Protein AF-A0A1S8SKQ1-F1 (afdb_monomer_lite)

Radius of gyration: 28.04 Å; chains: 1; bounding box: 97×47×94 Å

Structure (mmCIF, N/CA/C/O backbone):
data_AF-A0A1S8SKQ1-F1
#
_entry.id   AF-A0A1S8SKQ1-F1
#
loop_
_atom_site.group_PDB
_atom_site.id
_atom_site.type_symbol
_atom_site.label_atom_id
_atom_site.label_alt_id
_atom_site.label_comp_id
_atom_site.label_asym_id
_atom_site.label_entity_id
_atom_site.label_seq_id
_atom_site.pdbx_PDB_ins_code
_atom_site.Cartn_x
_atom_site.Cartn_y
_atom_site.Cartn_z
_atom_site.occupancy
_atom_site.B_iso_or_equiv
_atom_site.auth_seq_id
_atom_site.auth_comp_id
_atom_site.auth_asym_id
_atom_site.auth_atom_id
_atom_site.pdbx_PDB_model_num
ATOM 1 N N . MET A 1 1 ? 56.167 -13.690 -6.165 1.00 57.06 1 MET A N 1
ATOM 2 C CA . MET A 1 1 ? 54.931 -14.027 -5.428 1.00 57.06 1 MET A CA 1
ATOM 3 C C . MET A 1 1 ? 53.785 -13.992 -6.417 1.00 57.06 1 MET A C 1
ATOM 5 O O . MET A 1 1 ? 53.570 -12.944 -7.008 1.00 57.06 1 MET A O 1
ATOM 9 N N . VAL A 1 2 ? 53.113 -15.120 -6.650 1.00 63.94 2 VAL A N 1
ATOM 10 C CA . VAL A 1 2 ? 51.838 -15.117 -7.380 1.00 63.94 2 VAL A CA 1
ATOM 11 C C . VAL A 1 2 ? 50.790 -14.614 -6.394 1.00 63.94 2 VAL A C 1
ATOM 13 O O . VAL A 1 2 ? 50.666 -15.168 -5.302 1.00 63.94 2 VAL A O 1
ATOM 16 N N . ARG A 1 3 ? 50.135 -13.502 -6.725 1.00 68.94 3 ARG A N 1
ATOM 17 C CA . ARG A 1 3 ? 49.029 -12.951 -5.946 1.00 68.94 3 ARG A CA 1
ATOM 18 C C . ARG A 1 3 ? 47.754 -13.285 -6.702 1.00 68.94 3 ARG A C 1
ATOM 20 O O . ARG A 1 3 ? 47.487 -12.676 -7.733 1.00 68.94 3 ARG A O 1
ATOM 27 N N . ASP A 1 4 ? 47.018 -14.260 -6.193 1.00 84.38 4 ASP A N 1
ATOM 28 C CA . ASP A 1 4 ? 45.669 -14.552 -6.656 1.00 84.38 4 ASP A CA 1
ATOM 29 C C . ASP A 1 4 ? 44.678 -13.709 -5.848 1.00 84.38 4 ASP A C 1
ATOM 31 O O . ASP A 1 4 ? 44.746 -13.668 -4.617 1.00 84.38 4 ASP A O 1
ATOM 35 N N . ASP A 1 5 ? 43.755 -13.037 -6.536 1.00 86.19 5 ASP A N 1
ATOM 36 C CA . ASP A 1 5 ? 42.674 -12.287 -5.898 1.00 86.19 5 ASP A CA 1
ATOM 37 C C . ASP A 1 5 ? 41.404 -13.150 -5.815 1.00 86.19 5 ASP A C 1
ATOM 39 O O . ASP A 1 5 ? 40.962 -13.769 -6.791 1.00 86.19 5 ASP A O 1
ATOM 43 N N . ALA A 1 6 ? 40.781 -13.183 -4.636 1.00 84.81 6 ALA A N 1
ATOM 44 C CA . ALA A 1 6 ? 39.510 -13.867 -4.434 1.00 84.81 6 ALA A CA 1
ATOM 45 C C . ALA A 1 6 ? 38.349 -13.065 -5.050 1.00 84.81 6 ALA A C 1
ATOM 47 O O . ALA A 1 6 ? 38.221 -11.859 -4.842 1.00 84.81 6 ALA A O 1
ATOM 48 N N . LYS A 1 7 ? 37.444 -13.742 -5.767 1.00 84.19 7 LYS A N 1
ATOM 49 C CA . LYS A 1 7 ? 36.231 -13.112 -6.315 1.00 84.19 7 LYS A CA 1
ATOM 50 C C . LYS A 1 7 ? 35.182 -12.932 -5.218 1.00 84.19 7 LYS A C 1
ATOM 52 O O . LYS A 1 7 ? 34.582 -13.910 -4.783 1.00 84.19 7 LYS A O 1
ATOM 57 N N . MET A 1 8 ? 34.926 -11.686 -4.819 1.00 84.88 8 MET A N 1
ATOM 58 C CA . MET A 1 8 ? 33.945 -11.326 -3.779 1.00 84.88 8 MET A CA 1
ATOM 59 C C . MET A 1 8 ? 32.659 -10.674 -4.330 1.00 84.88 8 MET A C 1
ATOM 61 O O . MET A 1 8 ? 31.859 -10.130 -3.575 1.00 84.88 8 MET A O 1
ATOM 65 N N . GLU A 1 9 ? 32.436 -10.720 -5.646 1.00 84.31 9 GLU A N 1
ATOM 66 C CA . GLU A 1 9 ? 31.269 -10.107 -6.294 1.00 84.31 9 GLU A CA 1
ATOM 67 C C . GLU A 1 9 ? 29.963 -10.866 -5.970 1.00 84.31 9 GLU A C 1
ATOM 69 O O . GLU A 1 9 ? 29.897 -12.090 -6.161 1.00 84.31 9 GLU A O 1
ATOM 74 N N . PRO A 1 10 ? 28.883 -10.179 -5.546 1.00 83.81 10 PRO A N 1
ATOM 75 C CA . PRO A 1 10 ? 27.606 -10.829 -5.294 1.00 83.81 10 PRO A CA 1
ATOM 76 C C . PRO A 1 10 ? 26.986 -11.343 -6.598 1.00 83.81 10 PRO A C 1
ATOM 78 O O . PRO A 1 10 ? 26.979 -10.678 -7.636 1.00 83.81 10 PRO A O 1
ATOM 81 N N . LYS A 1 11 ? 26.395 -12.539 -6.547 1.00 88.06 11 LYS A N 1
ATOM 82 C CA . LYS A 1 11 ? 25.635 -13.083 -7.678 1.00 88.06 11 LYS A CA 1
ATOM 83 C C . LYS A 1 11 ? 24.284 -12.372 -7.794 1.00 88.06 11 LYS A C 1
ATOM 85 O O . LYS A 1 11 ? 23.596 -12.183 -6.795 1.00 88.06 11 LYS A O 1
ATOM 90 N N . LYS A 1 12 ? 23.837 -12.086 -9.022 1.00 91.25 12 LYS A N 1
ATOM 91 C CA . LYS A 1 12 ? 22.506 -11.504 -9.305 1.00 91.25 12 LYS A CA 1
ATOM 92 C C . LYS A 1 12 ? 21.348 -12.289 -8.679 1.00 91.25 12 LYS A C 1
ATOM 94 O O . LYS A 1 12 ? 20.372 -11.693 -8.240 1.00 91.25 12 LYS A O 1
ATOM 99 N N . ALA A 1 13 ? 21.477 -13.614 -8.587 1.00 90.00 13 ALA A N 1
ATOM 100 C CA . ALA A 1 13 ? 20.499 -14.465 -7.914 1.00 90.00 13 ALA A CA 1
ATOM 101 C C . ALA A 1 13 ? 20.340 -14.113 -6.422 1.00 90.00 13 ALA A C 1
ATOM 103 O O . ALA A 1 13 ? 19.218 -14.044 -5.928 1.00 90.00 13 ALA A O 1
ATOM 104 N N . LEU A 1 14 ? 21.446 -13.832 -5.719 1.00 89.69 14 LEU A N 1
ATOM 105 C CA . LEU A 1 14 ? 21.412 -13.405 -4.318 1.00 89.69 14 LEU A CA 1
ATOM 106 C C . LEU A 1 14 ? 20.705 -12.053 -4.177 1.00 89.69 14 LEU A C 1
ATOM 108 O O . LEU A 1 14 ? 19.878 -11.893 -3.286 1.00 89.69 14 LEU A O 1
ATOM 112 N N . PHE A 1 15 ? 20.978 -11.113 -5.087 1.00 88.56 15 PHE A N 1
ATOM 113 C CA . PHE A 1 15 ? 20.307 -9.812 -5.119 1.00 88.56 15 PHE A CA 1
ATOM 114 C C . PHE A 1 15 ? 18.788 -9.947 -5.299 1.00 88.56 15 PHE A C 1
ATOM 116 O O . PHE A 1 15 ? 18.025 -9.372 -4.526 1.00 88.56 15 PHE A O 1
ATOM 123 N N . ILE A 1 16 ? 18.344 -10.748 -6.275 1.00 90.88 16 ILE A N 1
ATOM 124 C CA . ILE A 1 16 ? 16.914 -11.000 -6.504 1.00 90.88 16 ILE A CA 1
ATOM 125 C C . ILE A 1 16 ? 16.273 -11.584 -5.243 1.00 90.88 16 ILE A C 1
ATOM 127 O O . ILE A 1 16 ? 15.224 -11.106 -4.817 1.00 90.88 16 ILE A O 1
ATOM 131 N N . ILE A 1 17 ? 16.905 -12.579 -4.614 1.00 90.94 17 ILE A N 1
ATOM 132 C CA . ILE A 1 17 ? 16.399 -13.174 -3.371 1.00 90.94 17 ILE A CA 1
ATOM 133 C C . ILE A 1 17 ? 16.293 -12.111 -2.272 1.00 90.94 17 ILE A C 1
ATOM 135 O O . ILE A 1 17 ? 15.238 -11.999 -1.655 1.00 90.94 17 ILE A O 1
ATOM 139 N N . ALA A 1 18 ? 17.336 -11.305 -2.065 1.00 89.56 18 ALA A N 1
ATOM 140 C CA . ALA A 1 18 ? 17.381 -10.302 -1.004 1.00 89.56 18 ALA A CA 1
ATOM 141 C C . ALA A 1 18 ? 16.234 -9.283 -1.091 1.00 89.56 18 ALA A C 1
ATOM 143 O O . ALA A 1 18 ? 15.676 -8.908 -0.066 1.00 89.56 18 ALA A O 1
ATOM 144 N N . ILE A 1 19 ? 15.847 -8.860 -2.299 1.00 88.06 19 ILE A N 1
ATOM 145 C CA . ILE A 1 19 ? 14.765 -7.879 -2.459 1.00 88.06 19 ILE A CA 1
ATOM 146 C C . ILE A 1 19 ? 13.378 -8.519 -2.560 1.00 88.06 19 ILE A C 1
ATOM 148 O O . ILE A 1 19 ? 12.397 -7.839 -2.291 1.00 88.06 19 ILE A O 1
ATOM 152 N N . THR A 1 20 ? 13.252 -9.791 -2.954 1.00 92.44 20 THR A N 1
ATOM 153 C CA . THR A 1 20 ? 11.939 -10.408 -3.239 1.00 92.44 20 THR A CA 1
ATOM 154 C C . THR A 1 20 ? 11.439 -11.381 -2.173 1.00 92.44 20 THR A C 1
ATOM 156 O O . THR A 1 20 ? 10.241 -11.672 -2.147 1.00 92.44 20 THR A O 1
ATOM 159 N N . LYS A 1 21 ? 12.316 -11.930 -1.325 1.00 90.38 21 LYS A N 1
ATOM 160 C CA . LYS A 1 21 ? 11.969 -13.055 -0.443 1.00 90.38 21 LYS A CA 1
ATOM 161 C C . LYS A 1 21 ? 10.867 -12.706 0.555 1.00 90.38 21 LYS A C 1
ATOM 163 O O . LYS A 1 21 ? 9.886 -13.440 0.627 1.00 90.38 21 LYS A O 1
ATOM 168 N N . ASP A 1 22 ? 11.015 -11.579 1.242 1.00 88.81 22 ASP A N 1
ATOM 169 C CA . ASP A 1 22 ? 10.184 -11.234 2.402 1.00 88.81 22 ASP A CA 1
ATOM 170 C C . ASP A 1 22 ? 8.973 -10.355 2.047 1.00 88.81 22 ASP A C 1
ATOM 172 O O . ASP A 1 22 ? 8.187 -10.007 2.922 1.00 88.81 22 ASP A O 1
ATOM 176 N N . ILE A 1 23 ? 8.796 -10.002 0.767 1.00 91.38 23 ILE A N 1
ATOM 177 C CA . ILE A 1 23 ? 7.623 -9.255 0.298 1.00 91.38 23 ILE A CA 1
ATOM 178 C C . ILE A 1 23 ? 6.525 -10.197 -0.215 1.00 91.38 23 ILE A C 1
ATOM 180 O O . ILE A 1 23 ? 6.793 -11.163 -0.945 1.00 91.38 23 ILE A O 1
ATOM 184 N N . THR A 1 24 ? 5.278 -9.878 0.130 1.00 93.94 24 THR A N 1
ATOM 185 C CA . THR A 1 24 ? 4.076 -10.556 -0.377 1.00 93.94 24 THR A CA 1
ATOM 186 C C . THR A 1 24 ? 3.763 -10.167 -1.827 1.00 93.94 24 THR A C 1
ATOM 188 O O . THR A 1 24 ? 4.318 -9.206 -2.377 1.00 93.94 24 THR A O 1
ATOM 191 N N . LEU A 1 25 ? 2.877 -10.920 -2.482 1.00 95.62 25 LEU A N 1
ATOM 192 C CA . LEU A 1 25 ? 2.430 -10.598 -3.840 1.00 95.62 25 LEU A CA 1
ATOM 193 C C . LEU A 1 25 ? 1.551 -9.342 -3.865 1.00 95.62 25 LEU A C 1
ATOM 195 O O . LEU A 1 25 ? 1.686 -8.517 -4.767 1.00 95.62 25 LEU A O 1
ATOM 199 N N . GLU A 1 26 ? 0.712 -9.145 -2.853 1.00 95.25 26 GLU A N 1
ATOM 200 C CA . GLU A 1 26 ? -0.122 -7.956 -2.707 1.00 95.25 26 GLU A CA 1
ATOM 201 C C . GLU A 1 26 ? 0.742 -6.706 -2.543 1.00 95.25 26 GLU A C 1
ATOM 203 O O . GLU A 1 26 ? 0.586 -5.754 -3.305 1.00 95.25 26 GLU A O 1
ATOM 208 N N . SER A 1 27 ? 1.720 -6.727 -1.627 1.00 92.88 27 SER A N 1
ATOM 209 C CA . SER A 1 27 ? 2.647 -5.604 -1.420 1.00 92.88 27 SER A CA 1
ATOM 210 C C . SER A 1 27 ? 3.470 -5.308 -2.675 1.00 92.88 27 SER A C 1
ATOM 212 O O . SER A 1 27 ? 3.712 -4.147 -2.998 1.00 92.88 27 SER A O 1
ATOM 214 N N . THR A 1 28 ? 3.840 -6.349 -3.423 1.00 94.25 28 THR A N 1
ATOM 215 C CA . THR A 1 28 ? 4.519 -6.235 -4.719 1.00 94.25 28 THR A CA 1
ATOM 216 C C . THR A 1 28 ? 3.666 -5.497 -5.760 1.00 94.25 28 THR A C 1
ATOM 218 O O . THR A 1 28 ? 4.163 -4.609 -6.451 1.00 94.25 28 THR A O 1
ATOM 221 N N . ILE A 1 29 ? 2.379 -5.828 -5.878 1.00 96.56 29 ILE A N 1
ATOM 222 C CA . ILE A 1 29 ? 1.471 -5.146 -6.811 1.00 96.56 29 ILE A CA 1
ATOM 223 C C . ILE A 1 29 ? 1.172 -3.721 -6.327 1.00 96.56 29 ILE A C 1
ATOM 225 O O . ILE A 1 29 ? 1.159 -2.787 -7.133 1.00 96.56 29 ILE A O 1
ATOM 229 N N . CYS A 1 30 ? 1.008 -3.525 -5.016 1.00 95.25 30 CYS A N 1
ATOM 230 C CA . CYS A 1 30 ? 0.883 -2.204 -4.407 1.00 95.25 30 CYS A CA 1
ATOM 231 C C . CYS A 1 30 ? 2.091 -1.313 -4.722 1.00 95.25 30 CYS A C 1
ATOM 233 O O . CYS A 1 30 ? 1.892 -0.144 -5.029 1.00 95.25 30 CYS A O 1
ATOM 235 N N . ASP A 1 31 ? 3.319 -1.839 -4.725 1.00 93.00 31 ASP A N 1
ATOM 236 C CA . ASP A 1 31 ? 4.506 -1.062 -5.106 1.00 93.00 31 ASP A CA 1
ATOM 237 C C . ASP A 1 31 ? 4.429 -0.534 -6.548 1.00 93.00 31 ASP A C 1
ATOM 239 O O . ASP A 1 31 ? 4.941 0.551 -6.826 1.00 93.00 31 ASP A O 1
ATOM 243 N N . LEU A 1 32 ? 3.800 -1.269 -7.474 1.00 95.25 32 LEU A N 1
ATOM 244 C CA . LEU A 1 32 ? 3.597 -0.809 -8.853 1.00 95.25 32 LEU A CA 1
ATOM 245 C C . LEU A 1 32 ? 2.511 0.269 -8.932 1.00 95.25 32 LEU A C 1
ATOM 247 O O . LEU A 1 32 ? 2.752 1.318 -9.525 1.00 95.25 32 LEU A O 1
ATOM 251 N N . ILE A 1 33 ? 1.366 0.048 -8.280 1.00 96.69 33 ILE A N 1
ATOM 252 C CA . ILE A 1 33 ? 0.260 1.020 -8.198 1.00 96.69 33 ILE A CA 1
ATOM 253 C C . ILE A 1 33 ? 0.729 2.337 -7.562 1.00 96.69 33 ILE A C 1
ATOM 255 O O . ILE A 1 33 ? 0.405 3.423 -8.041 1.00 96.69 33 ILE A O 1
ATOM 259 N N . GLU A 1 34 ? 1.529 2.251 -6.499 1.00 92.69 34 GLU A N 1
ATOM 260 C CA . GLU A 1 34 ? 2.077 3.406 -5.791 1.00 92.69 34 GLU A CA 1
ATOM 261 C C . GLU A 1 34 ? 2.968 4.262 -6.706 1.00 92.69 34 GLU A C 1
ATOM 263 O O . GLU A 1 34 ? 2.936 5.489 -6.603 1.00 92.69 34 GLU A O 1
ATOM 268 N N . ASN A 1 35 ? 3.710 3.657 -7.645 1.00 91.56 35 ASN A N 1
ATOM 269 C CA . ASN A 1 35 ? 4.491 4.425 -8.622 1.00 91.56 35 ASN A CA 1
ATOM 270 C C . ASN A 1 35 ? 3.581 5.270 -9.519 1.00 91.56 35 ASN A C 1
ATOM 272 O O . ASN A 1 35 ? 3.865 6.452 -9.714 1.00 91.56 35 ASN A O 1
ATOM 276 N N . SER A 1 36 ? 2.473 4.701 -10.002 1.00 94.62 36 SER A N 1
ATOM 277 C CA . SER A 1 36 ? 1.492 5.422 -10.819 1.00 94.62 36 SER A CA 1
ATOM 278 C C . SER A 1 36 ? 0.825 6.553 -10.027 1.00 94.62 36 SER A C 1
ATOM 280 O O . SER A 1 36 ? 0.710 7.671 -10.528 1.00 94.62 36 SER A O 1
ATOM 282 N N . ILE A 1 37 ? 0.454 6.315 -8.763 1.00 93.81 37 ILE A N 1
ATOM 283 C CA . ILE A 1 37 ? -0.123 7.347 -7.880 1.00 93.81 37 ILE A CA 1
ATOM 284 C C . ILE A 1 37 ? 0.882 8.478 -7.630 1.00 93.81 37 ILE A C 1
ATOM 286 O O . ILE A 1 37 ? 0.528 9.653 -7.712 1.00 93.81 37 ILE A O 1
ATOM 290 N N . ASN A 1 38 ? 2.139 8.150 -7.330 1.00 89.81 38 ASN A N 1
ATOM 291 C CA . ASN A 1 38 ? 3.172 9.151 -7.069 1.00 89.81 38 ASN A CA 1
ATOM 292 C C . ASN A 1 38 ? 3.500 9.971 -8.320 1.00 89.81 38 ASN A C 1
ATOM 294 O O . ASN A 1 38 ? 3.708 11.180 -8.219 1.00 89.81 38 ASN A O 1
ATOM 298 N N . ALA A 1 39 ? 3.506 9.343 -9.497 1.00 90.94 39 ALA A N 1
ATOM 299 C CA . ALA A 1 39 ? 3.656 10.045 -10.764 1.00 90.94 39 ALA A CA 1
ATOM 300 C C . ALA A 1 39 ? 2.475 11.002 -11.013 1.00 90.94 39 ALA A C 1
ATOM 302 O O . ALA A 1 39 ? 2.697 12.183 -11.273 1.00 90.94 39 ALA A O 1
ATOM 303 N N . ALA A 1 40 ? 1.232 10.555 -10.797 1.00 93.38 40 ALA A N 1
ATOM 304 C CA . ALA A 1 40 ? 0.051 11.418 -10.891 1.00 93.38 40 ALA A CA 1
ATOM 305 C C . ALA A 1 40 ? 0.118 12.609 -9.922 1.00 93.38 40 ALA A C 1
ATOM 307 O O . ALA A 1 40 ? -0.104 13.748 -10.330 1.00 93.38 40 ALA A O 1
ATOM 308 N N . LYS A 1 41 ? 0.493 12.382 -8.654 1.00 89.69 41 LYS A N 1
ATOM 309 C CA . LYS A 1 41 ? 0.647 13.448 -7.645 1.00 89.69 41 LYS A CA 1
ATOM 310 C C . LYS A 1 41 ? 1.627 14.540 -8.086 1.00 89.69 41 LYS A C 1
ATOM 312 O O . LYS A 1 41 ? 1.363 15.707 -7.823 1.00 89.69 41 LYS A O 1
ATOM 317 N N . LYS A 1 42 ? 2.716 14.183 -8.778 1.00 88.31 42 LYS A N 1
ATOM 318 C CA . LYS A 1 42 ? 3.697 15.151 -9.308 1.00 88.31 42 LYS A CA 1
ATOM 319 C C . LYS A 1 42 ? 3.142 16.006 -10.451 1.00 88.31 42 LYS A C 1
ATOM 321 O O . LYS A 1 42 ? 3.596 17.128 -10.643 1.00 88.31 42 LYS A O 1
ATOM 326 N N . LEU A 1 43 ? 2.174 15.486 -11.204 1.00 88.06 43 LEU A N 1
ATOM 327 C CA . LEU A 1 43 ? 1.537 16.188 -12.324 1.00 88.06 43 LEU A CA 1
ATOM 328 C C . LEU A 1 43 ? 0.338 17.041 -11.881 1.00 88.06 43 LEU A C 1
ATOM 330 O O . LEU A 1 43 ? -0.026 18.017 -12.541 1.00 88.06 43 LEU A O 1
ATOM 334 N N . CYS A 1 44 ? -0.298 16.681 -10.766 1.00 84.44 44 CYS A N 1
ATOM 335 C CA . CYS A 1 44 ? -1.497 17.343 -10.266 1.00 84.44 44 CYS A CA 1
ATOM 336 C C . CYS A 1 44 ? -1.177 18.646 -9.527 1.00 84.44 44 CYS A C 1
ATOM 338 O O . CYS A 1 44 ? -0.487 18.648 -8.513 1.00 84.44 44 CYS A O 1
ATOM 340 N N . LYS A 1 45 ? -1.782 19.760 -9.959 1.00 67.62 45 LYS A N 1
ATOM 341 C CA . LYS A 1 45 ? -1.627 21.070 -9.297 1.00 67.62 45 LYS A CA 1
ATOM 342 C C . LYS A 1 45 ? -2.546 21.283 -8.079 1.00 67.62 45 LYS A C 1
ATOM 344 O O . LYS A 1 45 ? -2.250 22.133 -7.250 1.00 67.62 45 LYS A O 1
ATOM 349 N N . PHE A 1 46 ? -3.653 20.536 -7.952 1.00 59.59 46 PHE A N 1
ATOM 350 C CA . PHE A 1 46 ? -4.770 20.884 -7.046 1.00 59.59 46 PHE A CA 1
ATOM 351 C C . PHE A 1 46 ? -5.197 19.789 -6.049 1.00 59.59 46 PHE A C 1
ATOM 353 O O . PHE A 1 46 ? -6.382 19.680 -5.745 1.00 59.59 46 PHE A O 1
ATOM 360 N N . LYS A 1 47 ? -4.277 18.950 -5.544 1.00 71.81 47 LYS A N 1
ATOM 361 C CA . LYS A 1 47 ? -4.550 17.827 -4.600 1.00 71.81 47 LYS A CA 1
ATOM 362 C C . LYS A 1 47 ? -5.639 16.812 -5.030 1.00 71.81 47 LYS A C 1
ATOM 364 O O . LYS A 1 47 ? -5.889 15.853 -4.311 1.00 71.81 47 LYS A O 1
ATOM 369 N N . THR A 1 48 ? -6.256 16.989 -6.195 1.00 87.94 48 THR A N 1
ATOM 370 C CA . THR A 1 48 ? -7.177 16.058 -6.852 1.00 87.94 48 THR A CA 1
ATOM 371 C C . THR A 1 48 ? -6.396 15.161 -7.801 1.00 87.94 48 THR A C 1
ATOM 373 O O . THR A 1 48 ? -5.496 15.639 -8.489 1.00 87.94 48 THR A O 1
ATOM 376 N N . LEU A 1 49 ? -6.756 13.881 -7.843 1.00 93.44 49 LEU A N 1
ATOM 377 C CA . LEU A 1 49 ? -6.196 12.868 -8.739 1.00 93.44 49 LEU A CA 1
ATOM 378 C C . LEU A 1 49 ? -7.189 12.452 -9.839 1.00 93.44 49 LEU A C 1
ATOM 380 O O . LEU A 1 49 ? -6.949 11.484 -10.558 1.00 93.44 49 LEU A O 1
ATOM 384 N N . LYS A 1 50 ? -8.298 13.190 -9.996 1.00 93.75 50 LYS A N 1
ATOM 385 C CA . LYS A 1 50 ? -9.288 12.953 -11.059 1.00 93.75 50 LYS A CA 1
ATOM 386 C C . LYS A 1 50 ? -8.640 12.976 -12.446 1.00 93.75 50 LYS A C 1
ATOM 388 O O . LYS A 1 50 ? -7.882 13.890 -12.762 1.00 93.75 50 LYS A O 1
ATOM 393 N N . GLY A 1 51 ? -9.004 12.001 -13.278 1.00 94.12 51 GLY A N 1
ATOM 394 C CA . GLY A 1 51 ? -8.485 11.832 -14.640 1.00 94.12 51 GLY A CA 1
ATOM 395 C C . GLY A 1 51 ? -7.232 10.955 -14.731 1.00 94.12 51 GLY A C 1
ATOM 396 O O . GLY A 1 51 ? -6.890 10.511 -15.827 1.00 94.12 51 GLY A O 1
ATOM 397 N N . TYR A 1 52 ? -6.588 10.649 -13.601 1.00 96.75 52 TYR A N 1
ATOM 398 C CA . TYR A 1 52 ? -5.490 9.688 -13.541 1.00 96.75 52 TYR A CA 1
ATOM 399 C C . TYR A 1 52 ? -5.992 8.311 -13.135 1.00 96.75 52 TYR A C 1
ATOM 401 O O . TYR A 1 52 ? -6.864 8.174 -12.270 1.00 96.75 52 TYR A O 1
ATOM 409 N N . ARG A 1 53 ? -5.422 7.284 -13.762 1.00 98.00 53 ARG A N 1
ATOM 410 C CA . ARG A 1 53 ? -5.818 5.902 -13.541 1.00 98.00 53 ARG A CA 1
ATOM 411 C C . ARG A 1 53 ? -4.666 4.928 -13.701 1.00 98.00 53 ARG A C 1
ATOM 413 O O . ARG A 1 53 ? -3.701 5.189 -14.417 1.00 98.00 53 ARG A O 1
ATOM 420 N N . VAL A 1 54 ? -4.835 3.767 -13.084 1.00 98.44 54 VAL A N 1
ATOM 421 C CA . VAL A 1 54 ? -4.030 2.576 -13.341 1.00 98.44 54 VAL A CA 1
ATOM 422 C C . VAL A 1 54 ? -4.941 1.379 -13.593 1.00 98.44 54 VAL A C 1
ATOM 424 O O . VAL A 1 54 ? -5.926 1.149 -12.889 1.00 98.44 54 VAL A O 1
ATOM 427 N N . GLU A 1 55 ? -4.611 0.614 -14.620 1.00 98.12 55 GLU A N 1
ATOM 428 C CA . GLU A 1 55 ? -5.351 -0.552 -15.073 1.00 98.12 55 GLU A CA 1
ATOM 429 C C . GLU A 1 55 ? -4.464 -1.786 -14.944 1.00 98.12 55 GLU A C 1
ATOM 431 O O . GLU A 1 55 ? -3.383 -1.853 -15.530 1.00 98.12 55 GLU A O 1
ATOM 436 N N . LEU A 1 56 ? -4.930 -2.765 -14.170 1.00 97.19 56 LEU A N 1
ATOM 437 C CA . LEU A 1 56 ? -4.288 -4.056 -13.995 1.00 97.19 56 LEU A CA 1
ATOM 438 C C . LEU A 1 56 ? -5.086 -5.146 -14.707 1.00 97.19 56 LEU A C 1
ATOM 440 O O . LEU A 1 56 ? -6.310 -5.237 -14.579 1.00 97.19 56 LEU A O 1
ATOM 444 N N . TYR A 1 57 ? -4.373 -6.024 -15.395 1.00 95.44 57 TYR A N 1
ATOM 445 C CA . TYR A 1 57 ? -4.873 -7.295 -15.889 1.00 95.44 57 TYR A CA 1
ATOM 446 C C . TYR A 1 57 ? -4.070 -8.424 -15.247 1.00 95.44 57 TYR A C 1
ATOM 448 O O . TYR A 1 57 ? -2.841 -8.392 -15.254 1.00 95.44 57 TYR A O 1
ATOM 456 N N . ILE A 1 58 ? -4.777 -9.404 -14.688 1.00 93.81 58 ILE A N 1
ATOM 457 C CA . ILE A 1 58 ? -4.218 -10.621 -14.101 1.00 93.81 58 ILE A CA 1
ATOM 458 C C . ILE A 1 58 ? -5.056 -11.791 -14.605 1.00 93.81 58 ILE A C 1
ATOM 460 O O . ILE A 1 58 ? -6.201 -11.977 -14.173 1.00 93.81 58 ILE A O 1
ATOM 464 N N . GLY A 1 59 ? -4.493 -12.588 -15.506 1.00 88.50 59 GLY A N 1
ATOM 465 C CA . GLY A 1 59 ? -5.202 -13.722 -16.076 1.00 88.50 59 GLY A CA 1
ATOM 466 C C . GLY A 1 59 ? -4.396 -14.446 -17.141 1.00 88.50 59 GLY A C 1
ATOM 467 O O . GLY A 1 59 ? -3.607 -13.844 -17.860 1.00 88.50 59 GLY A O 1
ATOM 468 N N . LYS A 1 60 ? -4.656 -15.746 -17.282 1.00 79.94 60 LYS A N 1
ATOM 469 C CA . LYS A 1 60 ? -4.224 -16.531 -18.437 1.00 79.94 60 LYS A CA 1
ATOM 470 C C . LYS A 1 60 ? -5.400 -16.704 -19.377 1.00 79.94 60 LYS A C 1
ATOM 472 O O . LYS A 1 60 ? -6.370 -17.381 -19.046 1.00 79.94 60 LYS A O 1
ATOM 477 N N . ASN A 1 61 ? -5.312 -16.095 -20.547 1.00 66.06 61 ASN A N 1
ATOM 478 C CA . ASN A 1 61 ? -6.267 -16.296 -21.622 1.00 66.06 61 ASN A CA 1
ATOM 479 C C . ASN A 1 61 ? -5.476 -16.642 -22.880 1.00 66.06 61 ASN A C 1
ATOM 481 O O . ASN A 1 61 ? -4.492 -15.976 -23.178 1.00 66.06 61 ASN A O 1
ATOM 485 N N . TYR A 1 62 ? -5.905 -17.660 -23.628 1.00 57.28 62 TYR A N 1
ATOM 486 C CA . TYR A 1 62 ? -5.237 -18.078 -24.868 1.00 57.28 62 TYR A CA 1
ATOM 487 C C . TYR A 1 62 ? -5.152 -16.954 -25.914 1.00 57.28 62 TYR A C 1
ATOM 489 O O . TYR A 1 62 ? -4.280 -16.991 -26.778 1.00 57.28 62 TYR A O 1
ATOM 497 N N . ASN A 1 63 ? -6.031 -15.951 -25.818 1.00 63.94 63 ASN A N 1
ATOM 498 C CA . ASN A 1 63 ? -6.044 -14.786 -26.702 1.00 63.94 63 ASN A CA 1
ATOM 499 C C . ASN A 1 63 ? -5.205 -13.603 -26.190 1.00 63.94 63 ASN A C 1
ATOM 501 O O . ASN A 1 63 ? -4.963 -12.668 -26.953 1.00 63.94 63 ASN A O 1
ATOM 505 N N . ASP A 1 64 ? -4.769 -13.620 -24.928 1.00 67.44 64 ASP A N 1
ATOM 506 C CA . ASP A 1 64 ? -3.970 -12.545 -24.347 1.00 67.44 64 ASP A CA 1
ATOM 507 C C . ASP A 1 64 ? -2.490 -12.937 -24.356 1.00 67.44 64 ASP A C 1
ATOM 509 O O . ASP A 1 64 ? -2.081 -13.986 -23.869 1.00 67.44 64 ASP A O 1
ATOM 513 N N . LYS A 1 65 ? -1.657 -12.065 -24.924 1.00 77.38 65 LYS A N 1
ATOM 514 C CA . LYS A 1 65 ? -0.210 -12.295 -25.068 1.00 77.38 65 LYS A CA 1
ATOM 515 C C . LYS A 1 65 ? 0.552 -12.248 -23.733 1.00 77.38 65 LYS A C 1
ATOM 517 O O . LYS A 1 65 ? 1.731 -12.596 -23.687 1.00 77.38 65 LYS A O 1
ATOM 522 N N . TYR A 1 66 ? -0.089 -11.758 -22.678 1.00 83.31 66 TYR A N 1
ATOM 523 C CA . TYR A 1 66 ? 0.540 -11.450 -21.401 1.00 83.31 66 TYR A CA 1
ATOM 524 C C . TYR A 1 66 ? -0.291 -12.018 -20.257 1.00 83.31 66 TYR A C 1
ATOM 526 O O . TYR A 1 66 ? -1.511 -11.878 -20.252 1.00 83.31 66 TYR A O 1
ATOM 534 N N . ASP A 1 67 ? 0.391 -12.600 -19.275 1.00 87.50 67 ASP A N 1
ATOM 535 C CA . ASP A 1 67 ? -0.228 -13.161 -18.071 1.00 87.50 67 ASP A CA 1
ATOM 536 C C . ASP A 1 67 ? -0.592 -12.064 -17.047 1.00 87.50 67 ASP A C 1
ATOM 538 O O . ASP A 1 67 ? -1.497 -12.209 -16.221 1.00 87.50 67 ASP A O 1
ATOM 542 N N . PHE A 1 68 ? 0.155 -10.957 -17.086 1.00 95.38 68 PHE A N 1
ATOM 543 C CA . PHE A 1 68 ? -0.028 -9.791 -16.231 1.00 95.38 68 PHE A CA 1
ATOM 544 C C . PHE A 1 68 ? 0.306 -8.516 -17.004 1.00 95.38 68 PHE A C 1
ATOM 546 O O . PHE A 1 68 ? 1.332 -8.443 -17.688 1.00 95.38 68 PHE A O 1
ATOM 553 N N . VAL A 1 69 ? -0.531 -7.490 -16.860 1.00 96.38 69 VAL A N 1
ATOM 554 C CA . VAL A 1 69 ? -0.275 -6.145 -17.389 1.00 96.38 69 VAL A CA 1
ATOM 555 C C . VAL A 1 69 ? -0.647 -5.117 -16.332 1.00 96.38 69 VAL A C 1
ATOM 557 O O . VAL A 1 69 ? -1.703 -5.224 -15.718 1.00 96.38 69 VAL A O 1
ATOM 560 N N . ILE A 1 70 ? 0.190 -4.100 -16.151 1.00 97.69 70 ILE A N 1
ATOM 561 C CA . ILE A 1 70 ? -0.184 -2.860 -15.466 1.00 97.69 70 ILE A CA 1
ATOM 562 C C . ILE A 1 70 ? 0.106 -1.684 -16.393 1.00 97.69 70 ILE A C 1
ATOM 564 O O . ILE A 1 70 ? 1.192 -1.590 -16.969 1.00 97.69 70 ILE A O 1
ATOM 568 N N . LYS A 1 71 ? -0.883 -0.811 -16.563 1.00 97.38 71 LYS A N 1
ATOM 569 C CA . LYS A 1 71 ? -0.803 0.376 -17.412 1.00 97.38 71 LYS A CA 1
ATOM 570 C C . LYS A 1 71 ? -1.363 1.583 -16.678 1.00 97.38 71 LYS A C 1
ATOM 572 O O . LYS A 1 71 ? -2.449 1.493 -16.120 1.00 97.38 71 LYS A O 1
ATOM 577 N N . ASP A 1 72 ? -0.672 2.711 -16.739 1.00 98.00 72 ASP A N 1
ATOM 578 C CA . ASP A 1 72 ? -1.178 3.993 -16.245 1.00 98.00 72 ASP A CA 1
ATOM 579 C C . ASP A 1 72 ? -1.172 5.082 -17.324 1.00 98.00 72 ASP A C 1
ATOM 581 O O . ASP A 1 72 ? -0.638 4.888 -18.419 1.00 98.00 72 ASP A O 1
ATOM 585 N N . ASN A 1 73 ? -1.798 6.218 -17.009 1.00 97.25 73 ASN A N 1
ATOM 586 C CA . ASN A 1 73 ? -1.733 7.459 -17.785 1.00 97.25 73 ASN A CA 1
ATOM 587 C C . ASN A 1 73 ? -1.037 8.588 -16.995 1.00 97.25 73 ASN A C 1
ATOM 589 O O . ASN A 1 73 ? -1.418 9.758 -17.068 1.00 97.25 73 ASN A O 1
ATOM 593 N N . CYS A 1 74 ? -0.025 8.240 -16.196 1.00 95.50 74 CYS A N 1
ATOM 594 C CA . CYS A 1 74 ? 0.576 9.138 -15.214 1.00 95.50 74 CYS A CA 1
ATOM 595 C C . CYS A 1 74 ? 1.874 9.809 -15.704 1.00 95.50 74 CYS A C 1
ATOM 597 O O . CYS A 1 74 ? 2.798 10.010 -14.920 1.00 95.50 74 CYS A O 1
ATOM 599 N N . GLY A 1 75 ? 1.967 10.166 -16.991 1.00 93.19 75 GLY A N 1
ATOM 600 C CA . GLY A 1 75 ? 3.044 11.007 -17.548 1.00 93.19 75 GLY A CA 1
ATOM 601 C C . GLY A 1 75 ? 4.282 10.272 -18.064 1.00 93.19 75 GLY A C 1
ATOM 602 O O . GLY A 1 75 ? 5.040 10.844 -18.848 1.00 93.19 75 GLY A O 1
ATOM 603 N N . GLY A 1 76 ? 4.462 9.011 -17.673 1.00 92.94 76 GLY A N 1
ATOM 604 C CA . GLY A 1 76 ? 5.582 8.179 -18.104 1.00 92.94 76 GLY A CA 1
ATOM 605 C C . GLY A 1 76 ? 6.906 8.496 -17.403 1.00 92.94 76 GLY A C 1
ATOM 606 O O . GLY A 1 76 ? 7.020 9.360 -16.538 1.00 92.94 76 GLY A O 1
ATOM 607 N N . ILE A 1 77 ? 7.934 7.748 -17.788 1.00 91.44 77 ILE A N 1
ATOM 608 C CA . ILE A 1 77 ? 9.333 7.895 -17.371 1.00 91.44 77 ILE A CA 1
ATOM 609 C C . ILE A 1 77 ? 10.115 8.485 -18.549 1.00 91.44 77 ILE A C 1
ATOM 611 O O . ILE A 1 77 ? 9.989 8.000 -19.677 1.00 91.44 77 ILE A O 1
ATOM 615 N N . THR A 1 78 ? 10.948 9.499 -18.312 1.00 90.81 78 THR A N 1
ATOM 616 C CA . THR A 1 78 ? 11.837 10.038 -19.353 1.00 90.81 78 THR A CA 1
ATOM 617 C C . THR A 1 78 ? 12.989 9.068 -19.624 1.00 90.81 78 THR A C 1
ATOM 619 O O . THR A 1 78 ? 13.394 8.296 -18.754 1.00 90.81 78 THR A O 1
ATOM 622 N N . ARG A 1 79 ? 13.575 9.086 -20.826 1.00 89.31 79 ARG A N 1
ATOM 623 C CA . ARG A 1 79 ? 14.746 8.239 -21.117 1.00 89.31 79 ARG A CA 1
ATOM 624 C C . ARG A 1 79 ? 15.950 8.573 -20.238 1.00 89.31 79 ARG A C 1
ATOM 626 O O . ARG A 1 79 ? 16.735 7.674 -19.949 1.00 89.31 79 ARG A O 1
ATOM 633 N N . GLU A 1 80 ? 16.083 9.824 -19.811 1.00 87.50 80 GLU A N 1
ATOM 634 C CA . GLU A 1 80 ? 17.149 10.237 -18.900 1.00 87.50 80 GLU A CA 1
ATOM 635 C C . GLU A 1 80 ? 16.942 9.665 -17.497 1.00 87.50 80 GLU A C 1
ATOM 637 O O . GLU A 1 80 ? 17.840 9.019 -16.956 1.00 87.50 80 GLU A O 1
ATOM 642 N N . ASP A 1 81 ? 15.725 9.768 -16.954 1.00 85.69 81 ASP A N 1
ATOM 643 C CA . ASP A 1 81 ? 15.395 9.121 -15.683 1.00 85.69 81 ASP A CA 1
ATOM 644 C C . ASP A 1 81 ? 15.531 7.598 -15.784 1.00 85.69 81 ASP A C 1
ATOM 646 O O . ASP A 1 81 ? 15.983 6.960 -14.840 1.00 85.69 81 ASP A O 1
ATOM 650 N N . ALA A 1 82 ? 15.205 6.987 -16.926 1.00 86.38 82 ALA A N 1
ATOM 651 C CA . ALA A 1 82 ? 15.391 5.552 -17.130 1.00 86.38 82 ALA A CA 1
ATOM 652 C C . ALA A 1 82 ? 16.866 5.123 -17.075 1.00 86.38 82 ALA A C 1
ATOM 654 O O . ALA A 1 82 ? 17.167 4.071 -16.512 1.00 86.38 82 ALA A O 1
ATOM 655 N N . LYS A 1 83 ? 17.782 5.926 -17.630 1.00 84.56 83 LYS A N 1
ATOM 656 C CA . LYS A 1 83 ? 19.226 5.651 -17.588 1.00 84.56 83 LYS A CA 1
ATOM 657 C C . LYS A 1 83 ? 19.809 5.830 -16.191 1.00 84.56 83 LYS A C 1
ATOM 659 O O . LYS A 1 83 ? 20.576 4.981 -15.751 1.00 84.56 83 LYS A O 1
ATOM 664 N N . ASN A 1 84 ? 19.431 6.914 -15.517 1.00 81.31 84 ASN A N 1
ATOM 665 C CA . ASN A 1 84 ? 20.171 7.399 -14.353 1.00 81.31 84 ASN A CA 1
ATOM 666 C C . ASN A 1 84 ? 19.436 7.203 -13.027 1.00 81.31 84 ASN A C 1
ATOM 668 O O . ASN A 1 84 ? 19.992 7.537 -11.992 1.00 81.31 84 ASN A O 1
ATOM 672 N N . ARG A 1 85 ? 18.170 6.761 -13.024 1.00 74.38 85 ARG A N 1
ATOM 673 C CA . ARG A 1 85 ? 17.358 6.689 -11.795 1.00 74.38 85 ARG A CA 1
ATOM 674 C C . ARG A 1 85 ? 16.448 5.467 -11.739 1.00 74.38 85 ARG A C 1
ATOM 676 O O . ARG A 1 85 ? 16.598 4.611 -10.874 1.00 74.38 85 ARG A O 1
ATOM 683 N N . ALA A 1 86 ? 15.501 5.345 -12.668 1.00 70.56 86 ALA A N 1
ATOM 684 C CA . ALA A 1 86 ? 14.367 4.426 -12.556 1.00 70.56 86 ALA A CA 1
ATOM 685 C C . ALA A 1 86 ? 14.776 2.944 -12.458 1.00 70.56 86 ALA A C 1
ATOM 687 O O . ALA A 1 86 ? 14.098 2.172 -11.773 1.00 70.56 86 ALA A O 1
ATOM 688 N N . PHE A 1 87 ? 15.888 2.555 -13.090 1.00 74.69 87 PHE A N 1
ATOM 689 C CA . PHE A 1 87 ? 16.418 1.185 -13.080 1.00 74.69 87 PHE A CA 1
ATOM 690 C C . PHE A 1 87 ? 17.716 1.021 -12.286 1.00 74.69 87 PHE A C 1
ATOM 692 O O . PHE A 1 87 ? 18.264 -0.082 -12.272 1.00 74.69 87 PHE A O 1
ATOM 699 N N . MET A 1 88 ? 18.185 2.067 -11.597 1.00 72.94 88 MET A N 1
ATOM 700 C CA . MET A 1 88 ? 19.273 1.899 -10.637 1.00 72.94 88 MET A CA 1
ATOM 701 C C . MET A 1 88 ? 18.809 0.993 -9.492 1.00 72.94 88 MET A C 1
ATOM 703 O O . MET A 1 88 ? 17.663 1.059 -9.030 1.00 72.94 88 MET A O 1
ATOM 707 N N . LEU A 1 89 ? 19.686 0.075 -9.093 1.00 66.56 89 LEU A N 1
ATOM 708 C CA . LEU A 1 89 ? 19.414 -0.921 -8.063 1.00 66.56 89 LEU A CA 1
ATOM 709 C C . LEU A 1 89 ? 19.878 -0.365 -6.714 1.00 66.56 89 LEU A C 1
ATOM 711 O O . LEU A 1 89 ? 20.969 -0.678 -6.252 1.00 66.56 89 LEU A O 1
ATOM 715 N N . GLY A 1 90 ? 19.028 0.476 -6.123 1.00 58.56 90 GLY A N 1
ATOM 716 C CA . GLY A 1 90 ? 19.366 1.331 -4.983 1.00 58.56 90 GLY A CA 1
ATOM 717 C C . GLY A 1 90 ? 19.584 2.775 -5.438 1.00 58.56 90 GLY A C 1
ATOM 718 O O . GLY A 1 90 ? 20.023 3.008 -6.563 1.00 58.56 90 GLY A O 1
ATOM 719 N N . ASN A 1 91 ? 19.218 3.734 -4.589 1.00 57.66 91 ASN A N 1
ATOM 720 C CA . ASN A 1 91 ? 19.606 5.131 -4.783 1.00 57.66 91 ASN A CA 1
ATOM 721 C C . ASN A 1 91 ? 20.950 5.364 -4.090 1.00 57.66 91 ASN A C 1
ATOM 723 O O . ASN A 1 91 ? 21.277 4.651 -3.138 1.00 57.66 91 ASN A O 1
ATOM 727 N N . ASP A 1 92 ? 21.688 6.385 -4.519 1.00 52.84 92 ASP A N 1
ATOM 728 C CA . ASP A 1 92 ? 22.771 6.923 -3.702 1.00 52.84 92 ASP A CA 1
ATOM 729 C C . ASP A 1 92 ? 22.159 7.363 -2.366 1.00 52.84 92 ASP A C 1
ATOM 731 O O . ASP A 1 92 ? 21.287 8.231 -2.330 1.00 52.84 92 ASP A O 1
ATOM 735 N N . PHE A 1 93 ? 22.572 6.729 -1.264 1.00 47.56 93 PHE A N 1
ATOM 736 C CA . PHE A 1 93 ? 22.042 6.977 0.087 1.00 47.56 93 PHE A CA 1
ATOM 737 C C . PHE A 1 93 ? 22.276 8.420 0.586 1.00 47.56 93 PHE A C 1
ATOM 739 O O . PHE A 1 93 ? 21.858 8.772 1.687 1.00 47.56 93 PHE A O 1
ATOM 746 N N . GLU A 1 94 ? 22.948 9.262 -0.202 1.00 46.56 94 GLU A N 1
ATOM 747 C CA . GLU A 1 94 ? 23.102 10.694 0.056 1.00 46.56 94 GLU A CA 1
ATOM 748 C C . GLU A 1 94 ? 21.901 11.516 -0.451 1.00 46.56 94 GLU A C 1
ATOM 750 O O . GLU A 1 94 ? 21.576 12.538 0.151 1.00 46.56 94 GLU A O 1
ATOM 755 N N . ASP A 1 95 ? 21.168 11.049 -1.473 1.00 47.38 95 ASP A N 1
ATOM 756 C CA . ASP A 1 95 ? 19.993 11.738 -2.035 1.00 47.38 95 ASP A CA 1
ATOM 757 C C . ASP A 1 95 ? 18.687 11.044 -1.600 1.00 47.38 95 ASP A C 1
ATOM 759 O O . ASP A 1 95 ? 17.907 10.495 -2.386 1.00 47.38 95 ASP A O 1
ATOM 763 N N . ASN A 1 96 ? 18.459 11.030 -0.282 1.00 48.16 96 ASN A N 1
ATOM 764 C CA . ASN A 1 96 ? 17.374 10.291 0.375 1.00 48.16 96 ASN A CA 1
ATOM 765 C C . ASN A 1 96 ? 15.944 10.792 0.057 1.00 48.16 96 ASN A C 1
ATOM 767 O O . ASN A 1 96 ? 14.966 10.206 0.527 1.00 48.16 96 ASN A O 1
ATOM 771 N N . LYS A 1 97 ? 15.803 11.854 -0.750 1.00 49.44 97 LYS A N 1
ATOM 772 C CA . LYS A 1 97 ? 14.513 12.432 -1.184 1.00 49.44 97 LYS A CA 1
ATOM 773 C C . LYS A 1 97 ? 13.758 11.563 -2.190 1.00 49.44 97 LYS A C 1
ATOM 775 O O . LYS A 1 97 ? 12.572 11.757 -2.456 1.00 49.44 97 LYS A O 1
ATOM 780 N N . LEU A 1 98 ? 14.451 10.612 -2.803 1.00 51.44 98 LEU A N 1
ATOM 781 C CA . LEU A 1 98 ? 13.858 9.611 -3.672 1.00 51.44 98 LEU A CA 1
ATOM 782 C C . LEU A 1 98 ? 13.697 8.352 -2.825 1.00 51.44 98 LEU A C 1
ATOM 784 O O . LEU A 1 98 ? 14.680 7.851 -2.286 1.00 51.44 98 LEU A O 1
ATOM 788 N N . GLY A 1 99 ? 12.465 7.848 -2.679 1.00 56.78 99 GLY A N 1
ATOM 789 C CA . GLY A 1 99 ? 12.191 6.661 -1.858 1.00 56.78 99 GLY A CA 1
ATOM 790 C C . GLY A 1 99 ? 13.074 5.461 -2.177 1.00 56.78 99 GLY A C 1
ATOM 791 O O . GLY A 1 99 ? 13.751 5.498 -3.190 1.00 56.78 99 GLY A O 1
ATOM 792 N N . PHE A 1 100 ? 13.031 4.380 -1.381 1.00 59.44 100 PHE A N 1
ATOM 793 C CA . PHE A 1 100 ? 13.994 3.249 -1.389 1.00 59.44 100 PHE A CA 1
ATOM 794 C C . PHE A 1 100 ? 14.524 2.748 -2.751 1.00 59.44 100 PHE A C 1
ATOM 796 O O . PHE A 1 100 ? 15.519 2.034 -2.795 1.00 59.44 100 PHE A O 1
ATOM 803 N N . GLY A 1 101 ? 13.842 3.026 -3.864 1.00 68.88 101 GLY A N 1
ATOM 804 C CA . GLY A 1 101 ? 14.390 2.804 -5.197 1.00 68.88 101 GLY A CA 1
ATOM 805 C C . GLY A 1 101 ? 14.297 1.346 -5.618 1.00 68.88 101 GLY A C 1
ATOM 806 O O . GLY A 1 101 ? 14.741 0.996 -6.702 1.00 68.88 101 GLY A O 1
ATOM 807 N N . ILE A 1 102 ? 13.660 0.499 -4.807 1.00 77.00 102 ILE A N 1
ATOM 808 C CA . ILE A 1 102 ? 13.555 -0.945 -5.035 1.00 77.00 102 ILE A CA 1
ATOM 809 C C . ILE A 1 102 ? 12.156 -1.403 -5.451 1.00 77.00 102 ILE A C 1
ATOM 811 O O . ILE A 1 102 ? 12.074 -2.405 -6.146 1.00 77.00 102 ILE A O 1
ATOM 815 N N . GLY A 1 103 ? 11.079 -0.674 -5.125 1.00 85.00 103 GLY A N 1
ATOM 816 C CA . GLY A 1 103 ? 9.691 -1.160 -5.260 1.00 85.00 103 GLY A CA 1
ATOM 817 C C . GLY A 1 103 ? 9.346 -1.733 -6.641 1.00 85.00 103 GLY A C 1
ATOM 818 O O . GLY A 1 103 ? 9.050 -2.918 -6.763 1.00 85.00 103 GLY A O 1
ATOM 819 N N . MET A 1 104 ? 9.501 -0.938 -7.709 1.00 89.31 104 MET A N 1
ATOM 820 C CA . MET A 1 104 ? 9.268 -1.415 -9.084 1.00 89.31 104 MET A CA 1
ATOM 821 C C . MET A 1 104 ? 10.166 -2.604 -9.464 1.00 89.31 104 MET A C 1
ATOM 823 O O . MET A 1 104 ? 9.700 -3.559 -10.071 1.00 89.31 104 MET A O 1
ATOM 827 N N . LYS A 1 105 ? 11.456 -2.567 -9.109 1.00 89.31 105 LYS A N 1
ATOM 828 C CA . LYS A 1 105 ? 12.423 -3.617 -9.478 1.00 89.31 105 LYS A CA 1
ATOM 829 C C . LYS A 1 105 ? 12.097 -4.925 -8.772 1.00 89.31 105 LYS A C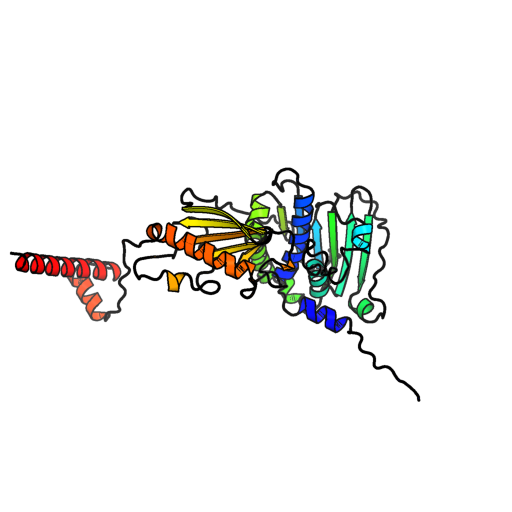 1
ATOM 831 O O . LYS A 1 105 ? 12.003 -5.967 -9.407 1.00 89.31 105 LYS A O 1
ATOM 836 N N . ARG A 1 106 ? 11.870 -4.847 -7.464 1.00 90.81 106 ARG A N 1
ATOM 837 C CA . ARG A 1 106 ? 11.397 -5.938 -6.618 1.00 90.81 106 ARG A CA 1
ATOM 838 C C . ARG A 1 106 ? 10.131 -6.559 -7.186 1.00 90.81 106 ARG A C 1
ATOM 840 O O . ARG A 1 106 ? 10.073 -7.777 -7.302 1.00 90.81 106 ARG A O 1
ATOM 847 N N . ALA A 1 107 ? 9.173 -5.735 -7.602 1.00 94.00 107 ALA A N 1
ATOM 848 C CA . ALA A 1 107 ? 7.949 -6.225 -8.204 1.00 94.00 107 ALA A CA 1
ATOM 849 C C . ALA A 1 107 ? 8.197 -6.977 -9.517 1.00 94.00 107 ALA A C 1
ATOM 851 O O . ALA A 1 107 ? 7.740 -8.108 -9.670 1.00 94.00 107 ALA A O 1
ATOM 852 N N . LEU A 1 108 ? 8.992 -6.400 -10.423 1.00 94.44 108 LEU A N 1
ATOM 853 C CA . LEU A 1 108 ? 9.368 -7.046 -11.682 1.00 94.44 108 LEU A CA 1
ATOM 854 C C . LEU A 1 108 ? 10.067 -8.393 -11.441 1.00 94.44 108 LEU A C 1
ATOM 856 O O . LEU A 1 108 ? 9.679 -9.391 -12.037 1.00 94.44 108 LEU A O 1
ATOM 860 N N . PHE A 1 109 ? 11.041 -8.454 -10.529 1.00 94.56 109 PHE A N 1
ATOM 861 C CA . PHE A 1 109 ? 11.775 -9.690 -10.238 1.00 94.56 109 PHE A CA 1
ATOM 862 C C . PHE A 1 109 ? 10.963 -10.733 -9.456 1.00 94.56 109 PHE A C 1
ATOM 864 O O . PHE A 1 109 ? 11.245 -11.926 -9.565 1.00 94.56 109 PHE A O 1
ATOM 871 N N . LYS A 1 110 ? 9.971 -10.319 -8.658 1.00 95.69 110 LYS A N 1
ATOM 872 C CA . LYS A 1 110 ? 9.067 -11.245 -7.958 1.00 95.69 110 LYS A CA 1
ATOM 873 C C . LYS A 1 110 ? 8.076 -11.874 -8.938 1.00 95.69 110 LYS A C 1
ATOM 875 O O . LYS A 1 110 ? 7.853 -13.082 -8.872 1.00 95.69 110 LYS A O 1
ATOM 880 N N . LEU A 1 111 ? 7.500 -11.060 -9.826 1.00 95.69 111 LEU A N 1
ATOM 881 C CA . LEU A 1 111 ? 6.391 -11.454 -10.695 1.00 95.69 111 LEU A CA 1
ATOM 882 C C . LEU A 1 111 ? 6.834 -12.111 -12.005 1.00 95.69 111 LEU A C 1
ATOM 884 O O . LEU A 1 111 ? 6.133 -12.998 -12.484 1.00 95.69 111 LEU A O 1
ATOM 888 N N . ALA A 1 112 ? 7.950 -11.686 -12.603 1.00 94.88 112 ALA A N 1
ATOM 889 C CA . ALA A 1 112 ? 8.278 -12.014 -13.989 1.00 94.88 112 ALA A CA 1
ATOM 890 C C . ALA A 1 112 ? 9.510 -12.916 -14.133 1.00 94.88 112 ALA A C 1
ATOM 892 O O . ALA A 1 112 ? 10.567 -12.645 -13.565 1.00 94.88 112 ALA A O 1
ATOM 893 N N . ASP A 1 113 ? 9.394 -13.918 -15.004 1.00 94.69 113 ASP A N 1
ATOM 894 C CA . ASP A 1 113 ? 10.545 -14.530 -15.676 1.00 94.69 113 ASP A CA 1
ATOM 895 C C . ASP A 1 113 ? 10.929 -13.725 -16.938 1.00 94.69 113 ASP A C 1
ATOM 897 O O . ASP A 1 113 ? 12.102 -13.676 -17.310 1.00 94.69 113 ASP A O 1
ATOM 901 N N . ASP A 1 114 ? 9.958 -13.065 -17.581 1.00 94.44 114 ASP A N 1
ATOM 902 C CA . ASP A 1 114 ? 10.152 -12.196 -18.748 1.00 94.44 114 ASP A CA 1
ATOM 903 C C . ASP A 1 114 ? 9.169 -11.026 -18.729 1.00 94.44 114 ASP A C 1
ATOM 905 O O . ASP A 1 114 ? 7.955 -11.221 -18.602 1.00 94.44 114 ASP A O 1
ATOM 909 N N . PHE A 1 115 ? 9.696 -9.809 -18.868 1.00 95.19 115 PHE A N 1
ATOM 910 C CA . PHE A 1 115 ? 8.883 -8.601 -18.898 1.00 95.19 115 PHE A CA 1
ATOM 911 C C . PHE A 1 115 ? 9.320 -7.612 -19.976 1.00 95.19 115 PHE A C 1
ATOM 913 O O . PHE A 1 115 ? 10.476 -7.543 -20.410 1.00 95.19 115 PHE A O 1
ATOM 920 N N . ILE A 1 116 ? 8.354 -6.786 -20.358 1.00 95.25 116 ILE A N 1
ATOM 921 C CA . ILE A 1 116 ? 8.496 -5.623 -21.214 1.00 95.25 116 ILE A CA 1
ATOM 922 C C . ILE A 1 116 ? 7.994 -4.414 -20.428 1.00 95.25 116 ILE A C 1
ATOM 924 O O . ILE A 1 116 ? 6.875 -4.428 -19.926 1.00 95.25 116 ILE A O 1
ATOM 928 N N . LEU A 1 117 ? 8.811 -3.369 -20.344 1.00 95.31 117 LEU A N 1
ATOM 929 C CA . LEU A 1 117 ? 8.403 -2.060 -19.853 1.00 95.31 117 LEU A CA 1
ATOM 930 C C . LEU A 1 117 ? 8.478 -1.066 -21.003 1.00 95.31 117 LEU A C 1
ATOM 932 O O . LEU A 1 117 ? 9.529 -0.889 -21.623 1.00 95.31 117 LEU A O 1
ATOM 936 N N . GLU A 1 118 ? 7.361 -0.415 -21.273 1.00 95.31 118 GLU A N 1
ATOM 937 C CA . GLU A 1 118 ? 7.224 0.650 -22.251 1.00 95.31 118 GLU A CA 1
ATOM 938 C C . GLU A 1 118 ? 6.833 1.928 -21.526 1.00 95.31 118 GLU A C 1
ATOM 940 O O . GLU A 1 118 ? 5.960 1.927 -20.662 1.00 95.31 118 GLU A O 1
ATOM 945 N N . SER A 1 119 ? 7.502 3.016 -21.875 1.00 95.00 119 SER A N 1
ATOM 946 C CA . SER A 1 119 ? 7.229 4.330 -21.316 1.00 95.00 119 SER A CA 1
ATOM 947 C C . SER A 1 119 ? 6.924 5.295 -22.444 1.00 95.00 119 SER A C 1
ATOM 949 O O . SER A 1 119 ? 7.649 5.317 -23.446 1.00 95.00 119 SER A O 1
ATOM 951 N N . TYR A 1 120 ? 5.868 6.076 -22.255 1.00 94.75 120 TYR A N 1
ATOM 952 C CA . TYR A 1 120 ? 5.394 7.097 -23.172 1.00 94.75 120 TYR A CA 1
ATOM 953 C C . TYR A 1 120 ? 5.352 8.415 -22.406 1.00 94.75 120 TYR A C 1
ATOM 955 O O . TYR A 1 120 ? 4.609 8.544 -21.438 1.00 94.75 120 TYR A O 1
ATOM 963 N N . THR A 1 121 ? 6.158 9.384 -22.815 1.00 92.75 121 THR A N 1
ATOM 964 C CA . THR A 1 121 ? 6.021 10.776 -22.378 1.00 92.75 121 THR A CA 1
ATOM 965 C C . THR A 1 121 ? 5.480 11.602 -23.543 1.00 92.75 121 THR A C 1
ATOM 967 O O . THR A 1 121 ? 5.238 11.078 -24.631 1.00 92.75 121 THR A O 1
ATOM 970 N N . ILE A 1 122 ? 5.283 12.903 -23.328 1.00 89.38 122 ILE A N 1
ATOM 971 C CA . ILE A 1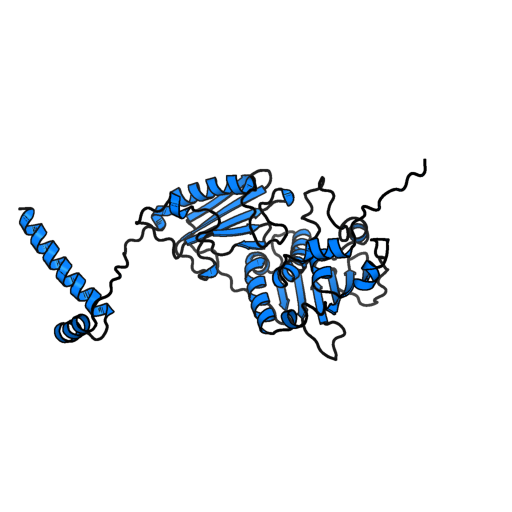 122 ? 4.905 13.825 -24.409 1.00 89.38 122 ILE A CA 1
ATOM 972 C C . ILE A 1 122 ? 5.990 13.851 -25.504 1.00 89.38 122 ILE A C 1
ATOM 974 O O . ILE A 1 122 ? 5.664 13.908 -26.688 1.00 89.38 122 ILE A O 1
ATOM 978 N N . ASP A 1 123 ? 7.262 13.739 -25.110 1.00 88.75 123 ASP A N 1
ATOM 979 C CA . ASP A 1 123 ? 8.409 14.007 -25.986 1.00 88.75 123 ASP A CA 1
ATOM 980 C C . ASP A 1 123 ? 9.214 12.757 -26.386 1.00 88.75 123 ASP A C 1
ATOM 982 O O . ASP A 1 123 ? 9.990 12.799 -27.342 1.00 88.75 123 ASP A O 1
ATOM 986 N N . ASP A 1 124 ? 9.074 11.631 -25.676 1.00 89.50 124 ASP A N 1
ATOM 987 C CA . ASP A 1 124 ? 9.848 10.413 -25.945 1.00 89.50 124 ASP A CA 1
ATOM 988 C C . ASP A 1 124 ? 9.036 9.137 -25.696 1.00 89.50 124 ASP A C 1
ATOM 990 O O . ASP A 1 124 ? 8.073 9.084 -24.932 1.00 89.50 124 ASP A O 1
ATOM 994 N N . LYS A 1 125 ? 9.479 8.063 -26.346 1.00 93.50 125 LYS A N 1
ATOM 995 C CA . LYS A 1 125 ? 9.007 6.705 -26.115 1.00 93.50 125 LYS A CA 1
ATOM 996 C C . LYS A 1 125 ? 10.164 5.719 -26.133 1.00 93.50 125 LYS A C 1
ATOM 998 O O . LYS A 1 125 ? 10.962 5.637 -27.080 1.00 93.50 125 LYS A O 1
ATOM 1003 N N . PHE A 1 126 ? 10.238 4.899 -25.096 1.00 94.12 126 PHE A N 1
ATOM 1004 C CA . PHE A 1 126 ? 11.257 3.863 -24.993 1.00 94.12 126 PHE A CA 1
ATOM 1005 C C . PHE A 1 126 ? 10.674 2.533 -24.539 1.00 94.12 126 PHE A C 1
ATOM 1007 O O . PHE A 1 126 ? 9.563 2.452 -24.019 1.00 94.12 126 PHE A O 1
ATOM 1014 N N . LYS A 1 127 ? 11.454 1.479 -24.771 1.00 94.44 127 LYS A N 1
ATOM 1015 C CA . LYS A 1 127 ? 11.150 0.125 -24.330 1.00 94.44 127 LYS A CA 1
ATOM 1016 C C . LYS A 1 127 ? 12.375 -0.525 -23.698 1.00 94.44 127 LYS A C 1
ATOM 1018 O O . LYS A 1 127 ? 13.480 -0.435 -24.237 1.00 94.44 127 LYS A O 1
ATOM 1023 N N . ILE A 1 128 ? 12.153 -1.239 -22.604 1.00 93.31 128 ILE A N 1
ATOM 1024 C CA . ILE A 1 128 ? 13.092 -2.181 -21.996 1.00 93.31 128 ILE A CA 1
ATOM 1025 C C . ILE A 1 128 ? 12.444 -3.559 -22.034 1.00 93.31 128 ILE A C 1
ATOM 1027 O O . ILE A 1 128 ? 11.260 -3.709 -21.750 1.00 93.31 128 ILE A O 1
ATOM 1031 N N . GLN A 1 129 ? 13.220 -4.567 -22.409 1.00 94.06 129 GLN A N 1
ATOM 1032 C CA . GLN A 1 129 ? 12.787 -5.958 -22.389 1.00 94.06 129 GLN A CA 1
ATOM 1033 C C . GLN A 1 129 ? 13.864 -6.792 -21.714 1.00 94.06 129 GLN A C 1
ATOM 1035 O O . GLN A 1 129 ? 15.046 -6.649 -22.036 1.00 94.06 129 GLN A O 1
ATOM 1040 N N . MET A 1 130 ? 13.453 -7.650 -20.787 1.00 93.44 130 MET A N 1
ATOM 1041 C CA . MET A 1 130 ? 14.370 -8.462 -20.002 1.00 93.44 130 MET A CA 1
ATOM 1042 C C . MET A 1 130 ? 13.795 -9.860 -19.789 1.00 93.44 130 MET A C 1
ATOM 1044 O O . MET A 1 130 ? 12.727 -10.010 -19.204 1.00 93.44 130 MET A O 1
ATOM 1048 N N . ASP A 1 131 ? 14.559 -10.868 -20.212 1.00 95.19 131 ASP A N 1
ATOM 1049 C CA . ASP A 1 131 ? 14.456 -12.221 -19.669 1.00 95.19 131 ASP A CA 1
ATOM 1050 C C . ASP A 1 131 ? 15.345 -12.283 -18.420 1.00 95.19 131 ASP A C 1
ATOM 1052 O O . ASP A 1 131 ? 16.559 -12.047 -18.482 1.00 95.19 131 ASP A O 1
ATOM 1056 N N . VAL A 1 132 ? 14.727 -12.544 -17.272 1.00 93.62 132 VAL A N 1
ATOM 1057 C CA . VAL A 1 132 ? 15.372 -12.478 -15.958 1.00 93.62 132 VAL A CA 1
ATOM 1058 C C . VAL A 1 132 ? 16.389 -13.610 -15.781 1.00 93.62 132 VAL A C 1
ATOM 1060 O O . VAL A 1 132 ? 17.420 -13.412 -15.132 1.00 93.62 132 VAL A O 1
ATOM 1063 N N . LYS A 1 133 ? 16.158 -14.786 -16.376 1.00 92.19 133 LYS A N 1
ATOM 1064 C CA . LYS A 1 133 ? 17.077 -15.936 -16.298 1.00 92.19 133 LYS A CA 1
ATOM 1065 C C . LYS A 1 133 ? 18.306 -15.712 -17.173 1.00 92.19 133 LYS A C 1
ATOM 1067 O O . LYS A 1 133 ? 19.427 -15.947 -16.724 1.00 92.19 133 LYS A O 1
ATOM 1072 N N . GLU A 1 134 ? 18.125 -15.191 -18.382 1.00 93.88 134 GLU A N 1
ATOM 1073 C CA . GLU A 1 134 ? 19.235 -14.846 -19.274 1.00 93.88 134 GLU A CA 1
ATOM 1074 C C . GLU A 1 134 ? 20.040 -13.651 -18.755 1.00 93.88 134 GLU A C 1
ATOM 1076 O O . GLU A 1 134 ? 21.270 -13.642 -18.830 1.00 93.88 134 GLU A O 1
ATOM 1081 N N . TRP A 1 135 ? 19.384 -12.650 -18.164 1.00 93.62 135 TRP A N 1
ATOM 1082 C CA . TRP A 1 135 ? 20.080 -11.525 -17.539 1.00 93.62 135 TRP A CA 1
ATOM 1083 C C . TRP A 1 135 ? 20.946 -11.960 -16.347 1.00 93.62 135 TRP A C 1
ATOM 1085 O O . TRP A 1 135 ? 22.058 -11.450 -16.194 1.00 93.62 135 TRP A O 1
ATOM 1095 N N . GLN A 1 136 ? 20.498 -12.932 -15.544 1.00 92.12 136 GLN A N 1
ATOM 1096 C CA . GLN A 1 136 ? 21.274 -13.480 -14.422 1.00 92.12 136 GLN A CA 1
ATOM 1097 C C . GLN A 1 136 ? 22.585 -14.154 -14.849 1.00 92.12 136 GLN A C 1
ATOM 1099 O O . GLN A 1 136 ? 23.555 -14.111 -14.093 1.00 92.12 136 GLN A O 1
ATOM 1104 N N . LYS A 1 137 ? 22.637 -14.745 -16.050 1.00 92.31 137 LYS A N 1
ATOM 1105 C CA . LYS A 1 137 ? 23.838 -15.415 -16.584 1.00 92.31 137 LYS A CA 1
ATOM 1106 C C . LYS A 1 137 ? 24.914 -14.435 -17.065 1.00 92.31 137 LYS A C 1
ATOM 1108 O O . LYS A 1 137 ? 26.081 -14.803 -17.159 1.00 92.31 137 LYS A O 1
ATOM 1113 N N . LYS A 1 138 ? 24.539 -13.193 -17.385 1.00 91.44 138 LYS A N 1
ATOM 1114 C CA . LYS A 1 138 ? 25.462 -12.161 -17.889 1.00 91.44 138 LYS A CA 1
ATOM 1115 C C . LYS A 1 138 ? 26.274 -11.544 -16.752 1.00 91.44 138 LYS A C 1
ATOM 1117 O O . LYS A 1 138 ? 25.727 -11.289 -15.681 1.00 91.44 138 LYS A O 1
ATOM 1122 N N . SER A 1 139 ? 27.532 -11.193 -17.016 1.00 86.75 139 SER A N 1
ATOM 1123 C CA . SER A 1 139 ? 28.365 -10.416 -16.082 1.00 86.75 139 SER A CA 1
ATOM 1124 C C . SER A 1 139 ? 27.859 -8.977 -15.917 1.00 86.75 139 SER A C 1
ATOM 1126 O O . SER A 1 139 ? 27.735 -8.486 -14.801 1.00 86.75 139 SER A O 1
ATOM 1128 N N . SER A 1 140 ? 27.495 -8.315 -17.021 1.00 88.81 140 SER A N 1
ATOM 1129 C CA . SER A 1 140 ? 26.983 -6.939 -16.995 1.00 88.81 140 SER A CA 1
ATOM 1130 C C . SER A 1 140 ? 25.588 -6.857 -16.378 1.00 88.81 140 SER A C 1
ATOM 1132 O O . SER A 1 140 ? 24.694 -7.618 -16.751 1.00 88.81 140 SER A O 1
ATOM 1134 N N . TRP A 1 141 ? 25.383 -5.906 -15.467 1.00 87.56 141 TRP A N 1
ATOM 1135 C CA . TRP A 1 141 ? 24.090 -5.615 -14.839 1.00 87.56 141 TRP A CA 1
ATOM 1136 C C . TRP A 1 141 ? 23.161 -4.771 -15.719 1.00 87.56 141 TRP A C 1
ATOM 1138 O O . TRP A 1 141 ? 21.951 -4.761 -15.497 1.00 87.56 141 TRP A O 1
ATOM 1148 N N . ASN A 1 142 ? 23.693 -4.134 -16.760 1.00 88.38 142 ASN A N 1
ATOM 1149 C CA . ASN A 1 142 ? 22.943 -3.194 -17.583 1.00 88.38 142 ASN A CA 1
ATOM 1150 C C . ASN A 1 142 ? 21.960 -3.906 -18.522 1.00 88.38 142 ASN A C 1
ATOM 1152 O O . ASN A 1 142 ? 22.204 -5.016 -19.004 1.00 88.38 142 ASN A O 1
ATOM 1156 N N . THR A 1 143 ? 20.852 -3.228 -18.820 1.00 86.50 143 THR A N 1
ATOM 1157 C CA . THR A 1 143 ? 19.862 -3.659 -19.812 1.00 86.50 143 THR A CA 1
ATOM 1158 C C . THR A 1 143 ? 19.700 -2.581 -20.887 1.00 86.50 143 THR A C 1
ATOM 1160 O O . THR A 1 143 ? 19.699 -1.393 -20.559 1.00 86.50 143 THR A O 1
ATOM 1163 N N . PRO A 1 144 ? 19.609 -2.941 -22.180 1.00 90.00 144 PRO A N 1
ATOM 1164 C CA . PRO A 1 144 ? 19.526 -1.951 -23.244 1.00 90.00 144 PRO A CA 1
ATOM 1165 C C . PRO A 1 144 ? 18.169 -1.237 -23.255 1.00 90.00 144 PRO A C 1
ATOM 1167 O O . PRO A 1 144 ? 17.118 -1.876 -23.334 1.00 90.00 144 PRO A O 1
ATOM 1170 N N . ILE A 1 145 ? 18.203 0.097 -23.288 1.00 91.62 145 ILE A N 1
ATOM 1171 C CA . ILE A 1 145 ? 17.029 0.941 -23.532 1.00 91.62 145 ILE A CA 1
ATOM 1172 C C . ILE A 1 145 ? 16.864 1.116 -25.041 1.00 91.62 145 ILE A C 1
ATOM 1174 O O . ILE A 1 145 ? 17.690 1.741 -25.708 1.00 91.62 145 ILE A O 1
ATOM 1178 N N . ARG A 1 146 ? 15.783 0.572 -25.596 1.00 92.56 146 ARG A N 1
ATOM 1179 C CA . ARG A 1 146 ? 15.494 0.625 -27.033 1.00 92.56 146 ARG A CA 1
ATOM 1180 C C . ARG A 1 146 ? 14.524 1.760 -27.342 1.00 92.56 146 ARG A C 1
ATOM 1182 O O . ARG A 1 146 ? 13.697 2.137 -26.513 1.00 92.56 146 ARG A O 1
ATOM 1189 N N . LYS A 1 147 ? 14.611 2.323 -28.549 1.00 88.38 147 LYS A N 1
ATOM 1190 C CA . LYS A 1 147 ? 13.558 3.209 -29.067 1.00 88.38 147 LYS A CA 1
ATOM 1191 C C . LYS A 1 147 ? 12.280 2.394 -29.236 1.00 88.38 147 LYS A C 1
ATOM 1193 O O . LYS A 1 147 ? 12.340 1.281 -29.756 1.00 88.38 147 LYS A O 1
ATOM 1198 N N . ASN A 1 148 ? 11.150 2.936 -28.794 1.00 84.75 148 ASN A N 1
ATOM 1199 C CA . ASN A 1 148 ? 9.873 2.299 -29.068 1.00 84.75 148 ASN A CA 1
ATOM 1200 C C . ASN A 1 148 ? 9.390 2.736 -30.457 1.00 84.75 148 ASN A C 1
ATOM 1202 O O . ASN A 1 148 ? 9.227 3.927 -30.719 1.00 84.75 148 ASN A O 1
ATOM 1206 N N . THR A 1 149 ? 9.220 1.784 -31.371 1.00 81.69 149 THR A N 1
ATOM 1207 C CA . THR A 1 149 ? 8.753 2.036 -32.742 1.00 81.69 149 THR A CA 1
ATOM 1208 C C . THR A 1 149 ? 7.246 1.855 -32.896 1.00 81.69 149 THR A C 1
ATOM 1210 O O . THR A 1 149 ? 6.752 1.994 -34.015 1.00 81.69 149 THR A O 1
ATOM 1213 N N . ASN A 1 150 ? 6.514 1.582 -31.805 1.00 77.44 150 ASN A N 1
ATOM 1214 C CA . ASN A 1 150 ? 5.059 1.494 -31.844 1.00 77.44 150 ASN A CA 1
ATOM 1215 C C . ASN A 1 150 ? 4.479 2.776 -32.465 1.00 77.44 150 ASN A C 1
ATOM 1217 O O . ASN A 1 150 ? 4.892 3.886 -32.111 1.00 77.44 150 ASN A O 1
ATOM 1221 N N . LYS A 1 151 ? 3.594 2.616 -33.452 1.00 73.31 151 LYS A N 1
ATOM 1222 C CA . LYS A 1 151 ? 2.963 3.727 -34.178 1.00 73.31 151 LYS A CA 1
ATOM 1223 C C . LYS A 1 151 ? 1.738 4.275 -33.450 1.00 73.31 151 LYS A C 1
ATOM 1225 O O . LYS A 1 151 ? 1.283 5.354 -33.806 1.00 73.31 151 LYS A O 1
ATOM 1230 N N . GLU A 1 152 ? 1.224 3.550 -32.462 1.00 77.25 152 GLU A N 1
ATOM 1231 C CA . GLU A 1 152 ? 0.087 3.992 -31.666 1.00 77.25 152 GLU A CA 1
ATOM 1232 C C . GLU A 1 152 ? 0.434 5.237 -30.848 1.00 77.25 152 GLU A C 1
ATOM 1234 O O . GLU A 1 152 ? 1.482 5.315 -30.199 1.00 77.25 152 GLU A O 1
ATOM 1239 N N . THR A 1 153 ? -0.476 6.206 -30.879 1.00 74.31 153 THR A N 1
ATOM 1240 C CA . THR A 1 153 ? -0.458 7.351 -29.973 1.00 74.31 153 THR A CA 1
ATOM 1241 C C . THR A 1 153 ? -1.186 6.936 -28.706 1.00 74.31 153 THR A C 1
ATOM 1243 O O . THR A 1 153 ? -2.398 6.728 -28.720 1.00 74.31 153 THR A O 1
ATOM 1246 N N . LEU A 1 154 ? -0.438 6.782 -27.619 1.00 84.00 154 LEU A N 1
ATOM 1247 C CA . LEU A 1 154 ? -0.976 6.461 -26.303 1.00 84.00 154 LEU A CA 1
ATOM 1248 C C . LEU A 1 154 ? -0.888 7.688 -25.397 1.00 84.00 154 LEU A C 1
ATOM 1250 O O . LEU A 1 154 ? -0.050 8.565 -25.607 1.00 84.00 154 LEU A O 1
ATOM 1254 N N . GLU A 1 155 ? -1.757 7.742 -24.389 1.00 91.50 155 GLU A N 1
ATOM 1255 C CA . GLU A 1 155 ? -1.625 8.721 -23.311 1.00 91.50 155 GLU A CA 1
ATOM 1256 C C . GLU A 1 155 ? -0.246 8.586 -22.636 1.00 91.50 155 GLU A C 1
ATOM 1258 O O . GLU A 1 155 ? 0.256 7.462 -22.506 1.00 91.50 155 GLU A O 1
ATOM 1263 N N . PRO A 1 156 ? 0.363 9.697 -22.181 1.00 95.25 156 PRO A N 1
ATOM 1264 C CA . PRO A 1 156 ? 1.600 9.648 -21.413 1.00 95.25 156 PRO A CA 1
ATOM 1265 C C . PRO A 1 156 ? 1.452 8.774 -20.165 1.00 95.25 156 PRO A C 1
ATOM 1267 O O . PRO A 1 156 ? 0.577 9.018 -19.339 1.00 95.25 156 PRO A O 1
ATOM 1270 N N . GLY A 1 157 ? 2.311 7.772 -20.007 1.00 96.12 157 GLY A N 1
ATOM 1271 C CA . GLY A 1 157 ? 2.199 6.764 -18.960 1.00 96.12 157 GLY A CA 1
ATOM 1272 C C . GLY A 1 157 ? 3.195 5.621 -19.120 1.00 96.12 157 GLY A C 1
ATOM 1273 O O . GLY A 1 157 ? 4.048 5.618 -20.016 1.00 96.12 157 GLY A O 1
ATOM 1274 N N . VAL A 1 158 ? 3.094 4.641 -18.228 1.00 96.19 158 VAL A N 1
ATOM 1275 C CA . VAL A 1 158 ? 3.925 3.430 -18.241 1.00 96.19 158 VAL A CA 1
ATOM 1276 C C . VAL A 1 158 ? 3.062 2.201 -18.492 1.00 96.19 158 VAL A C 1
ATOM 1278 O O . VAL A 1 158 ? 1.966 2.076 -17.956 1.00 96.19 158 VAL A O 1
ATOM 1281 N N . ILE A 1 159 ? 3.580 1.269 -19.292 1.00 96.50 159 ILE A N 1
ATOM 1282 C CA . ILE A 1 159 ? 3.016 -0.064 -19.497 1.00 96.50 159 ILE A CA 1
ATOM 1283 C C . ILE A 1 159 ? 4.072 -1.091 -19.109 1.00 96.50 159 ILE A C 1
ATOM 1285 O O . ILE A 1 159 ? 5.147 -1.144 -19.705 1.00 96.50 159 ILE A O 1
ATOM 1289 N N . ILE A 1 160 ? 3.753 -1.948 -18.146 1.00 96.69 160 ILE A N 1
ATOM 1290 C CA . ILE A 1 160 ? 4.542 -3.133 -17.815 1.00 96.69 160 ILE A CA 1
ATOM 1291 C C . ILE A 1 160 ? 3.725 -4.350 -18.219 1.00 96.69 160 ILE A C 1
ATOM 1293 O O . ILE A 1 160 ? 2.628 -4.567 -17.713 1.00 96.69 160 ILE A O 1
ATOM 1297 N N . SER A 1 161 ? 4.277 -5.148 -19.125 1.00 95.94 161 SER A N 1
ATOM 1298 C CA . SER A 1 161 ? 3.685 -6.393 -19.609 1.00 95.94 161 SER A CA 1
ATOM 1299 C C . SER A 1 161 ? 4.589 -7.561 -19.238 1.00 95.94 161 SER A C 1
ATOM 1301 O O . SER A 1 161 ? 5.764 -7.577 -19.606 1.00 95.94 161 SER A O 1
ATOM 1303 N N . ILE A 1 162 ? 4.052 -8.545 -18.525 1.00 95.38 162 ILE A N 1
ATOM 1304 C CA . ILE A 1 162 ? 4.765 -9.768 -18.154 1.00 95.38 162 ILE A CA 1
ATOM 1305 C C . ILE A 1 162 ? 4.309 -10.874 -19.099 1.00 95.38 162 ILE A C 1
ATOM 1307 O O . ILE A 1 162 ? 3.146 -11.279 -19.090 1.00 95.38 162 ILE A O 1
ATOM 1311 N N . SER A 1 163 ? 5.230 -11.328 -19.950 1.00 88.88 163 SER A N 1
ATOM 1312 C CA . SER A 1 163 ? 4.945 -12.361 -20.953 1.00 88.88 163 SER A CA 1
ATOM 1313 C C . SER A 1 163 ? 5.068 -13.773 -20.385 1.00 88.88 163 SER A C 1
ATOM 1315 O O . SER A 1 163 ? 4.436 -14.693 -20.893 1.00 88.88 163 SER A O 1
ATOM 1317 N N . ARG A 1 164 ? 5.887 -13.940 -19.339 1.00 91.69 164 ARG A N 1
ATOM 1318 C CA . ARG A 1 164 ? 6.012 -15.178 -18.569 1.00 91.69 164 ARG A CA 1
ATOM 1319 C C . ARG A 1 164 ? 6.064 -14.840 -17.090 1.00 91.69 164 ARG A C 1
ATOM 1321 O O . ARG A 1 164 ? 7.037 -14.224 -16.636 1.00 91.69 164 ARG A O 1
ATOM 1328 N N . LEU A 1 165 ? 5.039 -15.248 -16.346 1.00 93.62 165 LEU A N 1
ATOM 1329 C CA . LEU A 1 165 ? 5.072 -15.184 -14.887 1.00 93.62 165 LEU A CA 1
ATOM 1330 C C . LEU A 1 165 ? 6.174 -16.077 -14.316 1.00 93.62 165 LEU A C 1
ATOM 1332 O O . LEU A 1 165 ? 6.548 -17.107 -14.879 1.00 93.62 165 LEU A O 1
ATOM 1336 N N . ASN A 1 166 ? 6.659 -15.700 -13.140 1.00 93.94 166 ASN A N 1
ATOM 1337 C CA . ASN A 1 166 ? 7.435 -16.596 -12.309 1.00 93.94 166 ASN A CA 1
ATOM 1338 C C . ASN A 1 166 ? 6.545 -17.777 -11.891 1.00 93.94 166 ASN A C 1
ATOM 1340 O O . ASN A 1 166 ? 5.617 -17.633 -11.094 1.00 93.94 166 ASN A O 1
ATOM 1344 N N . SER A 1 167 ? 6.873 -18.962 -12.408 1.00 91.56 167 SER A N 1
ATOM 1345 C CA . SER A 1 167 ? 6.136 -20.212 -12.155 1.00 91.56 167 SER A CA 1
ATOM 1346 C C . SER A 1 167 ? 5.855 -20.512 -10.675 1.00 91.56 167 SER A C 1
ATOM 1348 O O . SER A 1 167 ? 4.877 -21.184 -10.362 1.00 91.56 167 SER A O 1
ATOM 1350 N N . LYS A 1 168 ? 6.674 -20.000 -9.742 1.00 92.44 168 LYS A N 1
ATOM 1351 C CA . LYS A 1 168 ? 6.493 -20.225 -8.299 1.00 92.44 168 LYS A CA 1
ATOM 1352 C C . LYS A 1 168 ? 5.292 -19.490 -7.706 1.00 92.44 168 LYS A C 1
ATOM 1354 O O . LYS A 1 168 ? 4.788 -19.930 -6.680 1.00 92.44 168 LYS A O 1
ATOM 1359 N N . ILE A 1 169 ? 4.877 -18.375 -8.306 1.00 93.06 169 ILE A N 1
ATOM 1360 C CA . ILE A 1 169 ? 3.802 -17.510 -7.785 1.00 93.06 169 ILE A CA 1
ATOM 1361 C C . ILE A 1 169 ? 2.556 -17.527 -8.668 1.00 93.06 169 ILE A C 1
ATOM 1363 O O . ILE A 1 169 ? 1.517 -17.000 -8.286 1.00 93.06 169 ILE A O 1
ATOM 1367 N N . GLU A 1 170 ? 2.651 -18.147 -9.844 1.00 92.50 170 GLU A N 1
ATOM 1368 C CA . GLU A 1 170 ? 1.610 -18.148 -10.868 1.00 92.50 170 GLU A CA 1
ATOM 1369 C C . GLU A 1 170 ? 0.260 -18.660 -10.342 1.00 92.50 170 GLU A C 1
ATOM 1371 O O . GLU A 1 170 ? -0.749 -17.969 -10.461 1.00 92.50 170 GLU A O 1
ATOM 1376 N N . ASN A 1 171 ? 0.242 -19.838 -9.710 1.00 92.81 171 ASN A N 1
ATOM 1377 C CA . ASN A 1 171 ? -0.994 -20.444 -9.201 1.00 92.81 171 ASN A CA 1
ATOM 1378 C C . ASN A 1 171 ? -1.690 -19.570 -8.149 1.00 92.81 171 ASN A C 1
ATOM 1380 O O . ASN A 1 171 ? -2.917 -19.488 -8.120 1.00 92.81 171 ASN A O 1
ATOM 1384 N N . GLU A 1 172 ? -0.909 -18.924 -7.283 1.00 95.06 172 GLU A N 1
ATOM 1385 C CA . GLU A 1 172 ? -1.425 -18.023 -6.256 1.00 95.06 172 GLU A CA 1
ATOM 1386 C C . GLU A 1 172 ? -2.010 -16.763 -6.899 1.00 95.06 172 GLU A C 1
ATOM 1388 O O . GLU A 1 172 ? -3.187 -16.464 -6.689 1.00 95.06 172 GLU A O 1
ATOM 1393 N N . LEU A 1 173 ? -1.225 -16.096 -7.754 1.00 94.25 173 LEU A N 1
ATOM 1394 C CA . LEU A 1 173 ? -1.583 -14.855 -8.443 1.00 94.25 173 LEU A CA 1
ATOM 1395 C C . LEU A 1 173 ? -2.854 -15.002 -9.298 1.00 94.25 173 LEU A C 1
ATOM 1397 O O . LEU A 1 173 ? -3.708 -14.113 -9.322 1.00 94.25 173 LEU A O 1
ATOM 1401 N N . LEU A 1 174 ? -2.996 -16.130 -10.000 1.00 92.38 174 LEU A N 1
ATOM 1402 C CA . LEU A 1 174 ? -4.148 -16.411 -10.861 1.00 92.38 174 LEU A CA 1
ATOM 1403 C C . LEU A 1 174 ? -5.393 -16.860 -10.081 1.00 92.38 174 LEU A C 1
ATOM 1405 O O . LEU A 1 174 ? -6.483 -16.922 -10.652 1.00 92.38 174 LEU A O 1
ATOM 1409 N N . SER A 1 175 ? -5.273 -17.159 -8.786 1.00 95.06 175 SER A N 1
ATOM 1410 C CA . SER A 1 175 ? -6.409 -17.625 -7.996 1.00 95.06 175 SER A CA 1
ATOM 1411 C C . SER A 1 175 ? -7.443 -16.516 -7.765 1.00 95.06 175 SER A C 1
ATOM 1413 O O . SER A 1 175 ? -7.126 -15.366 -7.452 1.00 95.06 175 SER A O 1
ATOM 1415 N N . SER A 1 176 ? -8.732 -16.864 -7.830 1.00 94.44 176 SER A N 1
ATOM 1416 C CA . SER A 1 176 ? -9.811 -15.909 -7.532 1.00 94.44 176 SER A CA 1
ATOM 1417 C C . SER A 1 176 ? -9.821 -15.461 -6.068 1.00 94.44 176 SER A C 1
ATOM 1419 O O . SER A 1 176 ? -10.372 -14.410 -5.746 1.00 94.44 176 SER A O 1
ATOM 1421 N N . LYS A 1 177 ? -9.240 -16.254 -5.157 1.00 96.38 177 LYS A N 1
ATOM 1422 C CA . LYS A 1 177 ? -9.042 -15.844 -3.763 1.00 96.38 177 LYS A CA 1
ATOM 1423 C C . LYS A 1 177 ? -8.058 -14.681 -3.699 1.00 96.38 177 LYS A C 1
ATOM 1425 O O . LYS A 1 177 ? -8.453 -13.624 -3.222 1.00 96.38 177 LYS A O 1
ATOM 1430 N N . PHE A 1 178 ? -6.863 -14.853 -4.261 1.00 96.75 178 PHE A N 1
ATOM 1431 C CA . PHE A 1 178 ? -5.849 -13.805 -4.293 1.00 96.75 178 PHE A CA 1
ATOM 1432 C C . PHE A 1 178 ? -6.379 -12.518 -4.925 1.00 96.75 178 PHE A C 1
ATOM 1434 O O . PHE A 1 178 ? -6.253 -11.453 -4.340 1.00 96.75 178 PHE A O 1
ATOM 1441 N N . GLN A 1 179 ? -7.052 -12.595 -6.078 1.00 95.50 179 GLN A N 1
ATOM 1442 C CA . GLN A 1 179 ? -7.571 -11.390 -6.736 1.00 95.50 179 GLN A CA 1
ATOM 1443 C C . GLN A 1 179 ? -8.616 -10.642 -5.889 1.00 95.50 179 GLN A C 1
ATOM 1445 O O . GLN A 1 179 ? -8.663 -9.414 -5.923 1.00 95.50 179 GLN A O 1
ATOM 1450 N N . ARG A 1 180 ? -9.445 -11.353 -5.111 1.00 95.12 180 ARG A N 1
ATOM 1451 C CA . ARG A 1 180 ? -10.378 -10.718 -4.161 1.00 95.12 180 ARG A CA 1
ATOM 1452 C C . ARG A 1 180 ? -9.641 -10.079 -2.989 1.00 95.12 180 ARG A C 1
ATOM 1454 O O . ARG A 1 180 ? -9.971 -8.955 -2.621 1.00 95.12 180 ARG A O 1
ATOM 1461 N N . ASP A 1 181 ? -8.655 -10.779 -2.439 1.00 95.25 181 ASP A N 1
ATOM 1462 C CA . ASP A 1 181 ? -7.850 -10.293 -1.319 1.00 95.25 181 ASP A CA 1
ATOM 1463 C C . ASP A 1 181 ? -7.055 -9.041 -1.747 1.00 95.25 181 ASP A C 1
ATOM 1465 O O . ASP A 1 181 ? -7.120 -8.013 -1.075 1.00 95.25 181 ASP A O 1
ATOM 1469 N N . LEU A 1 182 ? -6.467 -9.053 -2.950 1.00 96.44 182 LEU A N 1
ATOM 1470 C CA . LEU A 1 182 ? -5.799 -7.909 -3.572 1.00 96.44 182 LEU A CA 1
ATOM 1471 C C . LEU A 1 182 ? -6.725 -6.695 -3.721 1.00 96.44 182 LEU A C 1
ATOM 1473 O O . LEU A 1 182 ? -6.304 -5.580 -3.424 1.00 96.44 182 LEU A O 1
ATOM 1477 N N . ILE A 1 183 ? -7.977 -6.878 -4.164 1.00 95.62 183 ILE A N 1
ATOM 1478 C CA . ILE A 1 183 ? -8.943 -5.768 -4.264 1.00 95.62 183 ILE A CA 1
ATOM 1479 C C . ILE A 1 183 ? -9.131 -5.104 -2.897 1.00 95.62 183 ILE A C 1
ATOM 1481 O O . ILE A 1 183 ? -9.113 -3.876 -2.813 1.00 95.62 183 ILE A O 1
ATOM 1485 N N . ASN A 1 184 ? -9.292 -5.893 -1.834 1.00 92.06 184 ASN A N 1
ATOM 1486 C CA . ASN A 1 184 ? -9.460 -5.360 -0.483 1.00 92.06 184 ASN A CA 1
ATOM 1487 C C . ASN A 1 184 ? -8.193 -4.635 -0.015 1.00 92.06 184 ASN A C 1
ATOM 1489 O O . ASN A 1 184 ? -8.281 -3.498 0.446 1.00 92.06 184 ASN A O 1
ATOM 1493 N N . THR A 1 185 ? -7.014 -5.229 -0.221 1.00 93.00 185 THR A N 1
ATOM 1494 C CA . THR A 1 185 ? -5.730 -4.594 0.104 1.00 93.00 185 THR A CA 1
ATOM 1495 C C . THR A 1 185 ? -5.542 -3.269 -0.632 1.00 93.00 185 THR A C 1
ATOM 1497 O O . THR A 1 185 ? -5.134 -2.286 -0.025 1.00 93.00 185 THR A O 1
ATOM 1500 N N . VAL A 1 186 ? -5.872 -3.200 -1.924 1.00 95.00 186 VAL A N 1
ATOM 1501 C CA . VAL A 1 186 ? -5.752 -1.975 -2.729 1.00 95.00 186 VAL A CA 1
ATOM 1502 C C . VAL A 1 186 ? -6.708 -0.887 -2.241 1.00 95.00 186 VAL A C 1
ATOM 1504 O O . VAL A 1 186 ? -6.286 0.261 -2.110 1.00 95.00 186 VAL A O 1
ATOM 1507 N N . LYS A 1 187 ? -7.966 -1.235 -1.929 1.00 92.38 187 LYS A N 1
ATOM 1508 C CA . LYS A 1 187 ? -8.945 -0.287 -1.366 1.00 92.38 187 LYS A CA 1
ATOM 1509 C C . LYS A 1 187 ? -8.436 0.357 -0.087 1.00 92.38 187 LYS A C 1
ATOM 1511 O O . LYS A 1 187 ? -8.521 1.568 0.072 1.00 92.38 187 LYS A O 1
ATOM 1516 N N . ILE A 1 188 ? -7.907 -0.476 0.797 1.00 89.44 188 ILE A N 1
ATOM 1517 C CA . ILE A 1 188 ? -7.460 -0.087 2.125 1.00 89.44 188 ILE A CA 1
ATOM 1518 C C . ILE A 1 188 ? -6.145 0.711 2.045 1.00 89.44 188 ILE A C 1
ATOM 1520 O O . ILE A 1 188 ? -6.048 1.814 2.583 1.00 89.44 188 ILE A O 1
ATOM 1524 N N . ASN A 1 189 ? -5.142 0.204 1.322 1.00 92.38 189 ASN A N 1
ATOM 1525 C CA . ASN A 1 189 ? -3.823 0.836 1.227 1.00 92.38 189 ASN A CA 1
ATOM 1526 C C . ASN A 1 189 ? -3.864 2.181 0.494 1.00 92.38 189 ASN A C 1
ATOM 1528 O O . ASN A 1 189 ? -3.058 3.057 0.802 1.00 92.38 189 ASN A O 1
ATOM 1532 N N . PHE A 1 190 ? -4.774 2.354 -0.468 1.00 93.62 190 PHE A N 1
ATOM 1533 C CA . PHE A 1 190 ? -4.849 3.550 -1.311 1.00 93.62 190 PHE A CA 1
ATOM 1534 C C . PHE A 1 190 ? -6.158 4.330 -1.149 1.00 93.62 190 PHE A C 1
ATOM 1536 O O . PHE A 1 190 ? -6.517 5.107 -2.033 1.00 93.62 190 PHE A O 1
ATOM 1543 N N . GLU A 1 191 ? -6.833 4.178 -0.007 1.00 90.19 191 GLU A N 1
ATOM 1544 C CA . GLU A 1 191 ? -8.101 4.843 0.326 1.00 90.19 191 GLU A CA 1
ATOM 1545 C C . GLU A 1 191 ? -8.084 6.343 -0.003 1.00 90.19 191 GLU A C 1
ATOM 1547 O O . GLU A 1 191 ? -8.946 6.842 -0.719 1.00 90.19 191 GLU A O 1
ATOM 1552 N N . PHE A 1 192 ? -7.047 7.058 0.440 1.00 89.44 192 PHE A N 1
ATOM 1553 C CA . PHE A 1 192 ? -6.927 8.505 0.240 1.00 89.44 192 PHE A CA 1
ATOM 1554 C C . PHE A 1 192 ? -6.669 8.898 -1.219 1.00 89.44 192 PHE A C 1
ATOM 1556 O O . PHE A 1 192 ? -7.066 9.980 -1.648 1.00 89.44 192 PHE A O 1
ATOM 1563 N N . ALA A 1 193 ? -6.007 8.040 -2.001 1.00 92.50 193 ALA A N 1
ATOM 1564 C CA . ALA A 1 193 ? -5.823 8.284 -3.430 1.00 92.50 193 ALA A CA 1
ATOM 1565 C C . ALA A 1 193 ? -7.142 8.078 -4.191 1.00 92.50 193 ALA A C 1
ATOM 1567 O O . ALA A 1 193 ? -7.486 8.893 -5.049 1.00 92.50 193 ALA A O 1
ATOM 1568 N N . LEU A 1 194 ? -7.895 7.033 -3.831 1.00 93.50 194 LEU A N 1
ATOM 1569 C CA . LEU A 1 194 ? -9.236 6.769 -4.355 1.00 93.50 194 LEU A CA 1
ATOM 1570 C C . LEU A 1 194 ? -10.199 7.910 -3.990 1.00 93.50 194 LEU A C 1
ATOM 1572 O O . LEU A 1 194 ? -10.925 8.402 -4.852 1.00 93.50 194 LEU A O 1
ATOM 1576 N N . GLU A 1 195 ? -10.149 8.402 -2.748 1.00 90.06 195 GLU A N 1
ATOM 1577 C CA . GLU A 1 195 ? -10.920 9.565 -2.289 1.00 90.06 195 GLU A CA 1
ATOM 1578 C C . GLU A 1 195 ? -10.570 10.838 -3.071 1.00 90.06 195 GLU A C 1
ATOM 1580 O O . GLU A 1 195 ? -11.459 11.595 -3.464 1.00 90.06 195 GLU A O 1
ATOM 1585 N N . ALA A 1 196 ? -9.285 11.047 -3.371 1.00 91.12 196 ALA A N 1
ATOM 1586 C CA . ALA A 1 196 ? -8.827 12.148 -4.216 1.00 91.12 196 ALA A CA 1
ATOM 1587 C C . ALA A 1 196 ? -9.238 11.996 -5.697 1.00 91.12 196 ALA A C 1
ATOM 1589 O O . ALA A 1 196 ? -9.030 12.922 -6.485 1.00 91.12 196 ALA A O 1
ATOM 1590 N N . GLY A 1 197 ? -9.835 10.865 -6.087 1.00 93.31 197 GLY A N 1
ATOM 1591 C CA . GLY A 1 197 ? -10.378 10.612 -7.420 1.00 93.31 197 GLY A CA 1
ATOM 1592 C C . GLY A 1 197 ? -9.461 9.835 -8.363 1.00 93.31 197 GLY A C 1
ATOM 1593 O O . GLY A 1 197 ? -9.759 9.795 -9.555 1.00 93.31 197 GLY A O 1
ATOM 1594 N N . PHE A 1 198 ? -8.372 9.242 -7.864 1.00 95.81 198 PHE A N 1
ATOM 1595 C CA . PHE A 1 198 ? -7.546 8.323 -8.650 1.00 95.81 198 PHE A CA 1
ATOM 1596 C C . PHE A 1 198 ? -8.329 7.041 -8.930 1.00 95.81 198 PHE A C 1
ATOM 1598 O O . PHE A 1 198 ? -8.959 6.490 -8.026 1.00 95.81 198 PHE A O 1
ATOM 1605 N N . GLU A 1 199 ? -8.283 6.538 -10.158 1.00 97.81 199 GLU A N 1
ATOM 1606 C CA . GLU A 1 199 ? -9.021 5.330 -10.519 1.00 97.81 199 GLU A CA 1
ATOM 1607 C C . GLU A 1 199 ? -8.105 4.107 -10.599 1.00 97.81 199 GLU A C 1
ATOM 1609 O O . GLU A 1 199 ? -7.050 4.136 -11.228 1.00 97.81 199 GLU A O 1
ATOM 1614 N N . ILE A 1 200 ? -8.524 3.002 -9.985 1.00 98.38 200 ILE A N 1
ATOM 1615 C CA . ILE A 1 200 ? -7.804 1.728 -10.051 1.00 98.38 200 ILE A CA 1
ATOM 1616 C C . ILE A 1 200 ? -8.743 0.676 -10.630 1.00 98.38 200 ILE A C 1
ATOM 1618 O O . ILE A 1 200 ? -9.859 0.496 -10.137 1.00 98.38 200 ILE A O 1
ATOM 1622 N N . TYR A 1 201 ? -8.287 -0.031 -11.660 1.00 98.12 201 TYR A N 1
ATOM 1623 C CA . TYR A 1 201 ? -9.038 -1.101 -12.310 1.00 98.12 201 TYR A CA 1
ATOM 1624 C C . TYR A 1 201 ? -8.296 -2.428 -12.173 1.00 98.12 201 TYR A C 1
ATOM 1626 O O . TYR A 1 201 ? -7.092 -2.487 -12.402 1.00 98.12 201 TYR A O 1
ATOM 1634 N N . LEU A 1 202 ? -9.019 -3.505 -11.866 1.00 96.75 202 LEU A N 1
ATOM 1635 C CA . LEU A 1 202 ? -8.513 -4.876 -11.944 1.00 96.75 202 LEU A CA 1
ATOM 1636 C C . LEU A 1 202 ? -9.408 -5.690 -12.875 1.00 96.75 202 LEU A C 1
ATOM 1638 O O . LEU A 1 202 ? -10.619 -5.766 -12.667 1.00 96.75 202 LEU A O 1
ATOM 1642 N N . ASN A 1 203 ? -8.824 -6.303 -13.906 1.00 94.50 203 ASN A N 1
ATOM 1643 C CA . ASN A 1 203 ? -9.545 -7.093 -14.907 1.00 94.50 203 ASN A CA 1
ATOM 1644 C C . ASN A 1 203 ? -10.754 -6.330 -15.479 1.00 94.50 203 ASN A C 1
ATOM 1646 O O . ASN A 1 203 ? -11.866 -6.853 -15.561 1.00 94.50 203 ASN A O 1
ATOM 1650 N N . ARG A 1 204 ? -10.515 -5.060 -15.848 1.00 93.00 204 ARG A N 1
ATOM 1651 C CA . ARG A 1 204 ? -11.498 -4.091 -16.379 1.00 93.00 204 ARG A CA 1
ATOM 1652 C C . ARG A 1 204 ? -12.598 -3.663 -15.400 1.00 93.00 204 ARG A C 1
ATOM 1654 O O . ARG A 1 204 ? -13.459 -2.871 -15.771 1.00 93.00 204 ARG A O 1
ATOM 1661 N N . LYS A 1 205 ? -12.586 -4.143 -14.155 1.00 95.56 205 LYS A N 1
ATOM 1662 C CA . LYS A 1 205 ? -13.532 -3.718 -13.118 1.00 95.56 205 LYS A CA 1
ATOM 1663 C C . LYS A 1 205 ? -12.916 -2.605 -12.287 1.00 95.56 205 LYS A C 1
ATOM 1665 O O . LYS A 1 205 ? -11.834 -2.784 -11.728 1.00 95.56 205 LYS A O 1
ATOM 1670 N N . LYS A 1 206 ? -13.616 -1.474 -12.196 1.00 97.06 206 LYS A N 1
ATOM 1671 C CA . LYS A 1 206 ? -13.238 -0.377 -11.306 1.00 97.06 206 LYS A CA 1
ATOM 1672 C C . LYS A 1 206 ? -13.322 -0.850 -9.857 1.00 97.06 206 LYS A C 1
ATOM 1674 O O . LYS A 1 206 ? -14.289 -1.502 -9.458 1.00 97.06 206 LYS A O 1
ATOM 1679 N N . ILE A 1 207 ? -12.296 -0.545 -9.076 1.00 95.38 207 ILE A N 1
ATOM 1680 C CA . ILE A 1 207 ? -12.298 -0.790 -7.640 1.00 95.38 207 ILE A CA 1
ATOM 1681 C C . ILE A 1 207 ? -13.116 0.324 -6.987 1.00 95.38 207 ILE A C 1
ATOM 1683 O O . ILE A 1 207 ? -12.659 1.455 -6.853 1.00 95.38 207 ILE A O 1
ATOM 1687 N N . GLU A 1 208 ? -14.346 -0.011 -6.603 1.00 89.56 208 GLU A N 1
ATOM 1688 C CA . GLU A 1 208 ? -15.258 0.937 -5.961 1.00 89.56 208 GLU A CA 1
ATOM 1689 C C . GLU A 1 208 ? -14.790 1.307 -4.550 1.00 89.56 208 GLU A C 1
ATOM 1691 O O . GLU A 1 208 ? -14.508 0.431 -3.720 1.00 89.56 208 GLU A O 1
ATOM 1696 N N . TYR A 1 209 ? -14.766 2.612 -4.287 1.00 80.56 209 TYR A N 1
ATOM 1697 C CA . TYR A 1 209 ? -14.477 3.212 -2.991 1.00 80.56 209 TYR A CA 1
ATOM 1698 C C . TYR A 1 209 ? -15.749 3.850 -2.433 1.00 80.56 209 TYR A C 1
ATOM 1700 O O . TYR A 1 209 ? -16.347 4.724 -3.058 1.00 80.56 209 TYR A O 1
ATOM 1708 N N . SER A 1 210 ? -16.160 3.423 -1.242 1.00 71.69 210 SER A N 1
ATOM 1709 C CA . SER A 1 210 ? -17.204 4.101 -0.479 1.00 71.69 210 SER A CA 1
ATOM 1710 C C . SER A 1 210 ? -16.536 5.064 0.491 1.00 71.69 210 SER A C 1
ATOM 1712 O O . SER A 1 210 ? -15.854 4.609 1.412 1.00 71.69 210 SER A O 1
ATOM 1714 N N . SER A 1 211 ? -16.736 6.372 0.316 1.00 64.12 211 SER A N 1
ATOM 1715 C CA . SER A 1 211 ? -16.189 7.330 1.269 1.00 64.12 211 SER A CA 1
ATOM 1716 C C . SER A 1 211 ? -16.835 7.142 2.638 1.00 64.12 211 SER A C 1
ATOM 1718 O O . SER A 1 211 ? -18.041 7.310 2.829 1.00 64.12 211 SER A O 1
ATOM 1720 N N . SER A 1 212 ? -16.019 6.805 3.627 1.00 58.75 212 SER A N 1
ATOM 1721 C CA . SER A 1 212 ? -16.360 7.074 5.015 1.00 58.75 212 SER A CA 1
ATOM 1722 C C . SER A 1 212 ? -15.846 8.470 5.323 1.00 58.75 212 SER A C 1
ATOM 1724 O O . SER A 1 212 ? -14.705 8.638 5.751 1.00 58.75 212 SER A O 1
ATOM 1726 N N . LEU A 1 213 ? -16.666 9.484 5.031 1.00 53.91 213 LEU A N 1
ATOM 1727 C CA . LEU A 1 213 ? -16.380 10.865 5.420 1.00 53.91 213 LEU A CA 1
ATOM 1728 C C . LEU A 1 213 ? -15.934 10.893 6.890 1.00 53.91 213 LEU A C 1
ATOM 1730 O O . LEU A 1 213 ? -16.585 10.269 7.735 1.00 53.91 213 LEU A O 1
ATOM 1734 N N . PHE A 1 214 ? -14.854 11.627 7.187 1.00 56.47 214 PHE A N 1
ATOM 1735 C CA . PHE A 1 214 ? -14.498 11.979 8.564 1.00 56.47 214 PHE A CA 1
ATOM 1736 C C . PHE A 1 214 ? -15.759 12.521 9.251 1.00 56.47 214 PHE A C 1
ATOM 1738 O O . PHE A 1 214 ? -16.394 13.465 8.770 1.00 56.47 214 PHE A O 1
ATOM 1745 N N . ALA A 1 215 ? -16.189 11.851 10.318 1.00 55.25 215 ALA A N 1
ATOM 1746 C CA . ALA A 1 215 ? -17.466 12.142 10.955 1.00 55.25 215 ALA A CA 1
ATOM 1747 C C . ALA A 1 215 ? -17.405 13.461 11.746 1.00 55.25 215 ALA A C 1
ATOM 1749 O O . ALA A 1 215 ? -16.336 13.919 12.140 1.00 55.25 215 ALA A O 1
ATOM 1750 N N . LYS A 1 216 ? -18.578 14.010 12.096 1.00 60.06 216 LYS A N 1
ATOM 1751 C CA . LYS A 1 216 ? -18.761 15.129 13.051 1.00 60.06 216 LYS A CA 1
ATOM 1752 C C . LYS A 1 216 ? -18.122 14.904 14.443 1.00 60.06 216 LYS A C 1
ATOM 1754 O O . LYS A 1 216 ? -18.177 15.799 15.274 1.00 60.06 216 LYS A O 1
ATOM 1759 N N . ASN A 1 217 ? -17.530 13.735 14.693 1.00 76.44 217 ASN A N 1
ATOM 1760 C CA . ASN A 1 217 ? -16.989 13.290 15.978 1.00 76.44 217 ASN A CA 1
ATOM 1761 C C . ASN A 1 217 ? -15.448 13.347 16.027 1.00 76.44 217 ASN A C 1
ATOM 1763 O O . ASN A 1 217 ? -14.810 12.504 16.664 1.00 76.44 217 ASN A O 1
ATOM 1767 N N . LEU A 1 218 ? -14.848 14.292 15.301 1.00 87.19 218 LEU A N 1
ATOM 1768 C CA . LEU A 1 218 ? -13.410 14.545 15.321 1.00 87.19 218 LEU A CA 1
ATOM 1769 C C . LEU A 1 218 ? -13.038 15.217 16.651 1.00 87.19 218 LEU A C 1
ATOM 1771 O O . LEU A 1 218 ? -13.516 16.310 16.945 1.00 87.19 218 LEU A O 1
ATOM 1775 N N . LEU A 1 219 ? -12.214 14.548 17.452 1.00 87.00 219 LEU A N 1
ATOM 1776 C CA . LEU A 1 219 ? -11.770 15.016 18.768 1.00 87.00 219 LEU A CA 1
ATOM 1777 C C . LEU A 1 219 ? -10.394 15.684 18.728 1.00 87.00 219 LEU A C 1
ATOM 1779 O O . LEU A 1 219 ? -10.105 16.549 19.548 1.00 87.00 219 LEU A O 1
ATOM 1783 N N . GLU A 1 220 ? -9.542 15.274 17.791 1.00 88.25 220 GLU A N 1
ATOM 1784 C CA . GLU A 1 220 ? -8.197 15.818 17.608 1.00 88.25 220 GLU A CA 1
ATOM 1785 C C . GLU A 1 220 ? -7.905 15.939 16.111 1.00 88.25 220 GLU A C 1
ATOM 1787 O O . GLU A 1 220 ? -8.214 15.024 15.345 1.00 88.25 220 GLU A O 1
ATOM 1792 N N . ASP A 1 221 ? -7.304 17.059 15.711 1.00 93.06 221 ASP A N 1
ATOM 1793 C CA . ASP A 1 221 ? -6.746 17.298 14.377 1.00 93.06 221 ASP A CA 1
ATOM 1794 C C . ASP A 1 221 ? -5.572 18.274 14.530 1.00 93.06 221 ASP A C 1
ATOM 1796 O O . ASP A 1 221 ? -5.759 19.488 14.639 1.00 93.06 221 ASP A O 1
ATOM 1800 N N . A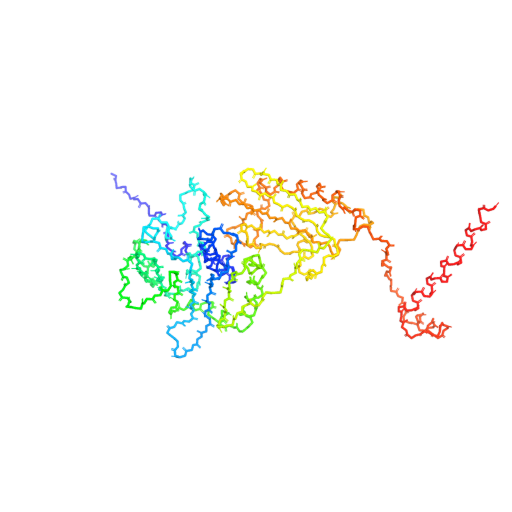RG A 1 222 ? -4.354 17.733 14.622 1.00 93.94 222 ARG A N 1
ATOM 1801 C CA . ARG A 1 222 ? -3.132 18.527 14.807 1.00 93.94 222 ARG A CA 1
ATOM 1802 C C . ARG A 1 222 ? -2.033 18.090 13.869 1.00 93.94 222 ARG A C 1
ATOM 1804 O O . ARG A 1 222 ? -1.870 16.903 13.597 1.00 93.94 222 ARG A O 1
ATOM 1811 N N . VAL A 1 223 ? -1.254 19.074 13.441 1.00 95.56 223 VAL A N 1
ATOM 1812 C CA . VAL A 1 223 ? -0.051 18.901 12.633 1.00 95.56 223 VAL A CA 1
ATOM 1813 C C . VAL A 1 223 ? 1.168 19.239 13.489 1.00 95.56 223 VAL A C 1
ATOM 1815 O O . VAL A 1 223 ? 1.124 20.159 14.307 1.00 95.56 223 VAL A O 1
ATOM 1818 N N . TYR A 1 224 ? 2.230 18.469 13.309 1.00 93.44 224 TYR A N 1
ATOM 1819 C CA . TYR A 1 224 ? 3.525 18.611 13.953 1.00 93.44 224 TYR A CA 1
ATOM 1820 C C . TYR A 1 224 ? 4.611 18.455 12.897 1.00 93.44 224 TYR A C 1
ATOM 1822 O O . TYR A 1 224 ? 4.486 17.602 12.023 1.00 93.44 224 TYR A O 1
ATOM 1830 N N . ASP A 1 225 ? 5.708 19.183 13.046 1.00 93.25 225 ASP A N 1
ATOM 1831 C CA . ASP A 1 225 ? 6.902 18.984 12.230 1.00 93.25 225 ASP A CA 1
ATOM 1832 C C . ASP A 1 225 ? 7.950 18.216 13.040 1.00 93.25 225 ASP A C 1
ATOM 1834 O O . ASP A 1 225 ? 8.343 18.628 14.137 1.00 93.25 225 ASP A O 1
ATOM 1838 N N . ILE A 1 226 ? 8.392 17.067 12.526 1.00 89.12 226 ILE A N 1
ATOM 1839 C CA . ILE A 1 226 ? 9.401 16.222 13.172 1.00 89.12 226 ILE A CA 1
ATOM 1840 C C . ILE A 1 226 ? 10.463 15.844 12.150 1.00 89.12 226 ILE A C 1
ATOM 1842 O O . ILE A 1 226 ? 10.207 15.023 11.274 1.00 89.12 226 ILE A O 1
ATOM 1846 N N . SER A 1 227 ? 11.676 16.378 12.316 1.00 85.69 227 SER A N 1
ATOM 1847 C CA . SER A 1 227 ? 12.800 16.076 11.418 1.00 85.69 227 SER A CA 1
ATOM 1848 C C . SER A 1 227 ? 12.408 16.281 9.945 1.00 85.69 227 SER A C 1
ATOM 1850 O O . SER A 1 227 ? 12.483 15.352 9.165 1.00 85.69 227 SER A O 1
ATOM 1852 N N . GLU A 1 228 ? 11.867 17.453 9.590 1.00 86.88 228 GLU A N 1
ATOM 1853 C CA . GLU A 1 228 ? 11.415 17.770 8.215 1.00 86.88 228 GLU A CA 1
ATOM 1854 C C . GLU A 1 228 ? 10.250 16.910 7.676 1.00 86.88 228 GLU A C 1
ATOM 1856 O O . GLU A 1 228 ? 9.858 17.052 6.520 1.00 86.88 228 GLU A O 1
ATOM 1861 N N . ASN A 1 229 ? 9.646 16.061 8.513 1.00 89.62 229 ASN A N 1
ATOM 1862 C CA . ASN A 1 229 ? 8.436 15.313 8.183 1.00 89.62 229 ASN A CA 1
ATOM 1863 C C . ASN A 1 229 ? 7.206 15.998 8.792 1.00 89.62 229 ASN A C 1
ATOM 1865 O O . ASN A 1 229 ? 7.190 16.309 9.987 1.00 89.62 229 ASN A O 1
ATOM 1869 N N . GLU A 1 230 ? 6.153 16.154 7.992 1.00 93.75 230 GLU A N 1
ATOM 1870 C CA . GLU A 1 230 ? 4.839 16.607 8.446 1.00 93.75 230 GLU A CA 1
ATOM 1871 C C . GLU A 1 230 ? 4.092 15.416 9.057 1.00 93.75 230 GLU A C 1
ATOM 1873 O O . GLU A 1 230 ? 3.744 14.445 8.377 1.00 93.75 230 GLU A O 1
ATOM 1878 N N . ILE A 1 231 ? 3.821 15.492 10.357 1.00 95.06 231 ILE A N 1
ATOM 1879 C CA . ILE A 1 231 ? 3.054 14.495 11.093 1.00 95.06 231 ILE A CA 1
ATOM 1880 C C . ILE A 1 231 ? 1.691 15.070 11.425 1.00 95.06 231 ILE A C 1
ATOM 1882 O O . ILE A 1 231 ? 1.582 16.035 12.176 1.00 95.06 231 ILE A O 1
ATOM 1886 N N . LYS A 1 232 ? 0.629 14.432 10.946 1.00 95.25 232 LYS A N 1
ATOM 1887 C CA . LYS A 1 232 ? -0.738 14.818 11.279 1.00 95.25 232 LYS A CA 1
ATOM 1888 C C . LYS A 1 232 ? -1.428 13.732 12.093 1.00 95.25 232 LYS A C 1
ATOM 1890 O O . LYS A 1 232 ? -1.583 12.605 11.632 1.00 95.25 232 LYS A O 1
ATOM 1895 N N . LEU A 1 233 ? -1.871 14.080 13.298 1.00 93.88 233 LEU A N 1
ATOM 1896 C CA . LEU A 1 233 ? -2.661 13.209 14.163 1.00 93.88 233 LEU A CA 1
ATOM 1897 C C . LEU A 1 233 ? -4.136 13.579 14.066 1.00 93.88 233 LEU A C 1
ATOM 1899 O O . LEU A 1 233 ? -4.493 14.752 14.183 1.00 93.88 233 LEU A O 1
ATOM 1903 N N . LYS A 1 234 ? -4.987 12.566 13.893 1.00 93.31 234 LYS A N 1
ATOM 1904 C CA . LYS A 1 234 ? -6.439 12.701 14.010 1.00 93.31 234 LYS A CA 1
ATOM 1905 C C . LYS A 1 234 ? -7.010 11.646 14.942 1.00 93.31 234 LYS A C 1
ATOM 1907 O O . LYS A 1 234 ? -6.590 10.495 14.872 1.00 93.31 234 LYS A O 1
ATOM 1912 N N . ILE A 1 235 ? -7.986 12.016 15.764 1.00 91.06 235 ILE A N 1
ATOM 1913 C CA . ILE A 1 235 ? -8.732 11.080 16.617 1.00 91.06 235 ILE A CA 1
ATOM 1914 C C . ILE A 1 235 ? -10.224 11.277 16.387 1.00 91.06 235 ILE A C 1
ATOM 1916 O O . ILE A 1 235 ? -10.731 12.390 16.496 1.00 91.06 235 ILE A O 1
ATOM 1920 N N . GLU A 1 236 ? -10.927 10.187 16.113 1.00 88.88 236 GLU A N 1
ATOM 1921 C CA . GLU A 1 236 ? -12.378 10.122 16.019 1.00 88.88 236 GLU A CA 1
ATOM 1922 C C . GLU A 1 236 ? -12.951 9.259 17.148 1.00 88.88 236 GLU A C 1
ATOM 1924 O O . GLU A 1 236 ? -12.443 8.176 17.464 1.00 88.88 236 GLU A O 1
ATOM 1929 N N . HIS A 1 237 ? -14.073 9.709 17.705 1.00 84.81 237 HIS A N 1
ATOM 1930 C CA . HIS A 1 237 ? -14.896 8.917 18.615 1.00 84.81 237 HIS A CA 1
ATOM 1931 C C . HIS A 1 237 ? -16.170 8.427 17.918 1.00 84.81 237 HIS A C 1
ATOM 1933 O O . HIS A 1 237 ? -16.767 9.139 17.110 1.00 84.81 237 HIS A O 1
ATOM 1939 N N . ASN A 1 238 ? -16.610 7.200 18.225 1.00 76.88 238 ASN A N 1
ATOM 1940 C CA . ASN A 1 238 ? -17.797 6.590 17.619 1.00 76.88 238 ASN A CA 1
ATOM 1941 C C . ASN A 1 238 ? -17.768 6.673 16.087 1.00 76.88 238 ASN A C 1
ATOM 1943 O O . ASN A 1 238 ? -18.744 7.076 15.445 1.00 76.88 238 ASN A O 1
ATOM 1947 N N . SER A 1 239 ? -16.615 6.332 15.504 1.00 76.69 239 SER A N 1
ATOM 1948 C CA . SER A 1 239 ? -16.447 6.368 14.057 1.00 76.69 239 SER A CA 1
ATOM 1949 C C . SER A 1 239 ? -17.424 5.403 13.381 1.00 76.69 239 SER A C 1
ATOM 1951 O O . SER A 1 239 ? -17.636 4.277 13.836 1.00 76.69 239 SER A O 1
ATOM 1953 N N . LYS A 1 240 ? -18.017 5.850 12.269 1.00 78.00 240 LYS A N 1
ATOM 1954 C CA . LYS A 1 240 ? -18.885 5.024 11.410 1.00 78.00 240 LYS A CA 1
ATOM 1955 C C . LYS A 1 240 ? -18.096 4.203 10.386 1.00 78.00 240 LYS A C 1
ATOM 1957 O O . LYS A 1 240 ? -18.701 3.547 9.542 1.00 78.00 240 LYS A O 1
ATOM 1962 N N . ARG A 1 241 ? -16.763 4.266 10.439 1.00 79.81 241 ARG A N 1
ATOM 1963 C CA . ARG A 1 241 ? -15.870 3.419 9.645 1.00 79.81 241 ARG A CA 1
ATOM 1964 C C . ARG A 1 241 ? -16.094 1.943 9.976 1.00 79.81 241 ARG A C 1
ATOM 1966 O O . ARG A 1 241 ? -16.634 1.607 11.035 1.00 79.81 241 ARG A O 1
ATOM 1973 N N . SER A 1 242 ? -15.678 1.068 9.061 1.00 81.25 242 SER A N 1
ATOM 1974 C CA . SER A 1 242 ? -15.665 -0.371 9.320 1.00 81.25 242 SER A CA 1
ATOM 1975 C C . SER A 1 242 ? -14.769 -0.681 10.523 1.00 81.25 242 SER A C 1
ATOM 1977 O O . SER A 1 242 ? -13.836 0.060 10.844 1.00 81.25 242 SER A O 1
ATOM 1979 N N . CYS A 1 243 ? -15.050 -1.794 11.198 1.00 82.00 243 CYS A N 1
ATOM 1980 C CA . CYS A 1 243 ? -14.317 -2.197 12.398 1.00 82.00 243 CYS A CA 1
ATOM 1981 C C . CYS A 1 243 ? -12.817 -2.446 12.160 1.00 82.00 243 CYS A C 1
ATOM 1983 O O . CYS A 1 243 ? -12.046 -2.438 13.116 1.00 82.00 243 CYS A O 1
ATOM 1985 N N . GLU A 1 244 ? -12.413 -2.615 10.900 1.00 81.50 244 GLU A N 1
ATOM 1986 C CA . GLU A 1 244 ? -11.027 -2.740 10.431 1.00 81.50 244 GLU A CA 1
ATOM 1987 C C . GLU A 1 244 ? -10.179 -1.498 10.753 1.00 81.50 244 GLU A C 1
ATOM 1989 O O . GLU A 1 244 ? -8.972 -1.611 10.929 1.00 81.50 244 GLU A O 1
ATOM 1994 N N . TYR A 1 245 ? -10.809 -0.327 10.896 1.00 85.31 245 TYR A N 1
ATOM 1995 C CA . TYR A 1 245 ? -10.134 0.923 11.259 1.00 85.31 245 TYR A CA 1
ATOM 1996 C C . TYR A 1 245 ? -10.061 1.160 12.770 1.00 85.31 245 TYR A C 1
ATOM 1998 O O . TYR A 1 245 ? -9.412 2.115 13.201 1.00 85.31 245 TYR A O 1
ATOM 2006 N N . TYR A 1 246 ? -10.750 0.356 13.588 1.00 87.00 246 TYR A N 1
ATOM 2007 C CA . TYR A 1 246 ? -10.832 0.599 15.028 1.00 87.00 246 TYR A CA 1
ATOM 2008 C C . TYR A 1 246 ? -9.472 0.359 15.684 1.00 87.00 246 TYR A C 1
ATOM 2010 O O . TYR A 1 246 ? -9.010 -0.775 15.751 1.00 87.00 246 TYR A O 1
ATOM 2018 N N . GLY A 1 247 ? -8.849 1.418 16.191 1.00 88.38 247 GLY A N 1
ATOM 2019 C CA . GLY A 1 247 ? -7.454 1.450 16.618 1.00 88.38 247 GLY A CA 1
ATOM 2020 C C . GLY A 1 247 ? -6.682 2.585 15.945 1.00 88.38 247 GLY A C 1
ATOM 2021 O O . GLY A 1 247 ? -7.267 3.520 15.399 1.00 88.38 247 GLY A O 1
ATOM 2022 N N . TRP A 1 248 ? -5.355 2.512 16.010 1.00 90.88 248 TRP A N 1
ATOM 2023 C CA . TRP A 1 248 ? -4.467 3.439 15.316 1.00 90.88 248 TRP A CA 1
ATOM 2024 C C . TRP A 1 248 ? -4.178 2.973 13.892 1.00 90.88 248 TRP A C 1
ATOM 2026 O O . TRP A 1 248 ? -3.810 1.824 13.661 1.00 90.88 248 TRP A O 1
ATOM 2036 N N . ASN A 1 249 ? -4.296 3.899 12.950 1.00 92.06 249 ASN A N 1
ATOM 2037 C CA . ASN A 1 249 ? -4.045 3.697 11.533 1.00 92.06 249 ASN A CA 1
ATOM 2038 C C . ASN A 1 249 ? -2.849 4.559 11.123 1.00 92.06 249 ASN A C 1
ATOM 2040 O O . ASN A 1 249 ? -2.817 5.747 11.449 1.00 92.06 249 ASN A O 1
ATOM 2044 N N . TYR A 1 250 ? -1.874 3.985 10.424 1.00 93.50 250 TYR A N 1
ATOM 2045 C CA . TYR A 1 250 ? -0.658 4.694 10.018 1.00 93.50 250 TYR A CA 1
ATOM 2046 C C . TYR A 1 250 ? -0.634 4.883 8.511 1.00 93.50 250 TYR A C 1
ATOM 2048 O O . TYR A 1 250 ? -0.569 3.915 7.761 1.00 93.50 250 TYR A O 1
ATOM 2056 N N . VAL A 1 251 ? -0.623 6.136 8.072 1.00 93.25 251 VAL A N 1
ATOM 2057 C CA . VAL A 1 251 ? -0.628 6.514 6.661 1.00 93.25 251 VAL A CA 1
ATOM 2058 C C . VAL A 1 251 ? 0.681 7.215 6.350 1.00 93.25 251 VAL A C 1
ATOM 2060 O O . VAL A 1 251 ? 0.925 8.312 6.839 1.00 93.25 251 VAL A O 1
ATOM 2063 N N . ILE A 1 252 ? 1.525 6.596 5.532 1.00 92.19 252 ILE A N 1
ATOM 2064 C CA . ILE A 1 252 ? 2.840 7.132 5.174 1.00 92.19 252 ILE A CA 1
ATOM 2065 C C . ILE A 1 252 ? 2.829 7.509 3.694 1.00 92.19 252 ILE A C 1
ATOM 2067 O O . ILE A 1 252 ? 2.553 6.669 2.838 1.00 92.19 252 ILE A O 1
ATOM 2071 N N . ASN A 1 253 ? 3.071 8.786 3.386 1.00 88.94 253 ASN A N 1
ATOM 2072 C CA . ASN A 1 253 ? 3.037 9.345 2.026 1.00 88.94 253 ASN A CA 1
ATOM 2073 C C . ASN A 1 253 ? 1.758 8.998 1.225 1.00 88.94 253 ASN A C 1
ATOM 2075 O O . ASN A 1 253 ? 1.748 8.893 -0.007 1.00 88.94 253 ASN A O 1
ATOM 2079 N N . GLY A 1 254 ? 0.635 8.853 1.933 1.00 86.75 254 GLY A N 1
ATOM 2080 C CA . GLY A 1 254 ? -0.677 8.525 1.369 1.00 86.75 254 GLY A CA 1
ATOM 2081 C C . GLY A 1 254 ? -0.939 7.035 1.127 1.00 86.75 254 GLY A C 1
ATOM 2082 O O . GLY A 1 254 ? -2.017 6.715 0.629 1.00 86.75 254 GLY A O 1
ATOM 2083 N N . ARG A 1 255 ? -0.007 6.137 1.478 1.00 90.69 255 ARG A N 1
ATOM 2084 C CA . ARG A 1 255 ? -0.260 4.693 1.578 1.00 90.69 255 ARG A CA 1
ATOM 2085 C C . ARG A 1 255 ? -0.598 4.353 3.023 1.00 90.69 255 ARG A C 1
ATOM 2087 O O . ARG A 1 255 ? 0.156 4.693 3.931 1.00 90.69 255 ARG A O 1
ATOM 2094 N N . ASN A 1 256 ? -1.721 3.690 3.244 1.00 91.50 256 ASN A N 1
ATOM 2095 C CA . ASN A 1 256 ? -2.095 3.210 4.565 1.00 91.50 256 ASN A CA 1
ATOM 2096 C C . ASN A 1 256 ? -1.362 1.884 4.851 1.00 91.50 256 ASN A C 1
ATOM 2098 O O . ASN A 1 256 ? -1.509 0.914 4.110 1.00 91.50 256 ASN A O 1
ATOM 2102 N N . ILE A 1 257 ? -0.490 1.897 5.860 1.00 92.25 257 ILE A N 1
ATOM 2103 C CA . ILE A 1 257 ? 0.476 0.837 6.189 1.00 92.25 257 ILE A CA 1
ATOM 2104 C C . ILE A 1 257 ? -0.075 -0.082 7.276 1.00 92.25 257 ILE A C 1
ATOM 2106 O O . ILE A 1 257 ? 0.064 -1.296 7.183 1.00 92.25 257 ILE A O 1
ATOM 2110 N N . ILE A 1 258 ? -0.698 0.500 8.303 1.00 91.12 258 ILE A N 1
ATOM 2111 C CA . ILE A 1 258 ? -1.257 -0.220 9.450 1.00 91.12 258 ILE A CA 1
ATOM 2112 C C . ILE A 1 258 ? -2.707 0.195 9.620 1.00 91.12 258 ILE A C 1
ATOM 2114 O O . ILE A 1 258 ? -3.004 1.388 9.604 1.00 91.12 258 ILE A O 1
ATOM 2118 N N . HIS A 1 259 ? -3.569 -0.787 9.874 1.00 87.69 259 HIS A N 1
ATOM 2119 C CA . HIS A 1 259 ? -5.014 -0.613 9.998 1.00 87.69 259 HIS A CA 1
ATOM 2120 C C . HIS A 1 259 ? -5.470 -1.079 11.372 1.00 87.69 259 HIS A C 1
ATOM 2122 O O . HIS A 1 259 ? -5.157 -2.200 11.774 1.00 87.69 259 HIS A O 1
ATOM 2128 N N . GLY A 1 260 ? -6.182 -0.213 12.091 1.00 87.00 260 GLY A N 1
ATOM 2129 C CA . GLY A 1 260 ? -6.843 -0.557 13.347 1.00 87.00 260 GLY A CA 1
ATOM 2130 C C . GLY A 1 260 ? -5.937 -1.200 14.401 1.00 87.00 260 GLY A C 1
ATOM 2131 O O . GLY A 1 260 ? -6.365 -2.130 15.085 1.00 87.00 260 GLY A O 1
ATOM 2132 N N . ASP A 1 261 ? -4.688 -0.742 14.566 1.00 86.81 261 ASP A N 1
ATOM 2133 C CA . ASP A 1 261 ? -3.822 -1.305 15.605 1.00 86.81 261 ASP A CA 1
ATOM 2134 C C . ASP A 1 261 ? -4.353 -0.956 17.000 1.00 86.81 261 ASP A C 1
ATOM 2136 O O . ASP A 1 261 ? -4.389 0.203 17.429 1.00 86.81 261 ASP A O 1
ATOM 2140 N N . LYS A 1 262 ? -4.749 -1.998 17.730 1.00 73.62 262 LYS A N 1
ATOM 2141 C CA . LYS A 1 262 ? -5.249 -1.897 19.103 1.00 73.62 262 LYS A CA 1
ATOM 2142 C C . LYS A 1 262 ? -4.175 -2.202 20.145 1.00 73.62 262 LYS A C 1
ATOM 2144 O O . LYS A 1 262 ? -4.348 -1.804 21.297 1.00 73.62 262 LYS A O 1
ATOM 2149 N N . TYR A 1 263 ? -3.094 -2.899 19.781 1.00 63.38 263 TYR A N 1
ATOM 2150 C CA . TYR A 1 263 ? -2.247 -3.580 20.767 1.00 63.38 263 TYR A CA 1
ATOM 2151 C C . TYR A 1 263 ? -0.737 -3.470 20.522 1.00 63.38 263 TYR A C 1
ATOM 2153 O O . TYR A 1 263 ? 0.005 -3.366 21.498 1.00 63.38 263 TYR A O 1
ATOM 2161 N N . ILE A 1 264 ? -0.266 -3.529 19.273 1.00 55.91 264 ILE A N 1
ATOM 2162 C CA . ILE A 1 264 ? 1.098 -3.988 18.966 1.00 55.91 264 ILE A CA 1
ATOM 2163 C C . ILE A 1 264 ? 2.110 -2.841 18.943 1.00 55.91 264 ILE A C 1
ATOM 2165 O O . ILE A 1 264 ? 3.223 -3.016 19.433 1.00 55.91 264 ILE A O 1
ATOM 2169 N N . LEU A 1 265 ? 1.746 -1.663 18.434 1.00 55.91 265 LEU A N 1
ATOM 2170 C CA . LEU A 1 265 ? 2.732 -0.607 18.199 1.00 55.91 265 LEU A CA 1
ATOM 2171 C C . LEU A 1 265 ? 2.996 0.251 19.443 1.00 55.91 265 LEU A C 1
ATOM 2173 O O . LEU A 1 265 ? 4.131 0.646 19.682 1.00 55.91 265 LEU A O 1
ATOM 2177 N N . ASN A 1 266 ? 2.000 0.489 20.302 1.00 55.00 266 ASN A N 1
ATOM 2178 C CA . ASN A 1 266 ? 2.132 1.579 21.278 1.00 55.00 266 ASN A CA 1
ATOM 2179 C C . ASN A 1 266 ? 1.896 1.249 22.748 1.00 55.00 266 ASN A C 1
ATOM 2181 O O . ASN A 1 266 ? 2.172 2.124 23.560 1.00 55.00 266 ASN A O 1
ATOM 2185 N N . ASN A 1 267 ? 1.365 0.080 23.139 1.00 56.09 267 ASN A N 1
ATOM 2186 C CA . ASN A 1 267 ? 0.964 -0.177 24.541 1.00 56.09 267 ASN A CA 1
ATOM 2187 C C . ASN A 1 267 ? 0.202 1.008 25.201 1.00 56.09 267 ASN A C 1
ATOM 2189 O O . ASN A 1 267 ? 0.111 1.070 26.422 1.00 56.09 267 ASN A O 1
ATOM 2193 N N . TRP A 1 268 ? -0.364 1.941 24.420 1.00 59.62 268 TRP A N 1
ATOM 2194 C CA . TRP A 1 268 ? -0.934 3.209 24.892 1.00 59.62 268 TRP A CA 1
ATOM 2195 C C . TRP A 1 268 ? -2.107 2.949 25.830 1.00 59.62 268 TRP A C 1
ATOM 2197 O O . TRP A 1 268 ? -2.339 3.674 26.795 1.00 59.62 268 TRP A O 1
ATOM 2207 N N . GLN A 1 269 ? -2.788 1.829 25.591 1.00 57.81 269 GLN A N 1
ATOM 2208 C CA . GLN A 1 269 ? -3.791 1.305 26.486 1.00 57.81 269 GLN A CA 1
ATOM 2209 C C . GLN A 1 269 ? -3.211 0.991 27.866 1.00 57.81 269 GLN A C 1
ATOM 2211 O O . GLN A 1 269 ? -3.876 1.287 28.832 1.00 57.81 269 GLN A O 1
ATOM 2216 N N . LYS A 1 270 ? -2.003 0.434 28.029 1.00 57.94 270 LYS A N 1
ATOM 2217 C CA . LYS A 1 270 ? -1.434 0.171 29.370 1.00 57.94 270 LYS A CA 1
ATOM 2218 C C . LYS A 1 270 ? -1.172 1.451 30.164 1.00 57.94 270 LYS A C 1
ATOM 2220 O O . LYS A 1 270 ? -1.365 1.435 31.371 1.00 57.94 270 LYS A O 1
ATOM 2225 N N . SER A 1 271 ? -0.767 2.535 29.503 1.00 56.00 271 SER A N 1
ATOM 2226 C CA . SER A 1 271 ? -0.568 3.840 30.150 1.00 56.00 271 SER A CA 1
ATOM 2227 C C . SER A 1 271 ? -1.881 4.544 30.514 1.00 56.00 271 SER A C 1
ATOM 2229 O O . SER A 1 271 ? -1.886 5.332 31.448 1.00 56.00 271 SER A O 1
ATOM 2231 N N . ILE A 1 272 ? -2.981 4.241 29.811 1.00 58.38 272 ILE A N 1
ATOM 2232 C CA . ILE A 1 272 ? -4.285 4.920 29.962 1.00 58.38 272 ILE A CA 1
ATOM 2233 C C . ILE A 1 272 ? -5.372 3.992 30.559 1.00 58.38 272 ILE A C 1
ATOM 2235 O O . ILE A 1 272 ? -6.484 4.436 30.839 1.00 58.38 272 ILE A O 1
ATOM 2239 N N . LYS A 1 273 ? -5.081 2.697 30.782 1.00 56.22 273 LYS A N 1
ATOM 2240 C CA . LYS A 1 273 ? -6.010 1.672 31.307 1.00 56.22 273 LYS A CA 1
ATOM 2241 C C . LYS A 1 273 ? -6.283 1.894 32.789 1.00 56.22 273 LYS A C 1
ATOM 2243 O O . LYS A 1 273 ? -5.898 1.117 33.656 1.00 56.22 273 LYS A O 1
ATOM 2248 N N . GLU A 1 274 ? -7.054 2.925 33.067 1.00 57.25 274 GLU A N 1
ATOM 2249 C CA . GLU A 1 274 ? -8.048 2.838 34.114 1.00 57.25 274 GLU A CA 1
ATOM 2250 C C . GLU A 1 274 ? -9.211 2.014 33.569 1.00 57.25 274 GLU A C 1
ATOM 2252 O O . GLU A 1 274 ? -9.584 2.141 32.400 1.00 57.25 274 GLU A O 1
ATOM 2257 N N . ASN A 1 275 ? -9.815 1.171 34.407 1.00 59.50 275 ASN A N 1
ATOM 2258 C CA . ASN A 1 275 ? -10.906 0.304 33.972 1.00 59.50 275 ASN A CA 1
ATOM 2259 C C . ASN A 1 275 ? -12.070 1.085 33.338 1.00 59.50 275 ASN A C 1
ATOM 2261 O O . ASN A 1 275 ? -12.902 0.442 32.725 1.00 59.50 275 ASN A O 1
ATOM 2265 N N . LYS A 1 276 ? -12.193 2.415 33.483 1.00 70.75 276 LYS A N 1
ATOM 2266 C CA . LYS A 1 276 ? -13.343 3.249 33.065 1.00 70.75 276 LYS A CA 1
ATOM 2267 C C . LYS A 1 276 ? -13.477 3.599 31.579 1.00 70.75 276 LYS A C 1
ATOM 2269 O O . LYS A 1 276 ? -14.575 3.970 31.183 1.00 70.75 276 LYS A O 1
ATOM 2274 N N . TYR A 1 277 ? -12.443 3.436 30.759 1.00 77.25 277 TYR A N 1
ATOM 2275 C CA . TYR A 1 277 ? -12.513 3.810 29.339 1.00 77.25 277 TYR A CA 1
ATOM 2276 C C . TYR A 1 277 ? -12.734 2.599 28.416 1.00 77.25 277 TYR A C 1
ATOM 2278 O O . TYR A 1 277 ? -12.135 1.540 28.622 1.00 77.25 277 TYR A O 1
ATOM 2286 N N . ASN A 1 278 ? -13.550 2.765 27.372 1.00 76.62 278 ASN A N 1
ATOM 2287 C CA . ASN A 1 278 ? -13.823 1.785 26.325 1.00 76.62 278 ASN A CA 1
ATOM 2288 C C . ASN A 1 278 ? -13.419 2.332 24.943 1.00 76.62 278 ASN A C 1
ATOM 2290 O O . ASN A 1 278 ? -14.022 3.251 24.396 1.00 76.62 278 ASN A O 1
ATOM 2294 N N . PHE A 1 279 ? -12.400 1.711 24.348 1.00 77.31 279 PHE A N 1
ATOM 2295 C CA . PHE A 1 279 ? -11.838 2.106 23.055 1.00 77.31 279 PHE A CA 1
ATOM 2296 C C . PHE A 1 279 ? -12.302 1.215 21.889 1.00 77.31 279 PHE A C 1
ATOM 2298 O O . PHE A 1 279 ? -11.661 1.189 20.840 1.00 77.31 279 PHE A O 1
ATOM 2305 N N . GLU A 1 280 ? -13.398 0.463 22.030 1.00 75.12 280 GLU A N 1
ATOM 2306 C CA . GLU A 1 280 ? -13.862 -0.471 20.991 1.00 75.12 280 GLU A CA 1
ATOM 2307 C C . GLU A 1 280 ? -14.206 0.202 19.656 1.00 75.12 280 GLU A C 1
ATOM 2309 O O . GLU A 1 280 ? -14.040 -0.433 18.616 1.00 75.12 280 GLU A O 1
ATOM 2314 N N . LYS A 1 281 ? -14.627 1.476 19.675 1.00 77.75 281 LYS A N 1
ATOM 2315 C CA . LYS A 1 281 ? -14.960 2.294 18.487 1.00 77.75 281 LYS A CA 1
ATOM 2316 C C . LYS A 1 281 ? -14.055 3.520 18.317 1.00 77.75 281 LYS A C 1
ATOM 2318 O O . LYS A 1 281 ? -14.440 4.506 17.683 1.00 77.75 281 LYS A O 1
ATOM 2323 N N . PHE A 1 282 ? -12.875 3.478 18.925 1.00 86.06 282 PHE A N 1
ATOM 2324 C CA . PHE A 1 282 ? -11.832 4.479 18.730 1.00 86.06 282 PHE A CA 1
ATOM 2325 C C . PHE A 1 282 ? -11.218 4.328 17.336 1.00 86.06 282 PHE A C 1
ATOM 2327 O O . PHE A 1 282 ? -10.859 3.219 16.949 1.00 86.06 282 PHE A O 1
ATOM 2334 N N . VAL A 1 283 ? -11.059 5.433 16.605 1.00 89.94 283 VAL A N 1
ATOM 2335 C CA . VAL A 1 283 ? -10.276 5.471 15.362 1.00 89.94 283 VAL A CA 1
ATOM 2336 C C . VAL A 1 283 ? -9.281 6.614 15.454 1.00 89.94 283 VAL A C 1
ATOM 2338 O O . VAL A 1 283 ? -9.664 7.778 15.525 1.00 89.94 283 VAL A O 1
ATOM 2341 N N . GLY A 1 284 ? -7.997 6.284 15.435 1.00 91.38 284 GLY A N 1
ATOM 2342 C CA . GLY A 1 284 ? -6.916 7.251 15.338 1.00 91.38 284 GLY A CA 1
ATOM 2343 C C . GLY A 1 284 ? -6.210 7.128 13.995 1.00 91.38 284 GLY A C 1
ATOM 2344 O O . GLY A 1 284 ? -5.971 6.018 13.528 1.00 91.38 284 GLY A O 1
ATOM 2345 N N . PHE A 1 285 ? -5.840 8.247 13.384 1.00 93.06 285 PHE A N 1
ATOM 2346 C CA . PHE A 1 285 ? -4.946 8.282 12.231 1.00 93.06 285 PHE A CA 1
ATOM 2347 C C . PHE A 1 285 ? -3.653 9.012 12.580 1.00 93.06 285 PHE A C 1
ATOM 2349 O O . PHE A 1 285 ? -3.671 10.081 13.192 1.00 93.06 285 PHE A O 1
ATOM 2356 N N . VAL A 1 286 ? -2.543 8.444 12.126 1.00 94.44 286 VAL A N 1
ATOM 2357 C CA . VAL A 1 286 ? -1.213 9.044 12.113 1.00 94.44 286 VAL A CA 1
ATOM 2358 C C . VAL A 1 286 ? -0.794 9.165 10.655 1.00 94.44 286 VAL A C 1
ATOM 2360 O O . VAL A 1 286 ? -0.414 8.177 10.031 1.00 94.44 286 VAL A O 1
ATOM 2363 N N . PHE A 1 287 ? -0.882 10.366 10.098 1.00 94.81 287 PHE A N 1
ATOM 2364 C CA . PHE A 1 287 ? -0.332 10.662 8.782 1.00 94.81 287 PHE A CA 1
ATOM 2365 C C . PHE A 1 287 ? 1.114 11.118 8.941 1.00 94.81 287 PHE A C 1
ATOM 2367 O O . PHE A 1 287 ? 1.400 11.965 9.782 1.00 94.81 287 PHE A O 1
ATOM 2374 N N . ILE A 1 288 ? 2.007 10.557 8.138 1.00 94.38 288 ILE A N 1
ATOM 2375 C CA . ILE A 1 288 ? 3.431 10.877 8.102 1.00 94.38 288 ILE A CA 1
ATOM 2376 C C . ILE A 1 288 ? 3.754 11.188 6.643 1.00 94.38 288 ILE A C 1
ATOM 2378 O O . ILE A 1 288 ? 3.748 10.287 5.801 1.00 94.38 288 ILE A O 1
ATOM 2382 N N . ASN A 1 289 ? 3.993 12.458 6.340 1.00 91.38 289 ASN A N 1
ATOM 2383 C CA . ASN A 1 289 ? 4.392 12.902 5.013 1.00 91.38 289 ASN A CA 1
ATOM 2384 C C . ASN A 1 289 ? 5.831 13.407 5.068 1.00 91.38 289 ASN A C 1
ATOM 2386 O O . ASN A 1 289 ? 6.161 14.260 5.888 1.00 91.38 289 ASN A O 1
ATOM 2390 N N . GLY A 1 290 ? 6.677 12.887 4.190 1.00 88.06 290 GLY A N 1
ATOM 2391 C CA . GLY A 1 290 ? 8.077 13.276 4.130 1.00 88.06 290 GLY A CA 1
ATOM 2392 C C . GLY A 1 290 ? 8.714 12.890 2.809 1.00 88.06 290 GLY A C 1
ATOM 2393 O O . GLY A 1 290 ? 8.392 11.849 2.225 1.00 88.06 290 GLY A O 1
ATOM 2394 N N . ASP A 1 291 ? 9.632 13.736 2.354 1.00 81.31 291 ASP A N 1
ATOM 2395 C CA . ASP A 1 291 ? 10.403 13.485 1.139 1.00 81.31 291 ASP A CA 1
ATOM 2396 C C . ASP A 1 291 ? 11.536 12.489 1.411 1.00 81.31 291 ASP A C 1
ATOM 2398 O O . ASP A 1 291 ? 11.817 11.625 0.579 1.00 81.31 291 ASP A O 1
ATOM 2402 N N . ASN A 1 292 ? 12.160 12.573 2.593 1.00 82.25 292 ASN A N 1
ATOM 2403 C CA . ASN A 1 292 ? 13.245 11.686 2.984 1.00 82.25 292 ASN A CA 1
ATOM 2404 C C . ASN A 1 292 ? 12.712 10.332 3.481 1.00 82.25 292 ASN A C 1
ATOM 2406 O O . ASN A 1 292 ? 12.332 10.175 4.640 1.00 82.25 292 ASN A O 1
ATOM 2410 N N . VAL A 1 293 ? 12.740 9.317 2.617 1.00 78.56 293 VAL A N 1
ATOM 2411 C CA . VAL A 1 293 ? 12.193 7.994 2.954 1.00 78.56 293 VAL A CA 1
ATOM 2412 C C . VAL A 1 293 ? 13.042 7.221 3.960 1.00 78.56 293 VAL A C 1
ATOM 2414 O O . VAL A 1 293 ? 12.487 6.383 4.666 1.00 78.56 293 VAL A O 1
ATOM 2417 N N . SER A 1 294 ? 14.348 7.490 4.071 1.00 77.88 294 SER A N 1
ATOM 2418 C CA . SER A 1 294 ? 15.193 6.811 5.067 1.00 77.88 294 SER A CA 1
ATOM 2419 C C . SER A 1 294 ? 14.906 7.279 6.498 1.00 77.88 294 SER A C 1
ATOM 2421 O O . SER A 1 294 ? 15.186 6.553 7.451 1.00 77.88 294 SER A O 1
ATOM 2423 N N . GLU A 1 295 ? 14.284 8.449 6.654 1.00 85.50 295 GLU A N 1
ATOM 2424 C CA . GLU A 1 295 ? 13.823 8.960 7.946 1.00 85.50 295 GLU A CA 1
ATOM 2425 C C . GLU A 1 295 ? 12.421 8.477 8.327 1.00 85.50 295 GLU A C 1
ATOM 2427 O O . GLU A 1 295 ? 12.081 8.449 9.515 1.00 85.50 295 GLU A O 1
ATOM 2432 N N . LEU A 1 296 ? 11.616 8.050 7.349 1.00 88.94 296 LEU A N 1
ATOM 2433 C CA . LEU A 1 296 ? 10.274 7.543 7.605 1.00 88.94 296 LEU A CA 1
ATOM 2434 C C . LEU A 1 296 ? 10.340 6.236 8.410 1.00 88.94 296 LEU A C 1
ATOM 2436 O O . LEU A 1 296 ? 11.179 5.375 8.140 1.00 88.94 296 LEU A O 1
ATOM 2440 N N . PRO A 1 297 ? 9.432 6.030 9.379 1.00 90.75 297 PRO A N 1
ATOM 2441 C CA . PRO A 1 297 ? 9.427 4.836 10.213 1.00 90.75 297 PRO A CA 1
ATOM 2442 C C . PRO A 1 297 ? 8.776 3.655 9.489 1.00 90.75 297 PRO A C 1
ATOM 2444 O O . PRO A 1 297 ? 7.769 3.113 9.936 1.00 90.75 297 PRO A O 1
ATOM 2447 N N . LEU A 1 298 ? 9.325 3.277 8.341 1.00 88.00 298 LEU A N 1
ATOM 2448 C CA . LEU A 1 298 ? 8.766 2.281 7.439 1.00 88.00 298 LEU A CA 1
ATOM 2449 C C . LEU A 1 298 ? 9.791 1.177 7.188 1.00 88.00 298 LEU A C 1
ATOM 2451 O O . LEU A 1 298 ? 10.960 1.450 6.919 1.00 88.00 298 LEU A O 1
ATOM 2455 N N . ASN A 1 299 ? 9.351 -0.078 7.229 1.00 86.06 299 ASN A N 1
ATOM 2456 C CA . ASN A 1 299 ? 10.192 -1.181 6.781 1.00 86.06 299 ASN A CA 1
ATOM 2457 C C . ASN A 1 299 ? 10.344 -1.182 5.244 1.00 86.06 299 ASN A C 1
ATOM 2459 O O . ASN A 1 299 ? 9.582 -0.560 4.502 1.00 86.06 299 ASN A O 1
ATOM 2463 N N . THR A 1 300 ? 11.321 -1.921 4.723 1.00 80.06 300 THR A N 1
ATOM 2464 C CA . THR A 1 300 ? 11.573 -1.955 3.272 1.00 80.06 300 THR A CA 1
ATOM 2465 C C . THR A 1 300 ? 10.419 -2.586 2.481 1.00 80.06 300 THR A C 1
ATOM 2467 O O . THR A 1 300 ? 10.213 -2.226 1.317 1.00 80.06 300 THR A O 1
ATOM 2470 N N . SER A 1 301 ? 9.651 -3.502 3.082 1.00 82.31 301 SER A N 1
ATOM 2471 C CA . SER A 1 301 ? 8.466 -4.149 2.485 1.00 82.31 301 SER A CA 1
ATOM 2472 C C . SER A 1 301 ? 7.223 -3.248 2.428 1.00 82.31 301 SER A C 1
ATOM 2474 O O . SER A 1 301 ? 6.279 -3.564 1.704 1.00 82.31 301 SER A O 1
ATOM 2476 N N . LYS A 1 302 ? 7.248 -2.096 3.110 1.00 85.50 302 LYS A N 1
ATOM 2477 C CA . LYS A 1 302 ? 6.152 -1.122 3.210 1.00 85.50 302 LYS A CA 1
ATOM 2478 C C . LYS A 1 302 ? 4.831 -1.697 3.744 1.00 85.50 302 LYS A C 1
ATOM 2480 O O . LYS A 1 302 ? 3.747 -1.305 3.304 1.00 85.50 302 LYS A O 1
ATOM 2485 N N . ASP A 1 303 ? 4.924 -2.637 4.669 1.00 83.75 303 ASP A N 1
ATOM 2486 C CA . ASP A 1 303 ? 3.796 -3.310 5.327 1.00 83.75 303 ASP A CA 1
ATOM 2487 C C . ASP A 1 303 ? 3.908 -3.274 6.860 1.00 83.75 303 ASP A C 1
ATOM 2489 O O . ASP A 1 303 ? 3.087 -3.851 7.569 1.00 83.75 303 ASP A O 1
ATOM 2493 N N . GLY A 1 304 ? 4.915 -2.570 7.380 1.00 88.25 304 GLY A N 1
ATOM 2494 C CA . GLY A 1 304 ? 5.165 -2.459 8.806 1.00 88.25 304 GLY A CA 1
ATOM 2495 C C . GLY A 1 304 ? 5.886 -1.172 9.178 1.00 88.25 304 GLY A C 1
ATOM 2496 O O . GLY A 1 304 ? 6.576 -0.552 8.365 1.00 88.25 304 GLY A O 1
ATOM 2497 N N . ILE A 1 305 ? 5.724 -0.791 10.442 1.00 90.00 305 ILE A N 1
ATOM 2498 C CA . ILE A 1 305 ? 6.375 0.372 11.041 1.00 90.00 305 ILE A CA 1
ATOM 2499 C C . ILE A 1 305 ? 7.682 -0.060 11.703 1.00 90.00 305 ILE A C 1
ATOM 2501 O O . ILE A 1 305 ? 7.702 -1.022 12.474 1.00 90.00 305 ILE A O 1
ATOM 2505 N N . ASP A 1 306 ? 8.767 0.663 11.431 1.00 89.88 306 ASP A N 1
ATOM 2506 C CA . ASP A 1 306 ? 10.020 0.476 12.163 1.00 89.88 306 ASP A CA 1
ATOM 2507 C C . ASP A 1 306 ? 9.926 1.140 13.542 1.00 89.88 306 ASP A C 1
ATOM 2509 O O . ASP A 1 306 ? 10.072 2.354 13.691 1.00 89.88 306 ASP A O 1
ATOM 2513 N N . ILE A 1 307 ? 9.703 0.324 14.573 1.00 86.69 307 ILE A N 1
ATOM 2514 C CA . ILE A 1 307 ? 9.578 0.788 15.959 1.00 86.69 307 ILE A CA 1
ATOM 2515 C C . ILE A 1 307 ? 10.888 1.339 16.545 1.00 86.69 307 ILE A C 1
ATOM 2517 O O . ILE A 1 307 ? 10.874 2.038 17.563 1.00 86.69 307 ILE A O 1
ATOM 2521 N N . ASN A 1 308 ? 12.034 1.034 15.930 1.00 87.56 308 ASN A N 1
ATOM 2522 C CA . ASN A 1 308 ? 13.330 1.525 16.389 1.00 87.56 308 ASN A CA 1
ATOM 2523 C C . ASN A 1 308 ? 13.645 2.927 15.863 1.00 87.56 308 ASN A C 1
ATOM 2525 O O . ASN A 1 308 ? 14.476 3.616 16.473 1.00 87.56 308 ASN A O 1
ATOM 2529 N N . ASN A 1 309 ? 12.945 3.363 14.813 1.00 90.56 309 ASN A N 1
ATOM 2530 C CA . ASN A 1 309 ? 13.091 4.669 14.189 1.00 90.56 309 ASN A CA 1
ATOM 2531 C C . ASN A 1 309 ? 12.850 5.821 15.194 1.00 90.56 309 ASN A C 1
ATOM 2533 O O . ASN A 1 309 ? 11.965 5.784 16.056 1.00 90.56 309 ASN A O 1
ATOM 2537 N N . SER A 1 310 ? 13.673 6.868 15.102 1.00 90.38 310 SER A N 1
ATOM 2538 C CA . SER A 1 310 ? 13.654 7.995 16.042 1.00 90.38 310 SER A CA 1
ATOM 2539 C C . SER A 1 310 ? 12.433 8.908 15.869 1.00 90.38 310 SER A C 1
ATOM 2541 O O . SER A 1 310 ? 11.903 9.402 16.869 1.00 90.38 310 SER A O 1
ATOM 2543 N N . VAL A 1 311 ? 11.953 9.099 14.634 1.00 91.19 311 VAL A N 1
ATOM 2544 C CA . VAL A 1 311 ? 10.721 9.836 14.315 1.00 91.19 311 VAL A CA 1
ATOM 2545 C C . VAL A 1 311 ? 9.538 9.120 14.952 1.00 91.19 311 VAL A C 1
ATOM 2547 O O . VAL A 1 311 ? 8.777 9.740 15.693 1.00 91.19 311 VAL A O 1
ATOM 2550 N N . TYR A 1 312 ? 9.448 7.798 14.791 1.00 90.75 312 TYR A N 1
ATOM 2551 C CA . TYR A 1 312 ? 8.394 6.998 15.414 1.00 90.75 312 TYR A CA 1
ATOM 2552 C C . TYR A 1 312 ? 8.333 7.162 16.938 1.00 90.75 312 TYR A C 1
ATOM 2554 O O . TYR A 1 312 ? 7.276 7.468 17.492 1.00 90.75 312 TYR A O 1
ATOM 2562 N N . LYS A 1 313 ? 9.477 7.061 17.627 1.00 89.19 313 LYS A N 1
ATOM 2563 C CA . LYS A 1 313 ? 9.555 7.252 19.088 1.00 89.19 313 LYS A CA 1
ATOM 2564 C C . LYS A 1 313 ? 9.085 8.641 19.538 1.00 89.19 313 LYS A C 1
ATOM 2566 O O . LYS A 1 313 ? 8.539 8.781 20.632 1.00 89.19 313 LYS A O 1
ATOM 2571 N N . LYS A 1 314 ? 9.286 9.684 18.722 1.00 91.50 314 LYS A N 1
ATOM 2572 C CA . LYS A 1 314 ? 8.750 11.030 18.992 1.00 91.50 314 LYS A CA 1
ATOM 2573 C C . LYS A 1 314 ? 7.237 11.077 18.767 1.00 91.50 314 LYS A C 1
ATOM 2575 O O . LYS A 1 314 ? 6.527 11.586 19.632 1.00 91.50 314 LYS A O 1
ATOM 2580 N N . ILE A 1 315 ? 6.744 10.496 17.669 1.00 91.62 315 ILE A N 1
ATOM 2581 C CA . ILE A 1 315 ? 5.309 10.397 17.352 1.00 91.62 315 ILE A CA 1
ATOM 2582 C C . ILE A 1 315 ? 4.540 9.752 18.510 1.00 91.62 315 ILE A C 1
ATOM 2584 O O . ILE A 1 315 ? 3.516 10.290 18.928 1.00 91.62 315 ILE A O 1
ATOM 2588 N N . GLN A 1 316 ? 5.061 8.671 19.097 1.00 87.81 316 GLN A N 1
ATOM 2589 C CA . GLN A 1 316 ? 4.427 7.994 20.235 1.00 87.81 316 GLN A CA 1
ATOM 2590 C C . GLN A 1 316 ? 4.101 8.939 21.401 1.00 87.81 316 GLN A C 1
ATOM 2592 O O . GLN A 1 316 ? 3.024 8.848 21.988 1.00 87.81 316 GLN A O 1
ATOM 2597 N N . LYS A 1 317 ? 4.992 9.888 21.717 1.00 88.12 317 LYS A N 1
ATOM 2598 C CA . LYS A 1 317 ? 4.763 10.867 22.793 1.00 88.12 317 LYS A CA 1
ATOM 2599 C C . LYS A 1 317 ? 3.573 11.775 22.481 1.00 88.12 317 LYS A C 1
ATOM 2601 O O . LYS A 1 317 ? 2.756 12.041 23.363 1.00 88.12 317 LYS A O 1
ATOM 2606 N N . TYR A 1 318 ? 3.447 12.215 21.230 1.00 90.56 318 TYR A N 1
ATOM 2607 C CA . TYR A 1 318 ? 2.311 13.022 20.783 1.00 90.56 318 TYR A CA 1
ATOM 2608 C C . TYR A 1 318 ? 1.012 12.221 20.773 1.00 90.56 318 TYR A C 1
ATOM 2610 O O . TYR A 1 318 ? -0.012 12.734 21.212 1.00 90.56 318 TYR A O 1
ATOM 2618 N N . MET A 1 319 ? 1.059 10.952 20.360 1.00 89.38 319 MET A N 1
ATOM 2619 C CA . MET A 1 319 ? -0.101 10.060 20.400 1.00 89.38 319 MET A CA 1
ATOM 2620 C C . MET A 1 319 ? -0.612 9.859 21.829 1.00 89.38 319 MET A C 1
ATOM 2622 O O . MET A 1 319 ? -1.808 9.995 22.068 1.00 89.38 319 MET A O 1
ATOM 2626 N N . ILE A 1 320 ? 0.282 9.597 22.790 1.00 86.62 320 ILE A N 1
ATOM 2627 C CA . ILE A 1 320 ? -0.085 9.473 24.210 1.00 86.62 320 ILE A CA 1
ATOM 2628 C C . ILE A 1 320 ? -0.703 10.782 24.710 1.00 86.62 320 ILE A C 1
ATOM 2630 O O . ILE A 1 320 ? -1.777 10.760 25.301 1.00 86.62 320 ILE A O 1
ATOM 2634 N N . SER A 1 321 ? -0.079 11.929 24.421 1.00 87.94 321 SER A N 1
ATOM 2635 C CA . SER A 1 321 ? -0.614 13.236 24.826 1.00 87.94 321 SER A CA 1
ATOM 2636 C C . SER A 1 321 ? -1.992 13.533 24.221 1.00 87.94 321 SER A C 1
ATOM 2638 O O . SER A 1 321 ? -2.853 14.079 24.908 1.00 87.94 321 SER A O 1
ATOM 2640 N N . ALA A 1 322 ? -2.218 13.174 22.956 1.00 89.62 322 ALA A N 1
ATOM 2641 C CA . ALA A 1 322 ? -3.506 13.339 22.286 1.00 89.62 322 ALA A CA 1
ATOM 2642 C C . ALA A 1 322 ? -4.584 12.428 22.897 1.00 89.62 322 ALA A C 1
ATOM 2644 O O . ALA A 1 322 ? -5.709 12.869 23.133 1.00 89.62 322 ALA A O 1
ATOM 2645 N N . MET A 1 323 ? -4.235 11.181 23.232 1.00 86.75 323 MET A N 1
ATOM 2646 C CA . MET A 1 323 ? -5.156 10.281 23.931 1.00 86.75 323 MET A CA 1
ATOM 2647 C C . MET A 1 323 ? -5.482 10.766 25.341 1.00 86.75 323 MET A C 1
ATOM 2649 O O . MET A 1 323 ? -6.642 10.738 25.728 1.00 86.75 323 MET A O 1
ATOM 2653 N N . GLU A 1 324 ? -4.506 11.267 26.099 1.00 85.94 324 GLU A N 1
ATOM 2654 C CA . GLU A 1 324 ? -4.747 11.821 27.439 1.00 85.94 324 GLU A CA 1
ATOM 2655 C C . GLU A 1 324 ? -5.755 12.978 27.426 1.00 85.94 324 GLU A C 1
ATOM 2657 O O . GLU A 1 324 ? -6.587 13.080 28.322 1.00 85.94 324 GLU A O 1
ATOM 2662 N N . LYS A 1 325 ? -5.736 13.811 26.379 1.00 88.25 325 LYS A N 1
ATOM 2663 C CA . LYS A 1 325 ? -6.687 14.923 26.202 1.00 88.25 325 LYS A CA 1
ATOM 2664 C C . LYS A 1 325 ? -8.080 14.485 25.758 1.00 88.25 325 LYS A C 1
ATOM 2666 O O . LYS A 1 325 ? -9.028 15.245 25.914 1.00 88.25 325 LYS A O 1
ATOM 2671 N N . THR A 1 326 ? -8.200 13.303 25.157 1.00 87.88 326 THR A N 1
ATOM 2672 C CA . THR A 1 326 ? -9.442 12.839 24.519 1.00 87.88 326 THR A CA 1
ATOM 2673 C C . THR A 1 326 ? -10.073 11.637 25.220 1.00 87.88 326 THR A C 1
ATOM 2675 O O . THR A 1 326 ? -11.208 11.290 24.906 1.00 87.88 326 THR A O 1
ATOM 2678 N N . LYS A 1 327 ? -9.391 11.020 26.195 1.00 84.62 327 LYS A N 1
ATOM 2679 C CA . LYS A 1 327 ? -9.832 9.793 26.882 1.00 84.62 327 LYS A CA 1
ATOM 2680 C C . LYS A 1 327 ? -11.223 9.892 27.509 1.00 84.62 327 LYS A C 1
ATOM 2682 O O . LYS A 1 327 ? -11.949 8.908 27.479 1.00 84.62 327 LYS A O 1
ATOM 2687 N N . GLU A 1 328 ? -11.620 11.065 28.004 1.00 86.56 328 GLU A N 1
ATOM 2688 C CA . GLU A 1 328 ? -12.930 11.285 28.641 1.00 86.56 328 GLU A CA 1
ATOM 2689 C C . GLU A 1 328 ? -14.108 11.013 27.693 1.00 86.56 328 GLU A C 1
ATOM 2691 O O . GLU A 1 328 ? -15.143 10.510 28.114 1.00 86.56 328 GLU A O 1
ATOM 2696 N N . TYR A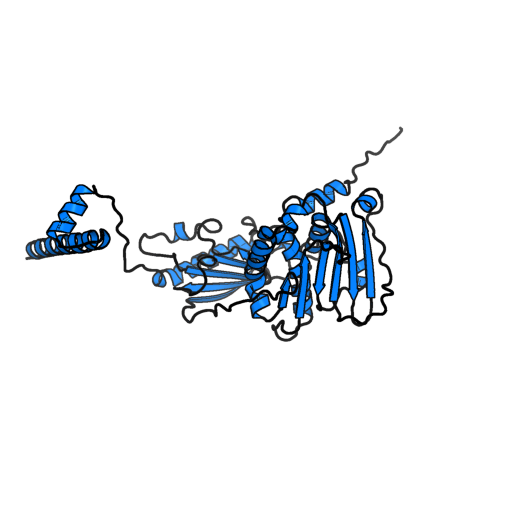 1 329 ? -13.936 11.238 26.386 1.00 86.19 329 TYR A N 1
ATOM 2697 C CA . TYR A 1 329 ? -14.960 10.916 25.385 1.00 86.19 329 TYR A CA 1
ATOM 2698 C C . TYR A 1 329 ? -15.163 9.412 25.193 1.00 86.19 329 TYR A C 1
ATOM 2700 O O . TYR A 1 329 ? -16.156 9.005 24.599 1.00 86.19 329 TYR A O 1
ATOM 2708 N N . PHE A 1 330 ? -14.223 8.602 25.676 1.00 82.62 330 PHE A N 1
ATOM 2709 C CA . PHE A 1 330 ? -14.271 7.148 25.642 1.00 82.62 330 PHE A CA 1
ATOM 2710 C C . PHE A 1 330 ? -14.638 6.565 27.010 1.00 82.62 330 PHE A C 1
ATOM 2712 O O . PHE A 1 330 ? -14.476 5.364 27.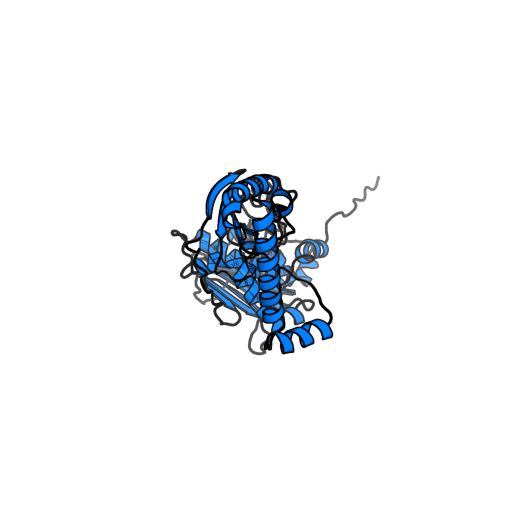210 1.00 82.62 330 PHE A O 1
ATOM 2719 N N . GLU A 1 331 ? -15.088 7.375 27.975 1.00 80.38 331 GLU A N 1
ATOM 2720 C CA . GLU A 1 331 ? -15.642 6.840 29.219 1.00 80.38 331 GLU A CA 1
ATOM 2721 C C . GLU A 1 331 ? -16.892 6.019 28.924 1.00 80.38 331 GLU A C 1
ATOM 2723 O O . GLU A 1 331 ? -17.830 6.476 28.267 1.00 80.38 331 GLU A O 1
ATOM 2728 N N . ASP A 1 332 ? -16.888 4.780 29.411 1.00 71.12 332 ASP A N 1
ATOM 2729 C CA . ASP A 1 332 ? -18.060 3.930 29.322 1.00 71.12 332 ASP A CA 1
ATOM 2730 C C . ASP A 1 332 ? -18.958 4.209 30.526 1.00 71.12 332 ASP A C 1
ATOM 2732 O O . ASP A 1 332 ? -18.565 4.010 31.681 1.00 71.12 332 ASP A O 1
ATOM 2736 N N . ASN A 1 333 ? -20.174 4.669 30.250 1.00 66.81 333 ASN A N 1
ATOM 2737 C CA . ASN A 1 333 ? -21.200 4.842 31.276 1.00 66.81 333 ASN A CA 1
ATOM 2738 C C . ASN A 1 333 ? -21.890 3.511 31.609 1.00 66.81 333 ASN A C 1
ATOM 2740 O O . ASN A 1 333 ? -22.618 3.422 32.599 1.00 66.81 333 ASN A O 1
ATOM 2744 N N . GLU A 1 334 ? -21.665 2.475 30.797 1.00 67.12 334 GLU A N 1
ATOM 2745 C CA . GLU A 1 334 ? -22.243 1.150 30.962 1.00 67.12 334 GLU A CA 1
ATOM 2746 C C . GLU A 1 334 ? -21.145 0.104 31.179 1.00 67.12 334 GLU A C 1
ATOM 2748 O O . GLU A 1 334 ? -19.986 0.264 30.805 1.00 67.12 334 GLU A O 1
ATOM 2753 N N . ARG A 1 335 ? -21.490 -0.995 31.854 1.00 66.25 335 ARG A N 1
ATOM 2754 C CA . ARG A 1 335 ? -20.567 -2.106 32.102 1.00 66.25 335 ARG A CA 1
ATOM 2755 C C . ARG A 1 335 ? -21.209 -3.412 31.704 1.00 66.25 335 ARG A C 1
ATOM 2757 O O . ARG A 1 335 ? -22.291 -3.749 32.180 1.00 66.25 335 ARG A O 1
ATOM 2764 N N . SER A 1 336 ? -20.495 -4.180 30.888 1.00 68.56 336 SER A N 1
ATOM 2765 C CA . SER A 1 336 ? -20.860 -5.563 30.611 1.00 68.56 336 SER A CA 1
ATOM 2766 C C . SER A 1 336 ? -20.528 -6.425 31.827 1.00 68.56 336 SER A C 1
ATOM 2768 O O . SER A 1 336 ? -19.372 -6.529 32.236 1.00 68.56 336 SER A O 1
ATOM 2770 N N . ILE A 1 337 ? -21.553 -7.035 32.417 1.00 72.62 337 ILE A N 1
ATOM 2771 C CA . ILE A 1 337 ? -21.408 -8.022 33.485 1.00 72.62 337 ILE A CA 1
ATOM 2772 C C . ILE A 1 337 ? -21.630 -9.396 32.848 1.00 72.62 337 ILE A C 1
ATOM 2774 O O . ILE A 1 337 ? -22.730 -9.696 32.388 1.00 72.62 337 ILE A O 1
ATOM 2778 N N . GLN A 1 338 ? -20.590 -10.233 32.814 1.00 77.88 338 GLN A N 1
ATOM 2779 C CA . GLN A 1 338 ? -20.657 -11.587 32.258 1.00 77.88 338 GLN A CA 1
ATOM 2780 C C . GLN A 1 338 ? -20.321 -12.624 33.327 1.00 77.88 338 GLN A C 1
ATOM 2782 O O . GLN A 1 338 ? -19.284 -12.550 33.980 1.00 77.88 338 GLN A O 1
ATOM 2787 N N . TYR A 1 339 ? -21.191 -13.614 33.489 1.00 78.50 339 TYR A N 1
ATOM 2788 C CA . TYR A 1 339 ? -20.974 -14.763 34.361 1.00 78.50 339 TYR A CA 1
ATOM 2789 C C . TYR A 1 339 ? -21.757 -15.962 33.824 1.00 78.50 339 TYR A C 1
ATOM 2791 O O . TYR A 1 339 ? -22.768 -15.808 33.138 1.00 78.50 339 TYR A O 1
ATOM 2799 N N . LYS A 1 340 ? -21.277 -17.173 34.119 1.00 87.25 340 LYS A N 1
ATOM 2800 C CA . LYS A 1 340 ? -21.977 -18.418 33.783 1.00 87.25 340 LYS A CA 1
ATOM 2801 C C . LYS A 1 340 ? -22.777 -18.893 34.991 1.00 87.25 340 LYS A C 1
ATOM 2803 O O . LYS A 1 340 ? -22.304 -18.793 36.122 1.00 87.25 340 LYS A O 1
ATOM 2808 N N . LYS A 1 341 ? -23.968 -19.429 34.739 1.00 90.50 341 LYS A N 1
ATOM 2809 C CA . LYS A 1 341 ? -24.818 -20.086 35.736 1.00 90.50 341 LYS A CA 1
ATOM 2810 C C . LYS A 1 341 ? -25.262 -21.455 35.231 1.00 90.50 341 LYS A C 1
ATOM 2812 O O . LYS A 1 341 ? -25.331 -21.636 34.011 1.00 90.50 341 LYS A O 1
ATOM 2817 N N . PRO A 1 342 ? -25.538 -22.409 36.133 1.00 95.12 342 PRO A N 1
ATOM 2818 C CA . PRO A 1 342 ? -26.148 -23.677 35.761 1.00 95.12 342 PRO A CA 1
ATOM 2819 C C . PRO A 1 342 ? -27.447 -23.466 34.978 1.00 95.12 342 PRO A C 1
ATOM 2821 O O . PRO A 1 342 ? -28.231 -22.570 35.285 1.00 95.12 342 PRO A O 1
ATOM 2824 N N . ILE A 1 343 ? -27.679 -24.309 33.970 1.00 93.00 343 ILE A N 1
ATOM 2825 C CA . ILE A 1 343 ? -28.876 -24.233 33.117 1.00 93.00 343 ILE A CA 1
ATOM 2826 C C . ILE A 1 343 ? -30.150 -24.397 33.956 1.00 93.00 343 ILE A C 1
ATOM 2828 O O . ILE A 1 343 ? -31.104 -23.655 33.753 1.00 93.00 343 ILE A O 1
ATOM 2832 N N . SER A 1 344 ? -30.124 -25.293 34.947 1.00 95.75 344 SER A N 1
ATOM 2833 C CA . SER A 1 344 ? -31.248 -25.550 35.852 1.00 95.75 344 SER A CA 1
ATOM 2834 C C . SER A 1 344 ? -31.717 -24.298 36.598 1.00 95.75 344 SER A C 1
ATOM 2836 O O . SER A 1 344 ? -32.913 -24.037 36.636 1.00 95.75 344 SER A O 1
ATOM 2838 N N . GLU A 1 345 ? -30.791 -23.488 37.124 1.00 93.81 345 GLU A N 1
ATOM 2839 C CA . GLU A 1 345 ? -31.122 -22.232 37.819 1.00 93.81 345 GLU A CA 1
ATOM 2840 C C . GLU A 1 345 ? -31.755 -21.211 36.863 1.00 93.81 345 GLU A C 1
ATOM 2842 O O . GLU A 1 345 ? -32.709 -20.515 37.207 1.00 93.81 345 GLU A O 1
ATOM 2847 N N . ILE A 1 346 ? -31.230 -21.116 35.636 1.00 93.25 346 ILE A N 1
ATOM 2848 C CA . ILE A 1 346 ? -31.760 -20.193 34.628 1.00 93.25 346 ILE A CA 1
ATOM 2849 C C . ILE A 1 346 ? -33.162 -20.616 34.185 1.00 93.25 346 ILE A C 1
ATOM 2851 O O . ILE A 1 346 ? -34.027 -19.757 34.024 1.00 93.25 346 ILE A O 1
ATOM 2855 N N . ASP A 1 347 ? -33.400 -21.911 33.993 1.00 95.19 347 ASP A N 1
ATOM 2856 C CA . ASP A 1 347 ? -34.697 -22.421 33.552 1.00 95.19 347 ASP A CA 1
ATOM 2857 C C . ASP A 1 347 ? -35.765 -22.316 34.648 1.00 95.19 347 ASP A C 1
ATOM 2859 O O . ASP A 1 347 ? -36.901 -21.940 34.353 1.00 95.19 347 ASP A O 1
ATOM 2863 N N . GLU A 1 348 ? -35.402 -22.524 35.914 1.00 95.12 348 GLU A N 1
ATOM 2864 C CA . GLU A 1 348 ? -36.284 -22.239 37.051 1.00 95.12 348 GLU A CA 1
ATOM 2865 C C . GLU A 1 348 ? -36.704 -20.759 37.074 1.00 95.12 348 GLU A C 1
ATOM 2867 O O . GLU A 1 348 ? -37.894 -20.434 37.148 1.00 95.12 348 GLU A O 1
ATOM 2872 N N . LEU A 1 349 ? -35.743 -19.843 36.906 1.00 93.00 349 LEU A N 1
ATOM 2873 C CA . LEU A 1 349 ? -36.019 -18.406 36.850 1.00 93.00 349 LEU A CA 1
ATOM 2874 C C . LEU A 1 349 ? -36.852 -18.006 35.623 1.00 93.00 349 LEU A C 1
ATOM 2876 O O . LEU A 1 349 ? -37.675 -17.097 35.729 1.00 93.00 349 LEU A O 1
ATOM 2880 N N . LYS A 1 350 ? -36.701 -18.678 34.473 1.00 95.81 350 LYS A N 1
ATOM 2881 C CA . LYS A 1 350 ? -37.579 -18.482 33.298 1.00 95.81 350 LYS A CA 1
ATOM 2882 C C . LYS A 1 350 ? -39.031 -18.763 33.608 1.00 95.81 350 LYS A C 1
ATOM 2884 O O . LYS A 1 350 ? -39.887 -17.962 33.231 1.00 95.81 350 LYS A O 1
ATOM 2889 N N . VAL A 1 351 ? -39.299 -19.857 34.314 1.00 94.56 351 VAL A N 1
ATOM 2890 C CA . VAL A 1 351 ? -40.657 -20.203 34.738 1.00 94.56 351 VAL A CA 1
ATOM 2891 C C . VAL A 1 351 ? -41.174 -19.169 35.736 1.00 94.56 351 VAL A C 1
ATOM 2893 O O . VAL A 1 351 ? -42.244 -18.599 35.522 1.00 94.56 351 VAL A O 1
ATOM 2896 N N . ALA A 1 352 ? -40.395 -18.864 36.778 1.00 92.81 352 ALA A N 1
ATOM 2897 C CA . ALA A 1 352 ? -40.806 -17.947 37.841 1.00 92.81 352 ALA A CA 1
ATOM 2898 C C . ALA A 1 352 ? -41.061 -16.512 37.341 1.00 92.81 352 ALA A C 1
ATOM 2900 O O . ALA A 1 352 ? -42.054 -15.886 37.710 1.00 92.81 352 ALA A O 1
ATOM 2901 N N . LEU A 1 353 ? -40.190 -15.994 36.469 1.00 92.00 353 LEU A N 1
ATOM 2902 C CA . LEU A 1 353 ? -40.243 -14.621 35.950 1.00 92.00 353 LEU A CA 1
ATOM 2903 C C . LEU A 1 353 ? -40.995 -14.501 34.615 1.00 92.00 353 LEU A C 1
ATOM 2905 O O . LEU A 1 353 ? -41.078 -13.405 34.054 1.00 92.00 353 LEU A O 1
ATOM 2909 N N . LYS A 1 354 ? -41.539 -15.614 34.102 1.00 93.69 354 LYS A N 1
ATOM 2910 C CA . LYS A 1 354 ? -42.257 -15.704 32.819 1.00 93.69 354 LYS A CA 1
ATOM 2911 C C . LYS A 1 354 ? -41.459 -15.119 31.646 1.00 93.69 354 LYS A C 1
ATOM 2913 O O . LYS A 1 354 ? -42.004 -14.392 30.819 1.00 93.69 354 LYS A O 1
ATOM 2918 N N . GLN A 1 355 ? -40.164 -15.428 31.579 1.00 95.00 355 GLN A N 1
ATOM 2919 C CA . GLN A 1 355 ? -39.278 -14.969 30.504 1.00 95.00 355 GLN A CA 1
ATOM 2920 C C . GLN A 1 355 ? -38.809 -16.120 29.624 1.00 95.00 355 GLN A C 1
ATOM 2922 O O . GLN A 1 355 ? -38.663 -17.255 30.071 1.00 95.00 355 GLN A O 1
ATOM 2927 N N . LYS A 1 356 ? -38.515 -15.803 28.362 1.00 91.81 356 LYS A N 1
ATOM 2928 C CA . LYS A 1 356 ? -38.044 -16.781 27.373 1.00 91.81 356 LYS A CA 1
ATOM 2929 C C . LYS A 1 356 ? -36.522 -16.785 27.219 1.00 91.81 356 LYS A C 1
ATOM 2931 O O . LYS A 1 356 ? -35.931 -17.848 27.032 1.00 91.81 356 LYS A O 1
ATOM 2936 N N . TYR A 1 357 ? -35.880 -15.619 27.288 1.00 92.62 357 TYR A N 1
ATOM 2937 C CA . TYR A 1 357 ? -34.459 -15.471 26.974 1.00 92.62 357 TYR A CA 1
ATOM 2938 C C . TYR A 1 357 ? -33.592 -15.354 28.234 1.00 92.62 357 TYR A C 1
ATOM 2940 O O . TYR A 1 357 ? -33.946 -14.677 29.198 1.00 92.62 357 TYR A O 1
ATOM 2948 N N . ASN A 1 358 ? -32.405 -15.971 28.207 1.00 90.44 358 ASN A N 1
ATOM 2949 C CA . ASN A 1 358 ? -31.440 -15.920 29.317 1.00 90.44 358 ASN A CA 1
ATOM 2950 C C . ASN A 1 358 ? -31.005 -14.480 29.649 1.00 90.44 358 ASN A C 1
ATOM 2952 O O . ASN A 1 358 ? -30.758 -14.160 30.810 1.00 90.44 358 ASN A O 1
ATOM 2956 N N . SER A 1 359 ? -30.921 -13.607 28.639 1.00 87.81 359 SER A N 1
ATOM 2957 C CA . SER A 1 359 ? -30.581 -12.190 28.814 1.00 87.81 359 SER A CA 1
ATOM 2958 C C . SER A 1 359 ? -31.589 -11.450 29.689 1.00 87.81 359 SER A C 1
ATOM 2960 O O . SER A 1 359 ? -31.197 -10.594 30.480 1.00 87.81 359 SER A O 1
ATOM 2962 N N . ASP A 1 360 ? -32.873 -11.788 29.569 1.00 90.19 360 ASP A N 1
ATOM 2963 C CA . ASP A 1 360 ? -33.943 -11.128 30.319 1.00 90.19 360 ASP A CA 1
ATOM 2964 C C . ASP A 1 360 ? -33.932 -11.584 31.776 1.00 90.19 360 ASP A C 1
ATOM 2966 O O . ASP A 1 360 ? -34.082 -10.764 32.678 1.00 90.19 360 ASP A O 1
ATOM 2970 N N . ILE A 1 361 ? -33.628 -12.864 32.017 1.00 92.38 361 ILE A N 1
ATOM 2971 C CA . ILE A 1 361 ? -33.380 -13.387 33.365 1.00 92.38 361 ILE A CA 1
ATOM 2972 C C . ILE A 1 361 ? -32.233 -12.653 34.043 1.00 92.38 361 ILE A C 1
ATOM 2974 O O . ILE A 1 361 ? -32.402 -12.174 35.164 1.00 92.38 361 ILE A O 1
ATOM 2978 N N . GLY A 1 362 ? -31.096 -12.508 33.360 1.00 88.56 362 GLY A N 1
ATOM 2979 C CA . GLY A 1 362 ? -29.958 -11.741 33.870 1.00 88.56 362 GLY A CA 1
ATOM 2980 C C . GLY A 1 362 ? -30.327 -10.298 34.231 1.00 88.56 362 GLY A C 1
ATOM 2981 O O . GLY A 1 362 ? -29.991 -9.838 35.319 1.00 88.56 362 GLY A O 1
ATOM 2982 N N . LYS A 1 363 ? -31.068 -9.596 33.363 1.00 87.38 363 LYS A N 1
ATOM 2983 C CA . LYS A 1 363 ? -31.517 -8.216 33.617 1.00 87.38 363 LYS A CA 1
ATOM 2984 C C . LYS A 1 363 ? -32.464 -8.119 34.814 1.00 87.38 363 LYS A C 1
ATOM 2986 O O . LYS A 1 363 ? -32.214 -7.324 35.714 1.00 87.38 363 LYS A O 1
ATOM 2991 N N . ILE A 1 364 ? -33.528 -8.925 34.840 1.00 90.00 364 ILE A N 1
ATOM 2992 C CA . ILE A 1 364 ? -34.568 -8.842 35.876 1.00 90.00 364 ILE A CA 1
ATOM 2993 C C . ILE A 1 364 ? -34.004 -9.238 37.239 1.00 90.00 364 ILE A C 1
ATOM 2995 O O . ILE A 1 364 ? -34.180 -8.500 38.206 1.00 90.00 364 ILE A O 1
ATOM 2999 N N . SER A 1 365 ? -33.289 -10.364 37.316 1.00 89.44 365 SER A N 1
ATOM 3000 C CA . SER A 1 365 ? -32.668 -10.819 38.568 1.00 89.44 365 SER A CA 1
ATOM 3001 C C . SER A 1 365 ? -31.688 -9.785 39.128 1.00 89.44 365 SER A C 1
ATOM 3003 O O . SER A 1 365 ? -31.703 -9.509 40.329 1.00 89.44 365 SER A O 1
ATOM 3005 N N . PHE A 1 366 ? -30.892 -9.147 38.265 1.00 89.75 366 PHE A N 1
ATOM 3006 C CA . PHE A 1 366 ? -29.997 -8.069 38.671 1.00 89.75 366 PHE A CA 1
ATOM 3007 C C . PHE A 1 366 ? -30.767 -6.852 39.196 1.00 89.75 366 PHE A C 1
ATOM 3009 O O . PHE A 1 366 ? -30.436 -6.347 40.267 1.00 89.75 366 PHE A O 1
ATOM 3016 N N . SER A 1 367 ? -31.814 -6.406 38.492 1.00 88.50 367 SER A N 1
ATOM 3017 C CA . SER A 1 367 ? -32.666 -5.296 38.939 1.00 88.50 367 SER A CA 1
ATOM 3018 C C . SER A 1 367 ? -33.308 -5.573 40.302 1.00 88.50 367 SER A C 1
ATOM 3020 O O . SER A 1 367 ? -33.229 -4.724 41.188 1.00 88.50 367 SER A O 1
ATOM 3022 N N . MET A 1 368 ? -33.867 -6.772 40.503 1.00 90.69 368 MET A N 1
ATOM 3023 C CA . MET A 1 368 ? -34.464 -7.182 41.780 1.00 90.69 368 MET A CA 1
ATOM 3024 C C . MET A 1 368 ? -33.439 -7.142 42.921 1.00 90.69 368 MET A C 1
ATOM 3026 O O . MET A 1 368 ? -33.696 -6.546 43.967 1.00 90.69 368 MET A O 1
ATOM 3030 N N . CYS A 1 369 ? -32.255 -7.721 42.704 1.00 90.19 369 CYS A N 1
ATOM 3031 C CA . CYS A 1 369 ? -31.177 -7.724 43.692 1.00 90.19 369 CYS A CA 1
ATOM 3032 C C . CYS A 1 369 ? -30.696 -6.300 44.020 1.00 90.19 369 CYS A C 1
ATOM 3034 O O . CYS A 1 369 ? -30.522 -5.940 45.188 1.00 90.19 369 CYS A O 1
ATOM 3036 N N . LEU A 1 370 ? -30.528 -5.457 42.999 1.00 89.12 370 LEU A N 1
ATOM 3037 C CA . LEU A 1 370 ? -30.088 -4.076 43.166 1.00 89.12 370 LEU A CA 1
ATOM 3038 C C . LEU A 1 370 ? -31.084 -3.255 43.997 1.00 89.12 370 LEU A C 1
ATOM 3040 O O . LEU A 1 370 ? -30.671 -2.476 44.861 1.00 89.12 370 LEU A O 1
ATOM 3044 N N . ASP A 1 371 ? -32.384 -3.437 43.764 1.00 89.94 371 ASP A N 1
ATOM 3045 C CA . ASP A 1 371 ? -33.434 -2.757 44.520 1.00 89.94 371 ASP A CA 1
ATOM 3046 C C . ASP A 1 371 ? -33.448 -3.177 45.993 1.00 89.94 371 ASP A C 1
ATOM 3048 O O . ASP A 1 371 ? -33.592 -2.323 46.873 1.00 89.94 371 ASP A O 1
ATOM 3052 N N . GLU A 1 372 ? -33.236 -4.460 46.293 1.00 91.12 372 GLU A N 1
ATOM 3053 C CA . GLU A 1 372 ? -33.098 -4.932 47.674 1.00 91.12 372 GLU A CA 1
ATOM 3054 C C . GLU A 1 372 ? -31.878 -4.333 48.381 1.00 91.12 372 GLU A C 1
ATOM 3056 O O . GLU A 1 372 ? -31.990 -3.854 49.514 1.00 91.12 372 GLU A O 1
ATOM 3061 N N . ILE A 1 373 ? -30.722 -4.301 47.712 1.00 90.94 373 ILE A N 1
ATOM 3062 C CA . ILE A 1 373 ? -29.495 -3.701 48.257 1.00 90.94 373 ILE A CA 1
ATOM 3063 C C . ILE A 1 373 ? -29.712 -2.210 48.543 1.00 90.94 373 ILE A C 1
ATOM 3065 O O . ILE A 1 373 ? -29.364 -1.714 49.618 1.00 90.94 373 ILE A O 1
ATOM 3069 N N . ARG A 1 374 ? -30.331 -1.479 47.608 1.00 88.94 374 ARG A N 1
ATOM 3070 C CA . ARG A 1 374 ? -30.648 -0.051 47.775 1.00 88.94 374 ARG A CA 1
ATOM 3071 C C . ARG A 1 374 ? -31.611 0.193 48.934 1.00 88.94 374 ARG A C 1
ATOM 3073 O O . ARG A 1 374 ? -31.421 1.162 49.673 1.00 88.94 374 ARG A O 1
ATOM 3080 N N . LYS A 1 375 ? -32.619 -0.669 49.110 1.00 88.19 375 LYS A N 1
ATOM 3081 C CA . LYS A 1 375 ? -33.552 -0.604 50.245 1.00 88.19 375 LYS A CA 1
ATOM 3082 C C . LYS A 1 375 ? -32.817 -0.778 51.572 1.00 88.19 375 LYS A C 1
ATOM 3084 O O . LYS A 1 375 ? -32.973 0.084 52.432 1.00 88.19 375 LYS A O 1
ATOM 3089 N N . LYS A 1 376 ? -31.967 -1.806 51.697 1.00 84.19 376 LYS A N 1
ATOM 3090 C CA . LYS A 1 376 ? -31.156 -2.056 52.903 1.00 84.19 376 LYS A CA 1
ATOM 3091 C C . LYS A 1 376 ? -30.233 -0.879 53.229 1.00 84.19 376 LYS A C 1
ATOM 3093 O O . LYS A 1 376 ? -30.212 -0.407 54.357 1.00 84.19 376 LYS A O 1
ATOM 3098 N N . ASN A 1 377 ? -29.538 -0.318 52.240 1.00 77.56 377 ASN A N 1
ATOM 3099 C CA . ASN A 1 377 ? -28.607 0.795 52.471 1.00 77.56 377 ASN A CA 1
ATOM 3100 C C . ASN A 1 377 ? -29.288 2.118 52.865 1.00 77.56 377 ASN A C 1
ATOM 3102 O O . ASN A 1 377 ? -28.683 2.926 53.568 1.00 77.56 377 ASN A O 1
ATOM 3106 N N . LYS A 1 378 ? -30.544 2.354 52.461 1.00 68.75 378 LYS A N 1
ATOM 3107 C CA . LYS A 1 378 ? -31.327 3.499 52.963 1.00 68.75 378 LYS A CA 1
ATOM 3108 C C . LYS A 1 378 ? -31.709 3.349 54.437 1.00 68.75 378 LYS A C 1
ATOM 3110 O O . LYS A 1 378 ? -31.927 4.358 55.096 1.00 68.75 378 LYS A O 1
ATOM 3115 N N . THR A 1 379 ? -31.783 2.121 54.949 1.00 58.94 379 THR A N 1
ATOM 3116 C CA . THR A 1 379 ? -32.114 1.842 56.352 1.00 58.94 379 THR A CA 1
ATOM 3117 C C . THR A 1 379 ? -30.929 2.076 57.296 1.00 58.94 379 THR A C 1
ATOM 3119 O O . THR A 1 379 ? -31.161 2.370 58.456 1.00 58.94 379 THR A O 1
ATOM 3122 N N . TYR A 1 380 ? -29.685 2.023 56.798 1.00 51.25 380 TYR A N 1
ATOM 3123 C CA . TYR A 1 380 ? -28.452 2.263 57.575 1.00 51.25 380 TYR A CA 1
ATOM 3124 C C . TYR A 1 380 ? -27.934 3.717 57.538 1.00 51.25 380 TYR A C 1
ATOM 3126 O O . TYR A 1 380 ? -26.921 4.020 58.161 1.00 51.25 380 TYR A O 1
ATOM 3134 N N . LYS A 1 381 ? -28.579 4.614 56.775 1.00 47.53 381 LYS A N 1
ATOM 3135 C CA . LYS A 1 381 ? -28.252 6.059 56.707 1.00 47.53 381 LYS A CA 1
ATOM 3136 C C . LYS A 1 381 ? -29.230 6.955 57.486 1.00 47.53 381 LYS A C 1
ATOM 3138 O O . LYS A 1 381 ? -29.143 8.177 57.382 1.00 47.53 381 LYS A O 1
ATOM 3143 N N . LYS A 1 382 ? -30.163 6.351 58.217 1.00 43.25 382 LYS A N 1
ATOM 3144 C CA . LYS A 1 382 ? -30.919 6.975 59.307 1.00 43.25 382 LYS A CA 1
ATOM 3145 C C . LYS A 1 382 ? -30.344 6.453 60.610 1.00 43.25 382 LYS A C 1
ATOM 3147 O O . LYS A 1 382 ? -30.345 7.245 61.571 1.00 43.25 382 LYS A O 1
#

InterPro domains:
  IPR036890 Histidine kinase/HSP90-like ATPase superfamily [G3DSA:3.30.565.10] (9-210)
  IPR036890 Histidine kinase/HSP90-like ATPase superfamily [SSF55874] (24-188)

Foldseek 3Di:
DDDDDDDPDDFVVVLLCVLAVPFDLLLLVVLVVVVQLVLQVVVDPPLFSAPKEKAWEADDDPPDQFRIKIKILSQWDDVVCVVPAQPPPADDLVPLLAARSCSNVNSCSNWAQKKKKWFDHPVAIWIWIDRSVVCSVDPDVDTDIGGDPDPDDDRGIMMMGHSGTDPVCSVVRNDPVNVVVSLVLCCQFQVSNVVSNYWYHYNNHTSDHDDQPQDPFWQDWDWDADPQKIKTKTKGDQRPDDLQQQAEWEAEQNTTQHHNDPPDQACLCVVVDDVFFDSSRIGMYIYIYHSRNVQAQADSSSNDGNSVRPSSVVVNVVVSVSCVSCRVSRGDPDDDDDDDDDPVVQVVLCVVVVHDDSVVSVVVVVVVVVVVVVVVVVVVVD

Secondary structure (DSSP, 8-state):
---PPP--PPPHHHHHHHHHTT--HHHHHHHHHHHHHHHHHHH-SSS--TT-EEEEEE---TT-S-SEEEEE-S----HHHIIIIIT-SS--TT-TTS--S-HHHHHHHHHEEEEEEEEE-SS-EEEEEEEHHHHHHSS------EEP-------SEEEEEEEEE-TTTHHHHTSHHHHHHHHHHHHHHTHHHHHTT-EEEETTEE------PPPTTEEEEEEEEETTEEEEEEEESS--S-GGGSEEEEEETTEEEEEEESSTTT-HHHHH--TTB--TT-EEEEEEE-S-T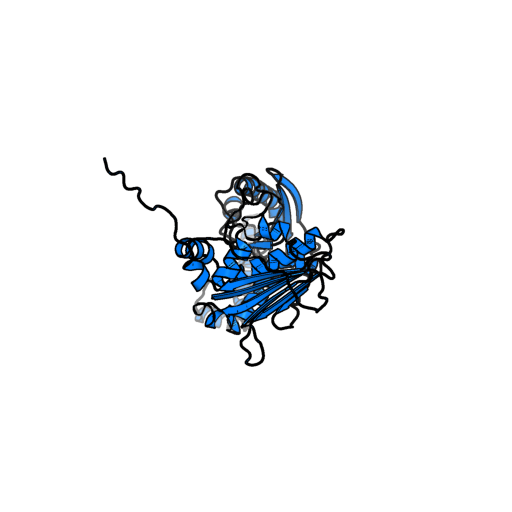TTSSB-TTSSSB-TT-HHHHHHHHHHHHHHHHHGGGGB-SS--------HHHHHHHHHHHT-SSHHHHHHHHHHHHHHHHHHHHHHS--

Sequence (382 aa):
MVRDDAKMEPKKALFIIAITKDITLESTICDLIENSINAAKKLCKFKTLKGYRVELYIGKNYNDKYDFVIKDNCGGITREDAKNRAFMLGNDFEDNKLGFGIGMKRALFKLADDFILESYTIDDKFKIQMDVKEWQKKSSWNTPIRKNTNKETLEPGVIISISRLNSKIENELLSSKFQRDLINTVKINFEFALEAGFEIYLNRKKIEYSSSLFAKNLLEDRVYDISENEIKLKIEHNSKRSCEYYGWNYVINGRNIIHGDKYILNNWQKSIKENKYNFEKFVGFVFINGDNVSELPLNTSKDGIDINNSVYKKIQKYMISAMEKTKEYFEDNERSIQYKKPISEIDELKVALKQKYNSDIGKISFSMCLDEIRKKNKTYKK

Organism: Clostridium beijerinckii (NCBI:txid1520)

pLDDT: mean 85.52, std 12.16, range [43.25, 98.44]